Protein AF-A0A914JS07-F1 (afdb_monomer_lite)

Radius of gyration: 37.61 Å; chains: 1; bounding box: 92×52×108 Å

Sequence (631 aa):
MFKTKCFLVFGFLVMATESVLMPPNFMQLQPLDIPYNYKTRLSNCSVFEQKEIHKCAEPLYEIGISENTFSEFTWDMLFSRTKEYFNQICDKFLMFDLCIEPFKPTCFNEEPARGRYETAVGILEFVCRGGYQEMSKSFDCFSKTLTRAEMMQCQAEMLSDTNKISNRIPVSGKAQNEAVCGAMKNYVECIKYPVRYECGYRAWQDGIMSHRKFSAPRHGHMGFAPRKRSRRHLGKVKSFPKDDPSKPIHLTAFVGFKAGMTHIVRDVDKPGSKVNKKEVVEAVTILETPPLVVMGVTGYIETPRGLPVTILETPPLVVMGVTGYIETPRGLRSFKTVWAEHIAEDAKRRFYKNWYASKKKAFTKASKKWQDEDGKKDIEADLAKLKKYCTVIRVIAHTQMKLMRHKDKKAHIIEVQINGGTVPEKVDWAREHFEKQIPVDQVFQQDEFVDTIGVTKGRGFKGVTSRWHTKKLPRKTHKGLRKVACIGAWHPARVQFTVARAGQKGYHHRTEVNKKIFRIGKSCLSAEGKNNASTEYDITEKNINPMGGFVRYGLVNQDYVMIRGCCIGPKKRPITIRKSLVEHKKRFAFEKINLKWIDTSSKMGHGRFQTHTEKKAFMGKLKKDFLAESA

pLDDT: mean 78.11, std 19.58, range [21.81, 98.06]

Structure (mmCIF, N/CA/C/O backbone):
data_AF-A0A914JS07-F1
#
_entry.id   AF-A0A914JS07-F1
#
loop_
_atom_site.group_PDB
_atom_site.id
_atom_site.type_symbol
_atom_site.label_atom_id
_atom_site.label_alt_id
_atom_site.label_comp_id
_atom_site.label_asym_id
_atom_site.label_entity_id
_atom_site.label_seq_id
_atom_site.pdbx_PDB_ins_code
_atom_site.Cartn_x
_atom_site.Cartn_y
_atom_site.Cartn_z
_atom_site.occupancy
_atom_site.B_iso_or_equiv
_atom_site.auth_seq_id
_atom_site.auth_comp_id
_atom_site.auth_asym_id
_atom_site.auth_atom_id
_atom_site.pdbx_PDB_model_num
ATOM 1 N N . MET A 1 1 ? 16.358 15.169 -40.327 1.00 25.45 1 MET A N 1
ATOM 2 C CA . MET A 1 1 ? 15.464 14.036 -39.985 1.00 25.45 1 MET A CA 1
ATOM 3 C C . MET A 1 1 ? 15.275 13.083 -41.167 1.00 25.45 1 MET A C 1
ATOM 5 O O . MET A 1 1 ? 15.122 11.900 -40.915 1.00 25.45 1 MET A O 1
ATOM 9 N N . PHE A 1 2 ? 15.383 13.557 -42.418 1.00 21.81 2 PHE A N 1
ATOM 10 C CA . PHE A 1 2 ? 15.449 12.709 -43.620 1.00 21.81 2 PHE A CA 1
ATOM 11 C C . PHE A 1 2 ? 16.672 11.770 -43.668 1.00 21.81 2 PHE A C 1
ATOM 13 O O . PHE A 1 2 ? 16.478 10.575 -43.871 1.00 21.81 2 PHE A O 1
ATOM 20 N N . LYS A 1 3 ? 17.897 12.260 -43.383 1.00 22.28 3 LYS A N 1
ATOM 21 C CA . LYS A 1 3 ? 19.153 11.465 -43.451 1.00 22.28 3 LYS A CA 1
ATOM 22 C C . LYS A 1 3 ? 19.056 10.034 -42.876 1.00 22.28 3 LYS A C 1
ATOM 24 O O . LYS A 1 3 ? 19.521 9.101 -43.512 1.00 22.28 3 LYS A O 1
ATOM 29 N N . THR A 1 4 ? 18.416 9.828 -41.721 1.00 26.09 4 THR A N 1
ATOM 30 C CA . THR A 1 4 ? 18.295 8.499 -41.078 1.00 26.09 4 THR A CA 1
ATOM 31 C C . THR A 1 4 ? 17.191 7.585 -41.622 1.00 26.09 4 THR A C 1
ATOM 33 O O . THR A 1 4 ? 17.097 6.447 -41.174 1.00 26.09 4 THR A O 1
ATOM 36 N N . LYS A 1 5 ? 16.361 8.046 -42.567 1.00 26.31 5 LYS A N 1
ATOM 37 C CA . LYS A 1 5 ? 15.559 7.158 -43.428 1.00 26.31 5 LYS A CA 1
ATOM 38 C C . LYS A 1 5 ? 16.313 6.810 -44.710 1.00 26.31 5 LYS A C 1
ATOM 40 O O . LYS A 1 5 ? 16.321 5.642 -45.069 1.00 26.31 5 LYS A O 1
ATOM 45 N N . CYS A 1 6 ? 16.999 7.781 -45.322 1.00 28.06 6 CYS A N 1
ATOM 46 C CA . CYS A 1 6 ? 17.883 7.528 -46.464 1.00 28.06 6 CYS A CA 1
ATOM 47 C C . CYS A 1 6 ? 18.908 6.428 -46.156 1.00 28.06 6 CYS A C 1
ATOM 49 O O . CYS A 1 6 ? 18.962 5.451 -46.884 1.00 28.06 6 CYS A O 1
ATOM 51 N N . PHE A 1 7 ?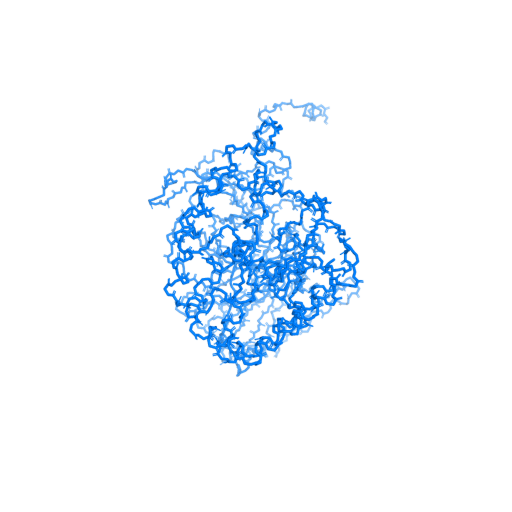 19.610 6.490 -45.019 1.00 27.97 7 PHE A N 1
ATOM 52 C CA . PHE A 1 7 ? 20.594 5.470 -44.607 1.00 27.97 7 PHE A CA 1
ATOM 53 C C . PHE A 1 7 ? 20.055 4.034 -44.401 1.00 27.97 7 PHE A C 1
ATOM 55 O O . PHE A 1 7 ? 20.849 3.127 -44.183 1.00 27.97 7 PHE A O 1
ATOM 62 N N . LEU A 1 8 ? 18.736 3.808 -44.440 1.00 30.86 8 LEU A N 1
ATOM 63 C CA . LEU A 1 8 ? 18.122 2.469 -44.406 1.00 30.86 8 LEU A CA 1
ATOM 64 C C . LEU A 1 8 ? 17.597 2.002 -45.778 1.00 30.86 8 LEU A C 1
ATOM 66 O O . LEU A 1 8 ? 17.073 0.899 -45.866 1.00 30.86 8 LEU A O 1
ATOM 70 N N . VAL A 1 9 ? 17.733 2.835 -46.814 1.00 31.73 9 VAL A N 1
ATOM 71 C CA . VAL A 1 9 ? 17.410 2.531 -48.222 1.00 31.73 9 VAL A CA 1
ATOM 72 C C . VAL A 1 9 ? 18.678 2.588 -49.087 1.00 31.73 9 VAL A C 1
ATOM 74 O O . VAL A 1 9 ? 18.858 1.746 -49.954 1.00 31.73 9 VAL A O 1
ATOM 77 N N . PHE A 1 10 ? 19.610 3.501 -48.784 1.00 30.08 10 PHE A N 1
ATOM 78 C CA . PHE A 1 10 ? 20.948 3.587 -49.389 1.00 30.08 10 PHE A CA 1
ATOM 79 C C . PHE A 1 10 ? 21.688 2.241 -49.347 1.00 30.08 10 PHE A C 1
ATOM 81 O O . PHE A 1 10 ? 22.172 1.777 -50.371 1.00 30.08 10 PHE A O 1
ATOM 88 N N . GLY A 1 11 ? 21.697 1.561 -48.195 1.00 34.03 11 GLY A N 1
ATOM 89 C CA . GLY A 1 11 ? 22.324 0.238 -48.057 1.00 34.03 11 GLY A CA 1
ATOM 90 C C . GLY A 1 11 ? 21.645 -0.897 -48.839 1.00 34.03 11 GLY A C 1
ATOM 91 O O . GLY A 1 11 ? 22.055 -2.037 -48.690 1.00 34.03 11 GLY A O 1
ATOM 92 N N . PHE A 1 12 ? 20.597 -0.611 -49.618 1.00 33.59 12 PHE A N 1
ATOM 93 C CA . PHE A 1 12 ? 19.856 -1.587 -50.421 1.00 33.59 12 PHE A CA 1
ATOM 94 C C . PHE A 1 12 ? 20.057 -1.396 -51.936 1.00 33.59 12 PHE A C 1
ATOM 96 O O . PHE A 1 12 ? 19.664 -2.267 -52.703 1.00 33.59 12 PHE A O 1
ATOM 103 N N . LEU A 1 13 ? 20.587 -0.247 -52.386 1.00 36.03 13 LEU A N 1
ATOM 104 C CA . LEU A 1 13 ? 20.485 0.177 -53.797 1.00 36.03 13 LEU A CA 1
ATOM 105 C C . LEU A 1 13 ? 21.587 1.149 -54.276 1.00 36.03 13 LEU A C 1
ATOM 107 O O . LEU A 1 13 ? 21.418 1.804 -55.298 1.00 36.03 13 LEU A O 1
ATOM 111 N N . VAL A 1 14 ? 22.710 1.268 -53.557 1.00 34.72 14 VAL A N 1
ATOM 112 C CA . VAL A 1 14 ? 23.841 2.143 -53.953 1.00 34.72 14 VAL A CA 1
ATOM 113 C C . VAL A 1 14 ? 24.745 1.539 -55.047 1.00 34.72 14 VAL A C 1
ATOM 115 O O . VAL A 1 14 ? 25.494 2.282 -55.667 1.00 34.72 14 VAL A O 1
ATOM 118 N N . MET A 1 15 ? 24.617 0.245 -55.371 1.00 34.81 15 MET A N 1
ATOM 119 C CA . MET A 1 15 ? 25.159 -0.344 -56.609 1.00 34.81 15 MET A CA 1
ATOM 120 C C . MET A 1 15 ? 24.031 -0.920 -57.466 1.00 34.81 15 MET A C 1
ATOM 122 O O . MET A 1 15 ? 23.599 -2.058 -57.297 1.00 34.81 15 MET A O 1
ATOM 126 N N . ALA A 1 16 ? 23.534 -0.082 -58.371 1.00 30.02 16 ALA A N 1
ATOM 127 C CA . ALA A 1 16 ? 22.653 -0.471 -59.471 1.00 30.02 16 ALA A CA 1
ATOM 128 C C . ALA A 1 16 ? 22.827 0.449 -60.699 1.00 30.02 16 ALA A C 1
ATOM 130 O O . ALA A 1 16 ? 21.965 0.465 -61.566 1.00 30.02 16 ALA A O 1
ATOM 131 N N . THR A 1 17 ? 23.899 1.249 -60.757 1.00 29.45 17 THR A N 1
ATOM 132 C CA . THR A 1 17 ? 24.163 2.246 -61.810 1.00 29.45 17 THR A CA 1
ATOM 133 C C . THR A 1 17 ? 25.662 2.335 -62.071 1.00 29.45 17 THR A C 1
ATOM 135 O O . THR A 1 17 ? 26.422 2.607 -61.140 1.00 29.45 17 THR A O 1
ATOM 138 N N . GLU A 1 18 ? 26.077 2.140 -63.318 1.00 28.34 18 GLU A N 1
ATOM 139 C CA . GLU A 1 18 ? 27.477 2.208 -63.747 1.00 28.34 18 GLU A CA 1
ATOM 140 C C . GLU A 1 18 ? 28.037 3.645 -63.721 1.00 28.34 18 GLU A C 1
ATOM 142 O O . GLU A 1 18 ? 27.314 4.630 -63.880 1.00 28.34 18 GLU A O 1
ATOM 147 N N . SER A 1 19 ? 29.367 3.763 -63.642 1.00 31.50 19 SER A N 1
ATOM 148 C CA . SER A 1 19 ? 30.137 4.927 -64.124 1.00 31.50 19 SER A CA 1
ATOM 149 C C . SER A 1 19 ? 29.785 6.331 -63.579 1.00 31.50 19 SER A C 1
ATOM 151 O O . SER A 1 19 ? 29.515 7.258 -64.340 1.00 31.50 19 SER A O 1
ATOM 153 N N . VAL A 1 20 ? 29.920 6.560 -62.265 1.00 26.67 20 VAL A N 1
ATOM 154 C CA . VAL A 1 20 ? 30.110 7.931 -61.732 1.00 26.67 20 VAL A CA 1
ATOM 155 C C . VAL A 1 20 ? 31.315 7.988 -60.793 1.00 26.67 20 VAL A C 1
ATOM 157 O O . VAL A 1 20 ? 31.209 7.736 -59.594 1.00 26.67 20 VAL A O 1
ATOM 160 N N . LEU A 1 21 ? 32.469 8.379 -61.340 1.00 28.70 21 LEU A N 1
ATOM 161 C CA . LEU A 1 21 ? 33.655 8.743 -60.560 1.00 28.70 21 LEU A CA 1
ATOM 162 C C . LEU A 1 21 ? 33.349 9.971 -59.684 1.00 28.70 21 LEU A C 1
ATOM 164 O O . LEU A 1 21 ? 33.166 11.075 -60.198 1.00 28.70 21 LEU A O 1
ATOM 168 N N . MET A 1 22 ? 33.331 9.801 -58.358 1.00 26.33 22 MET A N 1
ATOM 169 C CA . MET A 1 22 ? 33.382 10.927 -57.417 1.00 26.33 22 MET A CA 1
ATOM 170 C C . MET A 1 22 ? 34.820 11.144 -56.917 1.00 26.33 22 MET A C 1
ATOM 172 O O . MET A 1 22 ? 35.469 10.177 -56.525 1.00 26.33 22 MET A O 1
ATOM 176 N N . PRO A 1 23 ? 35.323 12.395 -56.875 1.00 24.34 23 PRO A N 1
ATOM 177 C CA . PRO A 1 23 ? 36.659 12.697 -56.364 1.00 24.34 23 PRO A CA 1
ATOM 178 C C . PRO A 1 23 ? 36.786 12.422 -54.846 1.00 24.34 23 PRO A C 1
ATOM 180 O O . PRO A 1 23 ? 35.793 12.506 -54.114 1.00 24.34 23 PRO A O 1
ATOM 183 N N . PRO A 1 24 ? 38.005 12.146 -54.339 1.00 26.77 24 PRO A N 1
ATOM 184 C CA . PRO A 1 24 ? 38.238 11.368 -53.109 1.00 26.77 24 PRO A CA 1
ATOM 185 C C . PRO A 1 24 ? 38.085 12.149 -51.784 1.00 26.77 24 PRO A C 1
ATOM 187 O O . PRO A 1 24 ? 38.866 11.980 -50.854 1.00 26.77 24 PRO A O 1
ATOM 190 N N . ASN A 1 25 ? 37.088 13.034 -51.661 1.00 30.09 25 ASN A N 1
ATOM 191 C CA . ASN A 1 25 ? 36.992 13.995 -50.549 1.00 30.09 25 ASN A CA 1
ATOM 192 C C . ASN A 1 25 ? 35.616 14.068 -49.850 1.00 30.09 25 ASN A C 1
ATOM 194 O O . ASN A 1 25 ? 35.187 15.145 -49.433 1.00 30.09 25 ASN A O 1
ATOM 198 N N . PHE A 1 26 ? 34.905 12.941 -49.666 1.00 28.45 26 PHE A N 1
ATOM 199 C CA . PHE A 1 26 ? 33.656 12.956 -48.876 1.00 28.45 26 PHE A CA 1
ATOM 200 C C . PHE A 1 26 ? 33.295 11.679 -48.079 1.00 28.45 26 PHE A C 1
ATOM 202 O O . PHE A 1 26 ? 32.183 11.164 -48.194 1.00 28.45 26 PHE A O 1
ATOM 209 N N . MET A 1 27 ? 34.175 11.202 -47.183 1.00 28.97 27 MET A N 1
ATOM 210 C CA . MET A 1 27 ? 33.801 10.166 -46.191 1.00 28.97 27 MET A CA 1
ATOM 211 C C . MET A 1 27 ? 34.210 10.447 -44.730 1.00 28.97 27 MET A C 1
ATOM 213 O O . MET A 1 27 ? 34.443 9.528 -43.950 1.00 28.97 27 MET A O 1
ATOM 217 N N . GLN A 1 28 ? 34.207 11.709 -44.281 1.00 29.08 28 GLN A N 1
ATOM 218 C CA . GLN A 1 28 ? 34.277 11.999 -42.837 1.00 29.08 28 GLN A CA 1
ATOM 219 C C . GLN A 1 28 ? 32.926 11.766 -42.127 1.00 29.08 28 GLN A C 1
ATOM 221 O O . GLN A 1 28 ? 32.241 12.695 -41.693 1.00 29.08 28 GLN A O 1
ATOM 226 N N . LEU A 1 29 ? 32.557 10.494 -41.958 1.00 29.17 29 LEU A N 1
ATOM 227 C CA . LEU A 1 29 ? 31.581 10.049 -40.961 1.00 29.17 29 LEU A CA 1
ATOM 228 C C . LEU A 1 29 ? 32.286 9.170 -39.926 1.00 29.17 29 LEU A C 1
ATOM 230 O O . LEU A 1 29 ? 32.368 7.957 -40.073 1.00 29.17 29 LEU A O 1
ATOM 234 N N . GLN A 1 30 ? 32.783 9.816 -38.867 1.00 25.73 30 GLN A N 1
ATOM 235 C CA . GLN A 1 30 ? 33.484 9.158 -37.760 1.00 25.73 30 GLN A CA 1
ATOM 236 C C . GLN A 1 30 ? 32.694 7.946 -37.219 1.00 25.73 30 GLN A C 1
ATOM 238 O O . GLN A 1 30 ? 31.481 8.079 -36.990 1.00 25.73 30 GLN A O 1
ATOM 243 N N . PRO A 1 31 ? 33.356 6.802 -36.953 1.00 31.47 31 PRO A N 1
ATOM 244 C CA . PRO A 1 31 ? 32.711 5.642 -36.351 1.00 31.47 31 PRO A CA 1
ATOM 245 C C . PRO A 1 31 ? 32.167 5.943 -34.945 1.00 31.47 31 PRO A C 1
ATOM 247 O O . PRO A 1 31 ? 32.489 6.941 -34.298 1.00 31.47 31 PRO A O 1
ATOM 250 N N . LEU A 1 32 ? 31.284 5.068 -34.460 1.00 31.73 32 LEU A N 1
ATOM 251 C CA . LEU A 1 32 ? 30.699 5.181 -33.124 1.00 31.73 32 LEU A CA 1
ATOM 252 C C . LEU A 1 32 ? 31.639 4.588 -32.070 1.00 31.73 32 LEU A C 1
ATOM 254 O O . LEU A 1 32 ? 31.640 3.375 -31.879 1.00 31.73 32 LEU A O 1
ATOM 258 N N . ASP A 1 33 ? 32.352 5.450 -31.340 1.00 28.56 33 ASP A N 1
ATOM 259 C CA . ASP A 1 33 ? 33.236 5.056 -30.234 1.00 28.56 33 ASP A CA 1
ATOM 260 C C . ASP A 1 33 ? 32.556 4.085 -29.246 1.00 28.56 33 ASP A C 1
ATOM 262 O O . ASP A 1 33 ? 31.675 4.461 -28.457 1.00 28.56 33 ASP A O 1
ATOM 266 N N . ILE A 1 34 ? 33.019 2.834 -29.246 1.00 30.47 34 ILE A N 1
ATOM 267 C CA . ILE A 1 34 ? 32.882 1.912 -28.118 1.00 30.47 34 ILE A CA 1
ATOM 268 C C . ILE A 1 34 ? 34.121 2.126 -27.237 1.00 30.47 34 ILE A C 1
ATOM 270 O O . ILE A 1 34 ? 35.235 2.086 -27.754 1.00 30.47 34 ILE A O 1
ATOM 274 N N . PRO A 1 35 ? 33.982 2.355 -25.918 1.00 32.22 35 PRO A N 1
ATOM 275 C CA . PRO A 1 35 ? 35.130 2.626 -25.064 1.00 32.22 35 PRO A CA 1
ATOM 276 C C . PRO A 1 35 ? 35.889 1.334 -24.725 1.00 32.22 35 PRO A C 1
ATOM 278 O O . PRO A 1 35 ? 35.652 0.733 -23.679 1.00 32.22 35 PRO A O 1
ATOM 281 N N . TYR A 1 36 ? 36.832 0.946 -25.584 1.00 31.28 36 TYR A N 1
ATOM 282 C CA . TYR A 1 36 ? 37.977 0.123 -25.191 1.00 31.28 36 TYR A CA 1
ATOM 283 C C . TYR A 1 36 ? 39.231 0.997 -25.163 1.00 31.28 36 TYR A C 1
ATOM 285 O O . TYR A 1 36 ? 39.548 1.690 -26.124 1.00 31.28 36 TYR A O 1
ATOM 293 N N . ASN A 1 37 ? 39.901 1.026 -24.013 1.00 33.28 37 ASN A N 1
ATOM 294 C CA . ASN A 1 37 ? 40.962 1.986 -23.736 1.00 33.28 37 ASN A CA 1
ATOM 295 C C . ASN A 1 37 ? 42.338 1.374 -24.030 1.00 33.28 37 ASN A C 1
ATOM 297 O O . ASN A 1 37 ? 42.951 0.790 -23.136 1.00 33.28 37 ASN A O 1
ATOM 301 N N . TYR A 1 38 ? 42.824 1.510 -25.267 1.00 29.91 38 TYR A N 1
ATOM 302 C CA . TYR A 1 38 ? 44.219 1.212 -25.588 1.00 29.91 38 TYR A CA 1
ATOM 303 C C . TYR A 1 38 ? 44.812 2.207 -26.595 1.00 29.91 38 TYR A C 1
ATOM 305 O O . TYR A 1 38 ? 44.319 2.352 -27.704 1.00 29.91 38 TYR A O 1
ATOM 313 N N . LYS A 1 39 ? 45.875 2.878 -26.137 1.00 31.33 39 LYS A N 1
ATOM 314 C CA . LYS A 1 39 ? 46.950 3.596 -26.848 1.00 31.33 39 LYS A CA 1
ATOM 315 C C . LYS A 1 39 ? 46.717 4.040 -28.304 1.00 31.33 39 LYS A C 1
ATOM 317 O O . LYS A 1 39 ? 46.668 3.232 -29.223 1.00 31.33 39 LYS A O 1
ATOM 322 N N . THR A 1 40 ? 46.813 5.357 -28.485 1.00 40.59 40 THR A N 1
ATOM 323 C CA . THR A 1 40 ? 47.488 6.044 -29.606 1.00 40.59 40 THR A CA 1
ATOM 324 C C . THR A 1 40 ? 48.180 5.150 -30.651 1.00 40.59 40 THR A C 1
ATOM 326 O O . THR A 1 40 ? 49.265 4.620 -30.394 1.00 40.59 40 THR A O 1
ATOM 329 N N . ARG A 1 41 ? 47.637 5.125 -31.871 1.00 35.16 41 ARG A N 1
ATOM 330 C CA . ARG A 1 41 ? 48.402 4.933 -33.110 1.00 35.16 41 ARG A CA 1
ATOM 331 C C . ARG A 1 41 ? 47.879 5.885 -34.182 1.00 35.16 41 ARG A C 1
ATOM 333 O O . ARG A 1 41 ? 46.670 6.010 -34.349 1.00 35.16 41 ARG A O 1
ATOM 340 N N . LEU A 1 42 ? 48.797 6.522 -34.906 1.00 50.34 42 LEU A N 1
ATOM 341 C CA . LEU A 1 42 ? 48.570 6.765 -36.326 1.00 50.34 42 LEU A CA 1
ATOM 342 C C . LEU A 1 42 ? 48.805 5.420 -37.017 1.00 50.34 42 LEU A C 1
ATOM 344 O O . LEU A 1 42 ? 49.813 4.766 -36.748 1.00 50.34 42 LEU A O 1
ATOM 348 N N . SER A 1 43 ? 47.889 5.025 -37.887 1.00 48.19 43 SER A N 1
ATOM 349 C CA . SER A 1 43 ? 48.084 3.922 -38.822 1.00 48.19 43 SER A CA 1
ATOM 350 C C . SER A 1 43 ? 47.074 4.075 -39.949 1.00 48.19 43 SER A C 1
ATOM 352 O O . SER A 1 43 ? 45.916 3.686 -39.791 1.00 48.19 43 SER A O 1
ATOM 354 N N . ASN A 1 44 ? 47.526 4.638 -41.070 1.00 63.03 44 ASN A N 1
ATOM 355 C CA . ASN A 1 44 ? 46.946 4.315 -42.371 1.00 63.03 44 ASN A CA 1
ATOM 356 C C . ASN A 1 44 ? 47.020 2.787 -42.524 1.00 63.03 44 ASN A C 1
ATOM 358 O O . ASN A 1 44 ? 47.944 2.165 -41.983 1.00 63.03 44 ASN A O 1
ATOM 362 N N . CYS A 1 45 ? 46.098 2.181 -43.261 1.00 69.94 45 CYS A N 1
ATOM 363 C CA . CYS A 1 45 ? 46.162 0.756 -43.542 1.00 69.94 45 CYS A CA 1
ATOM 364 C C . CYS A 1 45 ? 47.472 0.412 -44.261 1.00 69.94 45 CYS A C 1
ATOM 366 O O . CYS A 1 45 ? 47.837 1.046 -45.255 1.00 69.94 45 CYS A O 1
ATOM 368 N N . SER A 1 46 ? 48.198 -0.594 -43.776 1.00 75.31 46 SER A N 1
ATOM 369 C CA . SER A 1 46 ? 49.423 -1.017 -44.447 1.00 75.31 46 SER A CA 1
ATOM 370 C C . SER A 1 46 ? 49.120 -1.736 -45.765 1.00 75.31 46 SER A C 1
ATOM 372 O O . SER A 1 46 ? 48.095 -2.400 -45.932 1.00 75.31 46 SER A O 1
ATOM 374 N N . VAL A 1 47 ? 50.074 -1.682 -46.698 1.00 78.56 47 VAL A N 1
ATOM 375 C CA . VAL A 1 47 ? 50.023 -2.447 -47.961 1.00 78.56 47 VAL A CA 1
ATOM 376 C C . VAL A 1 47 ? 49.956 -3.964 -47.704 1.00 78.56 47 VAL A C 1
ATOM 378 O O . VAL A 1 47 ? 49.511 -4.717 -48.566 1.00 78.56 47 VAL A O 1
ATOM 381 N N . PHE A 1 48 ? 50.361 -4.421 -46.513 1.00 80.38 48 PHE A N 1
ATOM 382 C CA . PHE A 1 48 ? 50.173 -5.798 -46.062 1.00 80.38 48 PHE A CA 1
ATOM 383 C C . PHE A 1 48 ? 48.707 -6.078 -45.693 1.00 80.38 48 PHE A C 1
ATOM 385 O O . PHE A 1 48 ? 48.110 -6.995 -46.244 1.00 80.38 48 PHE A O 1
ATOM 392 N N . GLU A 1 49 ? 48.083 -5.256 -44.846 1.00 80.00 49 GLU A N 1
ATOM 393 C CA . GLU A 1 49 ? 46.676 -5.434 -44.447 1.00 80.00 49 GLU A CA 1
ATOM 394 C C . GLU A 1 49 ? 45.703 -5.307 -45.638 1.00 80.00 49 GLU A C 1
ATOM 396 O O . GLU A 1 49 ? 44.766 -6.096 -45.744 1.00 80.00 49 GLU A O 1
ATOM 401 N N . GLN A 1 50 ? 45.963 -4.402 -46.594 1.00 81.00 50 GLN A N 1
ATOM 402 C CA . GLN A 1 50 ? 45.213 -4.342 -47.864 1.00 81.00 50 GLN A CA 1
ATOM 403 C C . GLN A 1 50 ? 45.316 -5.657 -48.670 1.00 81.00 50 GLN A C 1
ATOM 405 O O . GLN A 1 50 ? 44.346 -6.060 -49.315 1.00 81.00 50 GLN A O 1
ATOM 410 N N . LYS A 1 51 ? 46.464 -6.352 -48.621 1.00 83.44 51 LYS A N 1
ATOM 411 C CA . LYS A 1 51 ? 46.659 -7.662 -49.271 1.00 83.44 51 LYS A CA 1
ATOM 412 C C . LYS A 1 51 ? 45.995 -8.808 -48.508 1.00 83.44 51 LYS A C 1
ATOM 414 O O . LYS A 1 51 ? 45.439 -9.691 -49.149 1.00 83.44 51 LYS A O 1
ATOM 419 N N . GLU A 1 52 ? 45.978 -8.792 -47.177 1.00 84.62 52 GLU A N 1
ATOM 420 C CA . GLU A 1 52 ? 45.247 -9.814 -46.409 1.00 84.62 52 GLU A CA 1
ATOM 421 C C . GLU A 1 52 ? 43.723 -9.704 -46.617 1.00 84.62 52 GLU A C 1
ATOM 423 O O . GLU A 1 52 ? 43.057 -10.724 -46.772 1.00 84.62 52 GLU A O 1
ATOM 428 N N . ILE A 1 53 ? 43.167 -8.488 -46.742 1.00 82.88 53 ILE A N 1
ATOM 429 C CA . ILE A 1 53 ? 41.755 -8.293 -47.139 1.00 82.88 53 ILE A CA 1
ATOM 430 C C . ILE A 1 53 ? 41.481 -8.871 -48.537 1.00 82.88 53 ILE A C 1
ATOM 432 O O . ILE A 1 53 ? 40.406 -9.421 -48.772 1.00 82.88 53 ILE A O 1
ATOM 436 N N . HIS A 1 54 ? 42.436 -8.758 -49.465 1.00 84.00 54 HIS A N 1
ATOM 437 C CA . HIS A 1 54 ? 42.318 -9.334 -50.807 1.00 84.00 54 HIS A CA 1
ATOM 438 C C . HIS A 1 54 ? 42.345 -10.867 -50.791 1.00 84.00 54 HIS A C 1
ATOM 440 O O . HIS A 1 54 ? 41.437 -11.471 -51.356 1.00 84.00 54 HIS A O 1
ATOM 446 N N . LYS A 1 55 ? 43.266 -11.487 -50.040 1.00 86.19 55 LYS A N 1
ATOM 447 C CA . LYS A 1 55 ? 43.272 -12.944 -49.811 1.00 86.19 55 LYS A CA 1
ATOM 448 C C . LYS A 1 55 ? 41.967 -13.449 -49.199 1.00 86.19 55 LYS A C 1
ATOM 450 O O . LYS A 1 55 ? 41.430 -14.461 -49.632 1.00 86.19 55 LYS A O 1
ATOM 455 N N . CYS A 1 56 ? 41.406 -12.724 -48.226 1.00 86.88 56 CYS A N 1
ATOM 456 C CA . CYS A 1 56 ? 40.113 -13.080 -47.638 1.00 86.88 56 CYS A CA 1
ATOM 457 C C . CYS A 1 56 ? 38.986 -13.201 -48.690 1.00 86.88 56 CYS A C 1
ATOM 459 O O . CYS A 1 56 ? 38.018 -13.921 -48.445 1.00 86.88 56 CYS A O 1
ATOM 461 N N . ALA A 1 57 ? 39.089 -12.511 -49.836 1.00 84.50 57 ALA A N 1
ATOM 462 C CA . ALA A 1 57 ? 38.113 -12.555 -50.926 1.00 84.50 57 ALA A CA 1
ATOM 463 C C . ALA A 1 57 ? 38.353 -13.688 -51.950 1.00 84.50 57 ALA A C 1
ATOM 465 O O . ALA A 1 57 ? 37.470 -13.937 -52.771 1.00 84.50 57 ALA A O 1
ATOM 466 N N . GLU A 1 58 ? 39.472 -14.425 -51.885 1.00 84.44 58 GLU A N 1
ATOM 467 C CA . GLU A 1 58 ? 39.766 -15.574 -52.766 1.00 84.44 58 GLU A CA 1
ATOM 468 C C . GLU A 1 58 ? 38.606 -16.582 -52.887 1.00 84.44 58 GLU A C 1
ATOM 470 O O . GLU A 1 58 ? 38.242 -16.915 -54.018 1.00 84.44 58 GLU A O 1
ATOM 475 N N . PRO A 1 59 ? 37.907 -16.979 -51.802 1.00 83.56 59 PRO A N 1
ATOM 476 C CA . PRO A 1 59 ? 36.778 -17.905 -51.904 1.00 83.56 59 PRO A CA 1
ATOM 477 C C . PRO A 1 59 ? 35.563 -17.350 -52.675 1.00 83.56 59 PRO A C 1
ATOM 479 O O . PRO A 1 59 ? 34.689 -18.114 -53.081 1.00 83.56 59 PRO A O 1
ATOM 482 N N . LEU A 1 60 ? 35.474 -16.030 -52.870 1.00 79.69 60 LEU A N 1
ATOM 483 C CA . LEU A 1 60 ? 34.440 -15.385 -53.689 1.00 79.69 60 LEU A CA 1
ATOM 484 C C . LEU A 1 60 ? 34.895 -15.225 -55.152 1.00 79.69 60 LEU A C 1
ATOM 486 O O . LEU A 1 60 ? 34.067 -15.368 -56.056 1.00 79.69 60 LEU A O 1
ATOM 490 N N . TYR A 1 61 ? 36.202 -15.042 -55.395 1.00 82.50 61 TYR A N 1
ATOM 491 C CA . TYR A 1 61 ? 36.789 -15.114 -56.740 1.00 82.50 61 TYR A CA 1
ATOM 492 C C . TYR A 1 61 ? 36.595 -16.507 -57.366 1.00 82.50 61 TYR A C 1
ATOM 494 O O . TYR A 1 61 ? 36.190 -16.591 -58.524 1.00 82.50 61 TYR A O 1
ATOM 502 N N . GLU A 1 62 ? 36.769 -17.589 -56.593 1.00 79.19 62 GLU A N 1
ATOM 503 C CA . GLU A 1 62 ? 36.510 -18.983 -57.020 1.00 79.19 62 GLU A CA 1
ATOM 504 C C . GLU A 1 62 ? 35.101 -19.213 -57.599 1.00 79.19 62 GLU A C 1
ATOM 506 O O . GLU A 1 62 ? 34.912 -20.061 -58.467 1.00 79.19 62 GLU A O 1
ATOM 511 N N . ILE A 1 63 ? 34.102 -18.473 -57.108 1.00 75.62 63 ILE A N 1
ATOM 512 C CA . ILE A 1 63 ? 32.685 -18.614 -57.487 1.00 75.62 63 ILE A CA 1
ATOM 513 C C . ILE A 1 63 ? 32.323 -17.701 -58.679 1.00 75.62 63 ILE A C 1
ATOM 515 O O . ILE A 1 63 ? 31.224 -17.778 -59.230 1.00 75.62 63 ILE A O 1
ATOM 519 N N . GLY A 1 64 ? 33.274 -16.885 -59.145 1.00 69.00 64 GLY A N 1
ATOM 520 C CA . GLY A 1 64 ? 33.132 -16.019 -60.315 1.00 69.00 64 GLY A CA 1
ATOM 521 C C . GLY A 1 64 ? 32.772 -14.565 -60.001 1.00 69.00 64 GLY A C 1
ATOM 522 O O . GLY A 1 64 ? 32.471 -13.819 -60.931 1.00 69.00 64 GLY A O 1
ATOM 523 N N . ILE A 1 65 ? 32.819 -14.137 -58.733 1.00 69.50 65 ILE A N 1
ATOM 524 C CA . ILE A 1 65 ? 32.697 -12.717 -58.362 1.00 69.50 65 ILE A CA 1
ATOM 525 C C . ILE A 1 65 ? 34.094 -12.083 -58.433 1.00 69.50 65 ILE A C 1
ATOM 527 O O . ILE A 1 65 ? 34.782 -11.971 -57.427 1.00 69.50 65 ILE A O 1
ATOM 531 N N . SER A 1 66 ? 34.542 -11.734 -59.640 1.00 63.66 66 SER A N 1
ATOM 532 C CA . SER A 1 66 ? 35.837 -11.085 -59.917 1.00 63.66 66 SER A CA 1
ATOM 533 C C . SER A 1 66 ? 35.975 -9.681 -59.301 1.00 63.66 66 SER A C 1
ATOM 535 O O . SER A 1 66 ? 34.981 -9.030 -58.987 1.00 63.66 66 SER A O 1
ATOM 537 N N . GLU A 1 67 ? 37.208 -9.162 -59.210 1.00 59.47 67 GLU A N 1
ATOM 538 C CA . GLU A 1 67 ? 37.500 -7.808 -58.692 1.00 59.47 67 GLU A CA 1
ATOM 539 C C . GLU A 1 67 ? 36.647 -6.695 -59.322 1.00 59.47 67 GLU A C 1
ATOM 541 O O . GLU A 1 67 ? 36.211 -5.793 -58.612 1.00 59.47 67 GLU A O 1
ATOM 546 N N . ASN A 1 68 ? 36.375 -6.773 -60.629 1.00 59.19 68 ASN A N 1
ATOM 547 C CA . ASN A 1 68 ? 35.582 -5.766 -61.341 1.00 59.19 68 ASN A CA 1
ATOM 548 C C . ASN A 1 68 ? 34.081 -5.926 -61.044 1.00 59.19 68 ASN A C 1
ATOM 550 O O . ASN A 1 68 ? 33.397 -4.951 -60.734 1.00 59.19 68 ASN A O 1
ATOM 554 N N . THR A 1 69 ? 33.580 -7.170 -61.039 1.00 57.66 69 THR A N 1
ATOM 555 C CA . THR A 1 69 ? 32.170 -7.446 -60.703 1.00 57.66 69 THR A CA 1
ATOM 556 C C . THR A 1 69 ? 31.833 -7.154 -59.241 1.00 57.66 69 THR A C 1
ATOM 558 O O . THR A 1 69 ? 30.674 -6.899 -58.936 1.00 57.66 69 THR A O 1
ATOM 561 N N . PHE A 1 70 ? 32.816 -7.092 -58.337 1.00 58.69 70 PHE A N 1
ATOM 562 C CA . PHE A 1 70 ? 32.613 -6.609 -56.968 1.00 58.69 70 PHE A CA 1
ATOM 563 C C . PHE A 1 70 ? 32.180 -5.131 -56.902 1.00 58.69 70 PHE A C 1
ATOM 565 O O . PHE A 1 70 ? 31.319 -4.796 -56.088 1.00 58.69 70 PHE A O 1
ATOM 572 N N . SER A 1 71 ? 32.695 -4.270 -57.787 1.00 50.75 71 SER A N 1
ATOM 573 C CA . SER A 1 71 ? 32.259 -2.867 -57.942 1.00 50.75 71 SER A CA 1
ATOM 574 C C . SER A 1 71 ? 30.992 -2.684 -58.796 1.00 50.75 71 SER A C 1
ATOM 576 O O . SER A 1 71 ? 30.470 -1.575 -58.896 1.00 50.75 71 SER A O 1
ATOM 578 N N . GLU A 1 72 ? 30.476 -3.763 -59.389 1.00 52.88 72 GLU A N 1
ATOM 579 C CA . GLU A 1 72 ? 29.332 -3.765 -60.317 1.00 52.88 72 GLU A CA 1
ATOM 580 C C . GLU A 1 72 ? 28.226 -4.748 -59.869 1.00 52.88 72 GLU A C 1
ATOM 582 O O . GLU A 1 72 ? 27.301 -5.057 -60.619 1.00 52.88 72 GLU A O 1
ATOM 587 N N . PHE A 1 73 ? 28.299 -5.250 -58.630 1.00 58.06 73 PHE A N 1
ATOM 588 C CA . PHE A 1 73 ? 27.451 -6.337 -58.134 1.00 58.06 73 PHE A CA 1
ATOM 589 C C . PHE A 1 73 ? 25.985 -5.903 -57.967 1.00 58.06 73 PHE A C 1
ATOM 591 O O . PHE A 1 73 ? 25.625 -5.239 -56.991 1.00 58.06 73 PHE A O 1
ATOM 598 N N . THR A 1 74 ? 25.122 -6.299 -58.907 1.00 59.81 74 THR A N 1
ATOM 599 C CA . THR A 1 74 ? 23.692 -5.954 -58.903 1.00 59.81 74 THR A CA 1
ATOM 600 C C . THR A 1 74 ? 22.801 -7.062 -58.334 1.00 59.81 74 THR A C 1
ATOM 602 O O . THR A 1 74 ? 23.155 -8.240 -58.284 1.00 59.81 74 THR A O 1
ATOM 605 N N . TRP A 1 75 ? 21.573 -6.685 -57.963 1.00 59.00 75 TRP A N 1
ATOM 606 C CA . TRP A 1 75 ? 20.513 -7.625 -57.581 1.00 59.00 75 TRP A CA 1
ATOM 607 C C . TRP A 1 75 ? 20.173 -8.652 -58.672 1.00 59.00 75 TRP A C 1
ATOM 609 O O . TRP A 1 75 ? 19.757 -9.760 -58.341 1.00 59.00 75 TRP A O 1
ATOM 619 N N . ASP A 1 76 ? 20.361 -8.312 -59.948 1.00 58.47 76 ASP A N 1
ATOM 620 C CA . ASP A 1 76 ? 20.088 -9.223 -61.060 1.00 58.47 76 ASP A CA 1
ATOM 621 C C . ASP A 1 76 ? 21.121 -10.361 -61.117 1.00 58.47 76 ASP A C 1
ATOM 623 O O . ASP A 1 76 ? 20.749 -11.533 -61.159 1.00 58.47 76 ASP A O 1
ATOM 627 N N . MET A 1 77 ? 22.418 -10.065 -60.953 1.00 62.03 77 MET A N 1
ATOM 628 C CA . MET A 1 77 ? 23.469 -11.097 -60.867 1.00 62.03 77 MET A CA 1
ATOM 629 C C . MET A 1 77 ? 23.262 -12.090 -59.705 1.00 62.03 77 MET A C 1
ATOM 631 O O . MET A 1 77 ? 23.713 -13.234 -59.777 1.00 62.03 77 MET A O 1
ATOM 635 N N . LEU A 1 78 ? 22.564 -11.668 -58.644 1.00 64.56 78 LEU A N 1
ATOM 636 C CA . LEU A 1 78 ? 22.241 -12.489 -57.473 1.00 64.56 78 LEU A CA 1
ATOM 637 C C . LEU A 1 78 ? 21.008 -13.395 -57.678 1.00 64.56 78 LEU A C 1
ATOM 639 O O . LEU A 1 78 ? 20.949 -14.475 -57.091 1.00 64.56 78 LEU A O 1
ATOM 643 N N . PHE A 1 79 ? 20.024 -12.967 -58.480 1.00 65.25 79 PHE A N 1
ATOM 644 C CA . PHE A 1 79 ? 18.720 -13.641 -58.636 1.00 65.25 79 PHE A CA 1
ATOM 645 C C . PHE A 1 79 ? 18.476 -14.289 -60.013 1.00 65.25 79 PHE A C 1
ATOM 647 O O . PHE A 1 79 ? 17.532 -15.068 -60.154 1.00 65.25 79 PHE A O 1
ATOM 654 N N . SER A 1 80 ? 19.317 -14.012 -61.012 1.00 61.22 80 SER A N 1
ATOM 655 C CA . SER A 1 80 ? 19.296 -14.642 -62.347 1.00 61.22 80 SER A CA 1
ATOM 656 C C . SER A 1 80 ? 19.887 -16.062 -62.380 1.00 61.22 80 SER A C 1
ATOM 658 O O . SER A 1 80 ? 19.758 -16.766 -63.380 1.00 61.22 80 SER A O 1
ATOM 660 N N . ARG A 1 81 ? 20.538 -16.499 -61.293 1.00 72.31 81 ARG A N 1
ATOM 661 C CA . ARG A 1 81 ? 21.192 -17.814 -61.144 1.00 72.31 81 ARG A CA 1
ATOM 662 C C . ARG A 1 81 ? 20.436 -18.726 -60.168 1.00 72.31 81 ARG A C 1
ATOM 664 O O . ARG A 1 81 ? 19.433 -18.325 -59.584 1.00 72.31 81 ARG A O 1
ATOM 671 N N . THR A 1 82 ? 20.890 -19.972 -60.002 1.00 80.00 82 THR A N 1
ATOM 672 C CA . THR A 1 82 ? 20.190 -20.954 -59.155 1.00 80.00 82 THR A CA 1
ATOM 673 C C . THR A 1 82 ? 20.262 -20.617 -57.665 1.00 80.00 82 THR A C 1
ATOM 675 O O . THR A 1 82 ? 21.179 -19.957 -57.170 1.00 80.00 82 THR A O 1
ATOM 678 N N . LYS A 1 83 ? 19.297 -21.157 -56.921 1.00 80.75 83 LYS A N 1
ATOM 679 C CA . LYS A 1 83 ? 19.240 -21.100 -55.459 1.00 80.75 83 LYS A CA 1
ATOM 680 C C . LYS A 1 83 ? 20.452 -21.750 -54.779 1.00 80.75 83 LYS A C 1
ATOM 682 O O . LYS A 1 83 ? 20.830 -21.321 -53.690 1.00 80.75 83 LYS A O 1
ATOM 687 N N . GLU A 1 84 ? 21.081 -22.756 -55.395 1.00 80.19 84 GLU A N 1
ATOM 688 C CA . GLU A 1 84 ? 22.321 -23.335 -54.861 1.00 80.19 84 GLU A CA 1
ATOM 689 C C . GLU A 1 84 ? 23.490 -22.357 -54.978 1.00 80.19 84 GLU A C 1
ATOM 691 O O . GLU A 1 84 ? 24.195 -22.148 -53.993 1.00 80.19 84 GLU A O 1
ATOM 696 N N . TYR A 1 85 ? 23.644 -21.698 -56.131 1.00 81.81 85 TYR A N 1
ATOM 697 C CA . TYR A 1 85 ? 24.651 -20.653 -56.336 1.00 81.81 85 TYR A CA 1
ATOM 698 C C . TYR A 1 85 ? 24.462 -19.485 -55.350 1.00 81.81 85 TYR A C 1
ATOM 700 O O . TYR A 1 85 ? 25.424 -19.006 -54.750 1.00 81.81 85 TYR A O 1
ATOM 708 N N . PHE A 1 86 ? 23.211 -19.086 -55.094 1.00 80.50 86 PHE A N 1
ATOM 709 C CA . PHE A 1 86 ? 22.873 -18.106 -54.058 1.00 80.50 86 PHE A CA 1
ATOM 710 C C . PHE A 1 86 ? 23.327 -18.532 -52.648 1.00 80.50 86 PHE A C 1
ATOM 712 O O . PHE A 1 86 ? 23.943 -17.740 -51.931 1.00 80.50 86 PHE A O 1
ATOM 719 N N . ASN A 1 87 ? 23.052 -19.778 -52.243 1.00 81.94 87 ASN A N 1
ATOM 720 C CA . ASN A 1 87 ? 23.481 -20.282 -50.936 1.00 81.94 87 ASN A CA 1
ATOM 721 C C . ASN A 1 87 ? 25.022 -20.336 -50.843 1.00 81.94 87 ASN A C 1
ATOM 723 O O . ASN A 1 87 ? 25.581 -19.866 -49.857 1.00 81.94 87 ASN A O 1
ATOM 727 N N . GLN A 1 88 ? 25.707 -20.806 -51.895 1.00 83.69 88 GLN A N 1
ATOM 728 C CA . GLN A 1 88 ? 27.176 -20.861 -51.970 1.00 83.69 88 GLN A CA 1
ATOM 729 C C . GLN A 1 88 ? 27.826 -19.475 -51.837 1.00 83.69 88 GLN A C 1
ATOM 731 O O . GLN A 1 88 ? 28.787 -19.326 -51.079 1.00 83.69 88 GLN A O 1
ATOM 736 N N . ILE A 1 89 ? 27.277 -18.451 -52.509 1.00 84.44 89 ILE A N 1
ATOM 737 C CA . ILE A 1 89 ? 27.686 -17.051 -52.315 1.00 84.44 89 ILE A CA 1
ATOM 738 C C . ILE A 1 89 ? 27.560 -16.662 -50.844 1.00 84.44 89 ILE A C 1
ATOM 740 O O . ILE A 1 89 ? 28.490 -16.080 -50.291 1.00 84.44 89 ILE A O 1
ATOM 744 N N . CYS A 1 90 ? 26.439 -16.980 -50.195 1.00 84.12 90 CYS A N 1
ATOM 745 C CA . CYS A 1 90 ? 26.223 -16.583 -48.808 1.00 84.12 90 CYS A CA 1
ATOM 746 C C . CYS A 1 90 ? 27.134 -17.300 -47.808 1.00 84.12 90 CYS A C 1
ATOM 748 O O . CYS A 1 90 ? 27.652 -16.645 -46.903 1.00 84.12 90 CYS A O 1
ATOM 750 N N . ASP A 1 91 ? 27.390 -18.595 -47.983 1.00 85.44 91 ASP A N 1
ATOM 751 C CA . ASP A 1 91 ? 28.310 -19.344 -47.122 1.00 85.44 91 ASP A CA 1
ATOM 752 C C . ASP A 1 91 ? 29.746 -18.808 -47.247 1.00 85.44 91 ASP A C 1
ATOM 754 O O . ASP A 1 91 ? 30.418 -18.549 -46.244 1.00 85.44 91 ASP A O 1
ATOM 758 N N . LYS A 1 92 ? 30.209 -18.550 -48.476 1.00 86.25 92 LYS A N 1
ATOM 759 C CA . LYS A 1 92 ? 31.556 -18.016 -48.735 1.00 86.25 92 LYS A CA 1
ATOM 760 C C . LYS A 1 92 ? 31.680 -16.532 -48.368 1.00 86.25 92 LYS A C 1
ATOM 762 O O . LYS A 1 92 ? 32.726 -16.116 -47.874 1.00 86.25 92 LYS A O 1
ATOM 767 N N . PHE A 1 93 ? 30.603 -15.753 -48.481 1.00 85.56 93 PHE A N 1
ATOM 768 C CA . PHE A 1 93 ? 30.538 -14.389 -47.952 1.00 85.56 93 PHE A CA 1
ATOM 769 C C . PHE A 1 93 ? 30.629 -14.363 -46.422 1.00 85.56 93 PHE A C 1
ATOM 771 O O . PHE A 1 93 ? 31.305 -13.500 -45.871 1.00 85.56 93 PHE A O 1
ATOM 778 N N . LEU A 1 94 ? 30.000 -15.307 -45.715 1.00 85.56 94 LEU A N 1
ATOM 779 C CA . LEU A 1 94 ? 30.127 -15.395 -44.258 1.00 85.56 94 LEU A CA 1
ATOM 780 C C . LEU A 1 94 ? 31.567 -15.724 -43.829 1.00 85.56 94 LEU A C 1
ATOM 782 O O . LEU A 1 94 ? 32.031 -15.166 -42.835 1.00 85.56 94 LEU A O 1
ATOM 786 N N . MET A 1 95 ? 32.293 -16.544 -44.599 1.00 85.94 95 MET A N 1
ATOM 787 C CA . MET A 1 95 ? 33.730 -16.777 -44.390 1.00 85.94 95 MET A CA 1
ATOM 788 C C . MET A 1 95 ? 34.564 -15.511 -44.646 1.00 85.94 95 MET A C 1
ATOM 790 O O . MET A 1 95 ? 35.391 -15.151 -43.808 1.00 85.94 95 MET A O 1
ATOM 794 N N . PHE A 1 96 ? 34.306 -14.790 -45.745 1.00 86.69 96 PHE A N 1
ATOM 795 C CA . PHE A 1 96 ? 34.943 -13.497 -46.036 1.00 86.69 96 PHE A CA 1
ATOM 796 C C . PHE A 1 96 ? 34.703 -12.479 -44.912 1.00 86.69 96 PHE A C 1
ATOM 798 O O . PHE A 1 96 ? 35.653 -11.898 -44.393 1.00 86.69 96 PHE A O 1
ATOM 805 N N . ASP A 1 97 ? 33.449 -12.305 -44.484 1.00 83.69 97 ASP A N 1
ATOM 806 C CA . ASP A 1 97 ? 33.040 -11.297 -43.501 1.00 83.69 97 ASP A CA 1
ATOM 807 C C . ASP A 1 97 ? 33.654 -11.525 -42.105 1.00 83.69 97 ASP A C 1
ATOM 809 O O . ASP A 1 97 ? 33.911 -10.552 -41.386 1.00 83.69 97 ASP A O 1
ATOM 813 N N . LEU A 1 98 ? 33.922 -12.791 -41.753 1.00 85.00 98 LEU A N 1
ATOM 814 C CA . LEU A 1 98 ? 34.705 -13.201 -40.581 1.00 85.00 98 LEU A CA 1
ATOM 815 C C . LEU A 1 98 ? 36.206 -12.934 -40.778 1.00 85.00 98 LEU A C 1
ATOM 817 O O . LEU A 1 98 ? 36.839 -12.350 -39.902 1.00 85.00 98 LEU A O 1
ATOM 821 N N . CYS A 1 99 ? 36.768 -13.305 -41.933 1.00 86.44 99 CYS A N 1
ATOM 822 C CA . CYS A 1 99 ? 38.184 -13.104 -42.262 1.00 86.44 99 CYS A CA 1
ATOM 823 C C . CYS A 1 99 ? 38.590 -11.617 -42.208 1.00 86.44 99 CYS A C 1
ATOM 825 O O . CYS A 1 99 ? 39.645 -11.279 -41.671 1.00 86.44 99 CYS A O 1
ATOM 827 N N . ILE A 1 100 ? 37.718 -10.709 -42.669 1.00 84.25 100 ILE A N 1
ATOM 828 C CA . ILE A 1 100 ? 37.971 -9.258 -42.625 1.00 84.25 100 ILE A CA 1
ATOM 829 C C . ILE A 1 100 ? 37.584 -8.576 -41.300 1.00 84.25 100 ILE A C 1
ATOM 831 O O . ILE A 1 100 ? 37.841 -7.379 -41.155 1.00 84.25 100 ILE A O 1
ATOM 835 N N . GLU A 1 101 ? 36.981 -9.272 -40.324 1.00 81.81 101 GLU A N 1
ATOM 836 C CA . GLU A 1 101 ? 36.569 -8.668 -39.043 1.00 81.81 101 GLU A CA 1
ATOM 837 C C . GLU A 1 101 ? 37.678 -7.864 -38.325 1.00 81.81 101 GLU A C 1
ATOM 839 O O . GLU A 1 101 ? 37.396 -6.720 -37.949 1.00 81.81 101 GLU A O 1
ATOM 844 N N . PRO A 1 102 ? 38.932 -8.351 -38.180 1.00 81.62 102 PRO A N 1
ATOM 845 C CA . PRO A 1 102 ? 40.001 -7.565 -37.554 1.00 81.62 102 PRO A CA 1
ATOM 846 C C . PRO A 1 102 ? 40.397 -6.300 -38.337 1.00 81.62 102 PRO A C 1
ATOM 848 O O . PRO A 1 102 ? 40.861 -5.340 -37.723 1.00 81.62 102 PRO A O 1
ATOM 851 N N . PHE A 1 103 ? 40.194 -6.264 -39.660 1.00 81.12 103 PHE A N 1
ATOM 852 C CA . PHE A 1 103 ? 40.626 -5.159 -40.531 1.00 81.12 103 PHE A CA 1
ATOM 853 C C . PHE A 1 103 ? 39.511 -4.142 -40.847 1.00 81.12 103 PHE A C 1
ATOM 855 O O . PHE A 1 103 ? 39.794 -3.004 -41.229 1.00 81.12 103 PHE A O 1
ATOM 862 N N . LYS A 1 104 ? 38.237 -4.507 -40.642 1.00 74.62 104 LYS A N 1
ATOM 863 C CA . LYS A 1 104 ? 37.062 -3.629 -40.821 1.00 74.62 104 LYS A CA 1
ATOM 864 C C . LYS A 1 104 ? 37.174 -2.223 -40.202 1.00 74.62 104 LYS A C 1
ATOM 866 O O . LYS A 1 104 ? 36.806 -1.270 -40.890 1.00 74.62 104 LYS A O 1
ATOM 871 N N . PRO A 1 105 ? 37.616 -2.035 -38.939 1.00 67.69 105 PRO A N 1
ATOM 872 C CA . PRO A 1 105 ? 37.587 -0.714 -38.307 1.00 67.69 105 PRO A CA 1
ATOM 873 C C . PRO A 1 105 ? 38.704 0.231 -38.777 1.00 67.69 105 PRO A C 1
ATOM 875 O O . PRO A 1 105 ? 38.584 1.434 -38.555 1.00 67.69 105 PRO A O 1
ATOM 878 N N . THR A 1 106 ? 39.768 -0.290 -39.394 1.00 69.19 106 THR A N 1
ATOM 879 C CA . THR A 1 106 ? 40.953 0.471 -39.827 1.00 69.19 106 THR A CA 1
ATOM 880 C C . THR A 1 106 ? 41.014 0.615 -41.345 1.00 69.19 106 THR A C 1
ATOM 882 O O . THR A 1 106 ? 41.006 1.726 -41.858 1.00 69.19 106 THR A O 1
ATOM 885 N N . CYS A 1 107 ? 41.021 -0.503 -42.068 1.00 73.81 107 CYS A N 1
ATOM 886 C CA . CYS A 1 107 ? 41.388 -0.558 -43.482 1.00 73.81 107 CYS A CA 1
ATOM 887 C C . CYS A 1 107 ? 40.221 -0.420 -44.462 1.00 73.81 107 CYS A C 1
ATOM 889 O O . CYS A 1 107 ? 40.397 0.053 -45.581 1.00 73.81 107 CYS A O 1
ATOM 891 N N . PHE A 1 108 ? 39.016 -0.831 -44.065 1.00 72.88 108 PHE A N 1
ATOM 892 C CA . PHE A 1 108 ? 37.891 -0.993 -44.996 1.00 72.88 108 PHE A CA 1
ATOM 893 C C . PHE A 1 108 ? 37.260 0.336 -45.466 1.00 72.88 108 PHE A C 1
ATOM 895 O O . PHE A 1 108 ? 36.407 0.342 -46.348 1.00 72.88 108 PHE A O 1
ATOM 902 N N . ASN A 1 109 ? 37.693 1.468 -44.897 1.00 65.81 109 ASN A N 1
ATOM 903 C CA . ASN A 1 109 ? 37.306 2.815 -45.334 1.00 65.81 109 ASN A CA 1
ATOM 904 C C . ASN A 1 109 ? 38.371 3.485 -46.232 1.00 65.81 109 ASN A C 1
ATOM 906 O O . ASN A 1 109 ? 38.166 4.615 -46.675 1.00 65.81 109 ASN A O 1
ATOM 910 N N . GLU A 1 110 ? 39.493 2.811 -46.501 1.00 74.19 110 GLU A N 1
ATOM 911 C CA . GLU A 1 110 ? 40.593 3.306 -47.334 1.00 74.19 110 GLU A CA 1
ATOM 912 C C . GLU A 1 110 ? 40.641 2.574 -48.687 1.00 74.19 110 GLU A C 1
ATOM 914 O O . GLU A 1 110 ? 40.206 1.426 -48.828 1.00 74.19 110 GLU A O 1
ATOM 919 N N . GLU A 1 111 ? 41.161 3.248 -49.710 1.00 71.94 111 GLU A N 1
ATOM 920 C CA . GLU A 1 111 ? 41.391 2.654 -51.030 1.00 71.94 111 GLU A CA 1
ATOM 921 C C . GLU A 1 111 ? 42.639 1.742 -51.003 1.00 71.94 111 GLU A C 1
ATOM 923 O O . GLU A 1 111 ? 43.597 2.049 -50.292 1.00 71.94 111 GLU A O 1
ATOM 928 N N . PRO A 1 112 ? 42.669 0.627 -51.762 1.00 74.69 112 PRO A N 1
ATOM 929 C CA . PRO A 1 112 ? 41.656 0.179 -52.722 1.00 74.69 112 PRO A CA 1
ATOM 930 C C . PRO A 1 112 ? 40.508 -0.659 -52.128 1.00 74.69 112 PRO A C 1
ATOM 932 O O . PRO A 1 112 ? 39.475 -0.776 -52.790 1.00 74.69 112 PRO A O 1
ATOM 935 N N . ALA A 1 113 ? 40.638 -1.236 -50.923 1.00 73.88 113 ALA A N 1
ATOM 936 C CA . ALA A 1 113 ? 39.627 -2.149 -50.363 1.00 73.88 113 ALA A CA 1
ATOM 937 C C . ALA A 1 113 ? 38.215 -1.548 -50.327 1.00 73.88 113 ALA A C 1
ATOM 939 O O . ALA A 1 113 ? 37.251 -2.236 -50.661 1.00 73.88 113 ALA A O 1
ATOM 940 N N . ARG A 1 114 ? 38.086 -0.261 -49.986 1.00 69.56 114 ARG A N 1
ATOM 941 C CA . ARG A 1 114 ? 36.794 0.428 -49.970 1.00 69.56 114 ARG A CA 1
ATOM 942 C C . ARG A 1 114 ? 36.113 0.426 -51.344 1.00 69.56 114 ARG A C 1
ATOM 944 O O . ARG A 1 114 ? 34.985 -0.041 -51.459 1.00 69.56 114 ARG A O 1
ATOM 951 N N . GLY A 1 115 ? 36.802 0.906 -52.382 1.00 66.75 115 GLY A N 1
ATOM 952 C CA . GLY A 1 115 ? 36.249 0.997 -53.741 1.00 66.75 115 GLY A CA 1
ATOM 953 C C . GLY A 1 115 ? 35.901 -0.363 -54.355 1.00 66.75 115 GLY A C 1
ATOM 954 O O . GLY A 1 115 ? 34.983 -0.447 -55.163 1.00 66.75 115 GLY A O 1
ATOM 955 N N . ARG A 1 116 ? 36.597 -1.425 -53.930 1.00 72.44 116 ARG A N 1
ATOM 956 C CA . ARG A 1 116 ? 36.338 -2.807 -54.354 1.00 72.44 116 ARG A CA 1
ATOM 957 C C . ARG A 1 116 ? 35.154 -3.431 -53.615 1.00 72.44 116 ARG A C 1
ATOM 959 O O . ARG A 1 116 ? 34.251 -3.955 -54.251 1.00 72.44 116 ARG A O 1
ATOM 966 N N . TYR A 1 117 ? 35.139 -3.386 -52.282 1.00 74.31 117 TYR A N 1
ATOM 967 C CA . TYR A 1 117 ? 34.262 -4.255 -51.487 1.00 74.31 117 TYR A CA 1
ATOM 968 C C . TYR A 1 117 ? 33.112 -3.542 -50.748 1.00 74.31 117 TYR A C 1
ATOM 970 O O . TYR A 1 117 ? 32.193 -4.239 -50.314 1.00 74.31 117 TYR A O 1
ATOM 978 N N . GLU A 1 118 ? 33.117 -2.204 -50.582 1.00 69.06 118 GLU A N 1
ATOM 979 C CA . GLU A 1 118 ? 32.182 -1.483 -49.681 1.00 69.06 118 GLU A CA 1
ATOM 980 C C . GLU A 1 118 ? 30.714 -1.877 -49.917 1.00 69.06 118 GLU A C 1
ATOM 982 O O . GLU A 1 118 ? 30.010 -2.287 -48.988 1.00 69.06 118 GLU A O 1
ATOM 987 N N . THR A 1 119 ? 30.246 -1.793 -51.163 1.00 64.31 119 THR A N 1
ATOM 988 C CA . THR A 1 119 ? 28.818 -1.958 -51.462 1.00 64.31 119 THR A CA 1
ATOM 989 C C . THR A 1 119 ? 28.408 -3.414 -51.676 1.00 64.31 119 THR A C 1
ATOM 991 O O . THR A 1 119 ? 27.293 -3.775 -51.304 1.00 64.31 119 THR A O 1
ATOM 994 N N . ALA A 1 120 ? 29.288 -4.276 -52.198 1.00 67.06 120 ALA A N 1
ATOM 995 C CA . ALA A 1 120 ? 29.015 -5.712 -52.288 1.00 67.06 120 ALA A CA 1
ATOM 996 C C . ALA A 1 120 ? 28.869 -6.340 -50.893 1.00 67.06 120 ALA A C 1
ATOM 998 O O . ALA A 1 120 ? 27.921 -7.086 -50.654 1.00 67.06 120 ALA A O 1
ATOM 999 N N . VAL A 1 121 ? 29.723 -5.954 -49.933 1.00 71.12 121 VAL A N 1
ATOM 1000 C CA . VAL A 1 121 ? 29.539 -6.309 -48.514 1.00 71.12 121 VAL A CA 1
ATOM 1001 C C . VAL A 1 121 ? 28.239 -5.716 -47.965 1.00 71.12 121 VAL A C 1
ATOM 1003 O O . VAL A 1 121 ? 27.526 -6.399 -47.237 1.00 71.12 121 VAL A O 1
ATOM 1006 N N . GLY A 1 122 ? 27.869 -4.490 -48.350 1.00 65.19 122 GLY A N 1
ATOM 1007 C CA . GLY A 1 122 ? 26.584 -3.885 -47.976 1.00 65.19 122 GLY A CA 1
ATOM 1008 C C . GLY A 1 122 ? 25.353 -4.685 -48.435 1.00 65.19 122 GLY A C 1
ATOM 1009 O O . GLY A 1 122 ? 24.428 -4.892 -47.646 1.00 65.19 122 GLY A O 1
ATOM 1010 N N . ILE A 1 123 ? 25.357 -5.170 -49.681 1.00 66.00 123 ILE A N 1
ATOM 1011 C CA . ILE A 1 123 ? 24.295 -6.018 -50.249 1.00 66.00 123 ILE A CA 1
ATOM 1012 C C . ILE A 1 123 ? 24.291 -7.386 -49.553 1.00 66.00 123 ILE A C 1
ATOM 1014 O O . ILE A 1 123 ? 23.270 -7.800 -48.994 1.00 66.00 123 ILE A O 1
ATOM 1018 N N . LEU A 1 124 ? 25.439 -8.067 -49.532 1.00 72.56 124 LEU A N 1
ATOM 1019 C CA . LEU A 1 124 ? 25.565 -9.425 -49.005 1.00 72.56 124 LEU A CA 1
ATOM 1020 C C . LEU A 1 124 ? 25.367 -9.495 -47.480 1.00 72.56 124 LEU A C 1
ATOM 1022 O O . LEU A 1 124 ? 24.801 -10.476 -47.002 1.00 72.56 124 LEU A O 1
ATOM 1026 N N . GLU A 1 125 ? 25.692 -8.457 -46.698 1.00 70.31 125 GLU A N 1
ATOM 1027 C CA . GLU A 1 125 ? 25.379 -8.443 -45.260 1.00 70.31 125 GLU A CA 1
ATOM 1028 C C . GLU A 1 125 ? 23.862 -8.456 -45.013 1.00 70.31 125 GLU A C 1
ATOM 1030 O O . GLU A 1 125 ? 23.376 -9.218 -44.169 1.00 70.31 125 GLU A O 1
ATOM 1035 N N . PHE A 1 126 ? 23.087 -7.646 -45.745 1.00 64.12 126 PHE A N 1
ATOM 1036 C CA . PHE A 1 126 ? 21.630 -7.693 -45.620 1.00 64.12 126 PHE A CA 1
ATOM 1037 C C . PHE A 1 126 ? 21.096 -9.063 -46.050 1.00 64.12 126 PHE A C 1
ATOM 1039 O O . PHE A 1 126 ? 20.345 -9.704 -45.308 1.00 64.12 126 PHE A O 1
ATOM 1046 N N . VAL A 1 127 ? 21.515 -9.506 -47.234 1.00 68.38 127 VAL A N 1
ATOM 1047 C CA . VAL A 1 127 ? 21.043 -10.714 -47.911 1.00 68.38 127 VAL A CA 1
ATOM 1048 C C . VAL A 1 127 ? 21.359 -11.982 -47.118 1.00 68.38 127 VAL A C 1
ATOM 1050 O O . VAL A 1 127 ? 20.445 -12.728 -46.775 1.00 68.38 127 VAL A O 1
ATOM 1053 N N . CYS A 1 128 ? 22.626 -12.205 -46.774 1.00 76.88 128 CYS A N 1
ATOM 1054 C CA . CYS A 1 128 ? 23.129 -13.462 -46.218 1.00 76.88 128 CYS A CA 1
ATOM 1055 C C . CYS A 1 128 ? 23.019 -13.553 -44.688 1.00 76.88 128 CYS A C 1
ATOM 1057 O O . CYS A 1 128 ? 23.261 -14.613 -44.116 1.00 76.88 128 CYS A O 1
ATOM 1059 N N . ARG A 1 129 ? 22.612 -12.470 -44.005 1.00 71.25 129 ARG A N 1
ATOM 1060 C CA . ARG A 1 129 ? 22.272 -12.497 -42.568 1.00 71.25 129 ARG A CA 1
ATOM 1061 C C . ARG A 1 129 ? 20.804 -12.202 -42.301 1.00 71.25 129 ARG A C 1
ATOM 1063 O O . ARG A 1 129 ? 20.095 -13.032 -41.739 1.00 71.25 129 ARG A O 1
ATOM 1070 N N . GLY A 1 130 ? 20.364 -10.989 -42.634 1.00 57.88 130 GLY A N 1
ATOM 1071 C CA . GLY A 1 130 ? 19.065 -10.459 -42.213 1.00 57.88 130 GLY A CA 1
ATOM 1072 C C . GLY A 1 130 ? 17.888 -11.031 -42.998 1.00 57.88 130 GLY A C 1
ATOM 1073 O O . GLY A 1 130 ? 16.871 -11.374 -42.397 1.00 57.88 130 GLY A O 1
ATOM 1074 N N . GLY A 1 131 ? 18.038 -11.133 -44.321 1.00 63.06 131 GLY A N 1
ATOM 1075 C CA . GLY A 1 131 ? 17.023 -11.655 -45.234 1.00 63.06 131 GLY A CA 1
ATOM 1076 C C . GLY A 1 131 ? 17.085 -13.170 -45.454 1.00 63.06 131 GLY A C 1
ATOM 1077 O O . GLY A 1 131 ? 16.055 -13.766 -45.762 1.00 63.06 131 GLY A O 1
ATOM 1078 N N . TYR A 1 132 ? 18.255 -13.798 -45.267 1.00 72.50 132 TYR A N 1
ATOM 1079 C CA . TYR A 1 132 ? 18.593 -15.141 -45.771 1.00 72.50 132 TYR A CA 1
ATOM 1080 C C . TYR A 1 132 ? 17.498 -16.197 -45.586 1.00 72.50 132 TYR A C 1
ATOM 1082 O O . TYR A 1 132 ? 17.127 -16.875 -46.543 1.00 72.50 132 TYR A O 1
ATOM 1090 N N . GLN A 1 133 ? 16.916 -16.306 -44.386 1.00 68.62 133 GLN A N 1
ATOM 1091 C CA . GLN A 1 133 ? 15.886 -17.313 -44.116 1.00 68.62 133 GLN A CA 1
ATOM 1092 C C . GLN A 1 133 ? 14.610 -17.130 -44.945 1.00 68.62 133 GLN A C 1
ATOM 1094 O O . GLN A 1 133 ? 14.032 -18.128 -45.360 1.00 68.62 133 GLN A O 1
ATOM 1099 N N . GLU A 1 134 ? 14.146 -15.903 -45.185 1.00 69.31 134 GLU A N 1
ATOM 1100 C CA . GLU A 1 134 ? 12.946 -15.667 -46.002 1.00 69.31 134 GLU A CA 1
ATOM 1101 C C . GLU A 1 134 ? 13.299 -15.541 -47.490 1.00 69.31 134 GLU A C 1
ATOM 1103 O O . GLU A 1 134 ? 12.503 -15.938 -48.341 1.00 69.31 134 GLU A O 1
ATOM 1108 N N . MET A 1 135 ? 14.504 -15.060 -47.814 1.00 68.69 135 MET A N 1
ATOM 1109 C CA . MET A 1 135 ? 14.967 -14.896 -49.191 1.00 68.69 135 MET A CA 1
ATOM 1110 C C . MET A 1 135 ? 15.333 -16.236 -49.844 1.00 68.69 135 MET A C 1
ATOM 1112 O O . MET A 1 135 ? 14.909 -16.469 -50.966 1.00 68.69 135 MET A O 1
ATOM 1116 N N . SER A 1 136 ? 15.986 -17.164 -49.130 1.00 74.00 136 SER A N 1
ATOM 1117 C CA . SER A 1 136 ? 16.237 -18.533 -49.619 1.00 74.00 136 SER A CA 1
ATOM 1118 C C . SER A 1 136 ? 14.937 -19.354 -49.715 1.00 74.00 136 SER A C 1
ATOM 1120 O O . SER A 1 136 ? 14.733 -20.095 -50.677 1.00 74.00 136 SER A O 1
ATOM 1122 N N . LYS A 1 137 ? 13.976 -19.171 -48.791 1.00 78.94 137 LYS A N 1
ATOM 1123 C CA . LYS A 1 137 ? 12.627 -19.776 -48.907 1.00 78.94 137 LYS A CA 1
ATOM 1124 C C . LYS A 1 137 ? 11.861 -19.278 -50.132 1.00 78.94 137 LYS A C 1
ATOM 1126 O O . LYS A 1 137 ? 11.210 -20.077 -50.791 1.00 78.94 137 LYS A O 1
ATOM 1131 N N . SER A 1 138 ? 11.938 -17.978 -50.414 1.00 75.69 138 SER A N 1
ATOM 1132 C CA . SER A 1 138 ? 11.149 -17.313 -51.462 1.00 75.69 138 SER A CA 1
ATOM 1133 C C . SER A 1 138 ? 11.928 -17.104 -52.767 1.00 75.69 138 SER A C 1
ATOM 1135 O O . SER A 1 138 ? 11.435 -16.409 -53.652 1.00 75.69 138 SER A O 1
ATOM 1137 N N . PHE A 1 139 ? 13.138 -17.662 -52.887 1.00 78.19 139 PHE A N 1
ATOM 1138 C CA . PHE A 1 139 ? 14.100 -17.358 -53.954 1.00 78.19 139 PHE A CA 1
ATOM 1139 C C . PHE A 1 139 ? 13.498 -17.543 -55.349 1.00 78.19 139 PHE A C 1
ATOM 1141 O O . PHE A 1 139 ? 13.536 -16.639 -56.181 1.00 78.19 139 PHE A O 1
ATOM 1148 N N . ASP A 1 140 ? 12.839 -18.681 -55.556 1.00 77.81 140 ASP A N 1
ATOM 1149 C CA . ASP A 1 140 ? 12.238 -19.072 -56.832 1.00 77.81 140 ASP A CA 1
ATOM 1150 C C . ASP A 1 140 ? 11.061 -18.154 -57.218 1.00 77.81 140 ASP A C 1
ATOM 1152 O O . ASP A 1 140 ? 10.752 -17.988 -58.397 1.00 77.81 140 ASP A O 1
ATOM 1156 N N . CYS A 1 141 ? 10.423 -17.512 -56.231 1.00 78.69 141 CYS A N 1
ATOM 1157 C CA . CYS A 1 141 ? 9.423 -16.470 -56.451 1.00 78.69 141 CYS A CA 1
ATOM 1158 C C . CYS A 1 141 ? 10.068 -15.109 -56.745 1.00 78.69 141 CYS A C 1
ATOM 1160 O O . CYS A 1 141 ? 9.617 -14.411 -57.651 1.00 78.69 141 CYS A O 1
ATOM 1162 N N . PHE A 1 142 ? 11.135 -14.733 -56.032 1.00 72.62 142 PHE A N 1
ATOM 1163 C CA . PHE A 1 142 ? 11.867 -13.492 -56.301 1.00 72.62 142 PHE A CA 1
ATOM 1164 C C . PHE A 1 142 ? 12.449 -13.480 -57.719 1.00 72.62 142 PHE A C 1
ATOM 1166 O O . PHE A 1 142 ? 12.190 -12.531 -58.453 1.00 72.62 142 PHE A O 1
ATOM 1173 N N . SER A 1 143 ? 13.129 -14.553 -58.136 1.00 74.25 143 SER A N 1
ATOM 1174 C CA . SER A 1 143 ? 13.688 -14.706 -59.488 1.00 74.25 143 SER A CA 1
ATOM 1175 C C . SER A 1 143 ? 12.607 -14.594 -60.583 1.00 74.25 143 SER A C 1
ATOM 1177 O O . SER A 1 143 ? 12.721 -13.777 -61.500 1.00 74.25 143 SER A O 1
ATOM 1179 N N . LYS A 1 144 ? 11.476 -15.304 -60.427 1.00 77.12 144 LYS A N 1
ATOM 1180 C CA . LYS A 1 144 ? 10.310 -15.208 -61.334 1.00 77.12 144 LYS A CA 1
ATOM 1181 C C . LYS A 1 144 ? 9.594 -13.856 -61.304 1.00 77.12 144 LYS A C 1
ATOM 1183 O O . LYS A 1 144 ? 8.945 -13.492 -62.277 1.00 77.12 144 LYS A O 1
ATOM 1188 N N . THR A 1 145 ? 9.660 -13.123 -60.193 1.00 76.25 145 THR A N 1
ATOM 1189 C CA . THR A 1 145 ? 9.031 -11.800 -60.083 1.00 76.25 145 THR A CA 1
ATOM 1190 C C . THR A 1 145 ? 9.907 -10.743 -60.745 1.00 76.25 145 THR A C 1
ATOM 1192 O O . THR A 1 145 ? 9.405 -9.978 -61.559 1.00 76.25 145 THR A O 1
ATOM 1195 N N . LEU A 1 146 ? 11.212 -10.723 -60.450 1.00 69.50 146 LEU A N 1
ATOM 1196 C CA . LEU A 1 146 ? 12.176 -9.750 -60.984 1.00 69.50 146 LEU A CA 1
ATOM 1197 C C . LEU A 1 146 ? 12.259 -9.770 -62.518 1.00 69.50 146 LEU A C 1
ATOM 1199 O O . LEU A 1 146 ? 12.365 -8.715 -63.132 1.00 69.50 146 LEU A O 1
ATOM 1203 N N . THR A 1 147 ? 12.112 -10.946 -63.128 1.00 71.88 147 THR A N 1
ATOM 1204 C CA . THR A 1 147 ? 12.103 -11.142 -64.589 1.00 71.88 147 THR A CA 1
ATOM 1205 C C . THR A 1 147 ? 10.800 -10.711 -65.290 1.00 71.88 147 THR A C 1
ATOM 1207 O O . THR A 1 147 ? 10.713 -10.785 -66.515 1.00 71.88 147 THR A O 1
ATOM 1210 N N . ARG A 1 148 ? 9.774 -10.224 -64.569 1.00 76.44 148 ARG A N 1
ATOM 1211 C CA . ARG A 1 148 ? 8.540 -9.688 -65.185 1.00 76.44 148 ARG A CA 1
ATOM 1212 C C . ARG A 1 148 ? 8.762 -8.307 -65.794 1.00 76.44 148 ARG A C 1
ATOM 1214 O O . ARG A 1 148 ? 9.424 -7.455 -65.205 1.00 76.44 148 ARG A O 1
ATOM 1221 N N . ALA A 1 149 ? 8.074 -8.040 -66.905 1.00 78.19 149 ALA A N 1
ATOM 1222 C CA . ALA A 1 149 ? 8.074 -6.738 -67.577 1.00 78.19 149 ALA A CA 1
ATOM 1223 C C . ALA A 1 149 ? 7.737 -5.563 -66.635 1.00 78.19 149 ALA A C 1
ATOM 1225 O O . ALA A 1 149 ? 8.401 -4.536 -66.694 1.00 78.19 149 ALA A O 1
ATOM 1226 N N . GLU A 1 150 ? 6.782 -5.731 -65.710 1.00 79.00 150 GLU A N 1
ATOM 1227 C CA . GLU A 1 150 ? 6.447 -4.729 -64.679 1.00 79.00 150 GLU A CA 1
ATOM 1228 C C . GLU A 1 150 ? 7.654 -4.352 -63.801 1.00 79.00 150 GLU A C 1
ATOM 1230 O O . GLU A 1 150 ? 7.870 -3.183 -63.493 1.00 79.00 150 GLU A O 1
ATOM 1235 N N . MET A 1 151 ? 8.454 -5.342 -63.398 1.00 76.19 151 MET A N 1
ATOM 1236 C CA . MET A 1 151 ? 9.605 -5.151 -62.512 1.00 76.19 151 MET A CA 1
ATOM 1237 C C . MET A 1 151 ? 10.801 -4.579 -63.277 1.00 76.19 151 MET A C 1
ATOM 1239 O O . MET A 1 151 ? 11.446 -3.652 -62.786 1.00 76.19 151 MET A O 1
ATOM 1243 N N . MET A 1 152 ? 11.030 -5.046 -64.509 1.00 74.06 152 MET A N 1
ATOM 1244 C CA . MET A 1 152 ? 12.002 -4.441 -65.425 1.00 74.06 152 MET A CA 1
ATOM 1245 C C . MET A 1 152 ? 11.638 -2.987 -65.765 1.00 74.06 152 MET A C 1
ATOM 1247 O O . MET A 1 152 ? 12.529 -2.144 -65.824 1.00 74.06 152 MET A O 1
ATOM 1251 N N . GLN A 1 153 ? 10.348 -2.650 -65.894 1.00 82.00 153 GLN A N 1
ATOM 1252 C CA . GLN A 1 153 ? 9.897 -1.264 -66.039 1.00 82.00 153 GLN A CA 1
ATOM 1253 C C . GLN A 1 153 ? 10.187 -0.443 -64.774 1.00 82.00 153 GLN A C 1
ATOM 1255 O O . GLN A 1 153 ? 10.806 0.613 -64.888 1.00 82.00 153 GLN A O 1
ATOM 1260 N N . CYS A 1 154 ? 9.837 -0.932 -63.573 1.00 77.62 154 CYS A N 1
ATOM 1261 C CA . CYS A 1 154 ? 10.204 -0.259 -62.317 1.00 77.62 154 CYS A CA 1
ATOM 1262 C C . CYS A 1 154 ? 11.722 0.029 -62.260 1.00 77.62 154 CYS A C 1
ATOM 1264 O O . CYS A 1 154 ? 12.141 1.109 -61.840 1.00 77.62 154 CYS A O 1
ATOM 1266 N N . GLN A 1 155 ? 12.554 -0.931 -62.682 1.00 74.25 155 GLN A N 1
ATOM 1267 C CA . GLN A 1 155 ? 14.013 -0.807 -62.706 1.00 74.25 155 GLN A CA 1
ATOM 1268 C C . GLN A 1 155 ? 14.492 0.204 -63.760 1.00 74.25 155 GLN A C 1
ATOM 1270 O O . GLN A 1 155 ? 15.308 1.065 -63.439 1.00 74.25 155 GLN A O 1
ATOM 1275 N N . ALA A 1 156 ? 13.952 0.170 -64.980 1.00 79.19 156 ALA A N 1
ATOM 1276 C CA . ALA A 1 156 ? 14.269 1.128 -66.039 1.00 79.19 156 ALA A CA 1
ATOM 1277 C C . ALA A 1 156 ? 13.863 2.568 -65.672 1.00 79.19 156 ALA A C 1
ATOM 1279 O O . ALA A 1 156 ? 14.619 3.505 -65.927 1.00 79.19 156 ALA A O 1
ATOM 1280 N N . GLU A 1 157 ? 12.715 2.760 -65.015 1.00 79.56 157 GLU A N 1
ATOM 1281 C CA . GLU A 1 157 ? 12.291 4.058 -64.476 1.00 79.56 157 GLU A CA 1
ATOM 1282 C C . GLU A 1 157 ? 13.256 4.562 -63.391 1.00 79.56 157 GLU A C 1
ATOM 1284 O O . GLU A 1 157 ? 13.665 5.725 -63.424 1.00 79.56 157 GLU A O 1
ATOM 1289 N N . MET A 1 158 ? 13.688 3.680 -62.481 1.00 77.25 158 MET A N 1
ATOM 1290 C CA . MET A 1 158 ? 14.674 3.989 -61.437 1.00 77.25 158 MET A CA 1
ATOM 1291 C C . MET A 1 158 ? 16.013 4.436 -62.043 1.00 77.25 158 MET A C 1
ATOM 1293 O O . MET A 1 158 ? 16.487 5.519 -61.704 1.00 77.25 158 MET A O 1
ATOM 1297 N N . LEU A 1 159 ? 16.555 3.664 -62.996 1.00 72.62 159 LEU A N 1
ATOM 1298 C CA . LEU A 1 159 ? 17.778 3.981 -63.750 1.00 72.62 159 LEU A CA 1
ATOM 1299 C C . LEU A 1 159 ? 17.661 5.314 -64.506 1.00 72.62 159 LEU A C 1
ATOM 1301 O O . LEU A 1 159 ? 18.565 6.151 -64.482 1.00 72.62 159 LEU A O 1
ATOM 1305 N N . SER A 1 160 ? 16.520 5.532 -65.163 1.00 77.19 160 SER A N 1
ATOM 1306 C CA . SER A 1 160 ? 16.226 6.763 -65.894 1.00 77.19 160 SER A CA 1
ATOM 1307 C C . SER A 1 160 ? 16.249 7.977 -64.959 1.00 77.19 160 SER A C 1
ATOM 1309 O O . SER A 1 160 ? 16.851 9.002 -65.284 1.00 77.19 160 SER A O 1
ATOM 1311 N N . ASP A 1 161 ? 15.644 7.873 -63.774 1.00 74.12 161 ASP A N 1
ATOM 1312 C CA . ASP A 1 161 ? 15.627 8.951 -62.784 1.00 74.12 161 ASP A CA 1
ATOM 1313 C C . ASP A 1 161 ? 16.987 9.169 -62.108 1.00 74.12 161 ASP A C 1
ATOM 1315 O O . ASP A 1 161 ? 17.392 10.323 -61.950 1.00 74.12 161 ASP A O 1
ATOM 1319 N N . THR A 1 162 ? 17.751 8.122 -61.775 1.00 69.62 162 THR A N 1
ATOM 1320 C CA . THR A 1 162 ? 19.119 8.296 -61.252 1.00 69.62 162 THR A CA 1
ATOM 1321 C C . THR A 1 162 ? 20.036 8.968 -62.269 1.00 69.62 162 THR A C 1
ATOM 1323 O O . THR A 1 162 ? 20.781 9.876 -61.897 1.00 69.62 162 THR A O 1
ATOM 1326 N N . ASN A 1 163 ? 19.921 8.630 -63.556 1.00 73.88 163 ASN A N 1
ATOM 1327 C CA . ASN A 1 163 ? 20.732 9.239 -64.612 1.00 73.88 163 ASN A CA 1
ATOM 1328 C C . ASN A 1 163 ? 20.333 10.710 -64.853 1.00 73.88 163 ASN A C 1
ATOM 1330 O O . ASN A 1 163 ? 21.203 11.576 -64.960 1.00 73.88 163 ASN A O 1
ATOM 1334 N N . LYS A 1 164 ? 19.030 11.041 -64.810 1.00 75.19 164 LYS A N 1
ATOM 1335 C CA . LYS A 1 164 ? 18.543 12.441 -64.799 1.00 75.19 164 LYS A CA 1
ATOM 1336 C C . LYS A 1 164 ? 19.062 13.232 -63.595 1.00 75.19 164 LYS A C 1
ATOM 1338 O O . LYS A 1 164 ? 19.310 14.427 -63.730 1.00 75.19 164 LYS A O 1
ATOM 1343 N N . ILE A 1 165 ? 19.192 12.602 -62.424 1.00 70.19 165 ILE A N 1
ATOM 1344 C CA . ILE A 1 165 ? 19.704 13.242 -61.201 1.00 70.19 165 ILE A CA 1
ATOM 1345 C C . ILE A 1 165 ? 21.220 13.461 -61.292 1.00 70.19 165 ILE A C 1
ATOM 1347 O O . ILE A 1 165 ? 21.684 14.545 -60.939 1.00 70.19 165 ILE A O 1
ATOM 1351 N N . SER A 1 166 ? 21.973 12.478 -61.796 1.00 64.00 166 SER A N 1
ATOM 1352 C CA . SER A 1 166 ? 23.422 12.581 -62.013 1.00 64.00 166 SER A CA 1
ATOM 1353 C C . SER A 1 166 ? 23.742 13.732 -62.972 1.00 64.00 166 SER A C 1
ATOM 1355 O O . SER A 1 166 ? 24.450 14.672 -62.616 1.00 64.00 166 SER A O 1
ATOM 1357 N N . ASN A 1 167 ? 23.083 13.753 -64.135 1.00 67.12 167 ASN A N 1
ATOM 1358 C CA . ASN A 1 167 ? 23.381 14.701 -65.211 1.00 67.12 167 ASN A CA 1
ATOM 1359 C C . ASN A 1 167 ? 22.852 16.131 -64.960 1.00 67.12 167 ASN A C 1
ATOM 1361 O O . ASN A 1 167 ? 23.071 17.014 -65.787 1.00 67.12 167 ASN A O 1
ATOM 1365 N N . ARG A 1 168 ? 22.129 16.381 -63.854 1.00 62.62 168 ARG A N 1
ATOM 1366 C CA . ARG A 1 168 ? 21.535 17.697 -63.527 1.00 62.62 168 ARG A CA 1
ATOM 1367 C C . ARG A 1 168 ? 22.004 18.311 -62.209 1.00 62.62 168 ARG A C 1
ATOM 1369 O O . ARG A 1 168 ? 21.658 19.462 -61.948 1.00 62.62 168 ARG A O 1
ATOM 1376 N N . ILE A 1 169 ? 22.729 17.584 -61.355 1.00 59.00 169 ILE A N 1
ATOM 1377 C CA . ILE A 1 169 ? 23.120 18.078 -60.024 1.00 59.00 169 ILE A CA 1
ATOM 1378 C C . ILE A 1 169 ? 24.627 17.866 -59.809 1.00 59.00 169 ILE A C 1
ATOM 1380 O O . ILE A 1 169 ? 25.046 16.719 -59.649 1.00 59.00 169 ILE A O 1
ATOM 1384 N N . PRO A 1 170 ? 25.447 18.937 -59.750 1.00 50.91 170 PRO A N 1
ATOM 1385 C CA . PRO A 1 170 ? 26.882 18.803 -59.522 1.00 50.91 170 PRO A CA 1
ATOM 1386 C C . PRO A 1 170 ? 27.211 18.205 -58.142 1.00 50.91 170 PRO A C 1
ATOM 1388 O O . PRO A 1 170 ? 26.417 18.236 -57.197 1.00 50.91 170 PRO A O 1
ATOM 1391 N N . VAL A 1 171 ? 28.410 17.629 -58.070 1.00 53.84 171 VAL A N 1
ATOM 1392 C CA . VAL A 1 171 ? 28.842 16.615 -57.094 1.00 53.84 171 VAL A CA 1
ATOM 1393 C C . VAL A 1 171 ? 28.643 17.002 -55.616 1.00 53.84 171 VAL A C 1
ATOM 1395 O O . VAL A 1 171 ? 28.956 18.109 -55.182 1.00 53.84 171 VAL A O 1
ATOM 1398 N N . SER A 1 172 ? 28.229 16.017 -54.805 1.00 54.19 172 SER A N 1
ATOM 1399 C CA . SER A 1 172 ? 28.198 16.015 -53.322 1.00 54.19 172 SER A CA 1
ATOM 1400 C C . SER A 1 172 ? 27.102 16.851 -52.627 1.00 54.19 172 SER A C 1
ATOM 1402 O O . SER A 1 172 ? 27.176 17.161 -51.435 1.00 54.19 172 SER A O 1
ATOM 1404 N N . GLY A 1 173 ? 25.996 17.147 -53.316 1.00 53.12 173 GLY A N 1
ATOM 1405 C CA . GLY A 1 173 ? 24.864 17.867 -52.721 1.00 53.12 173 GLY A CA 1
ATOM 1406 C C . GLY A 1 173 ? 24.021 17.058 -51.713 1.00 53.12 173 GLY A C 1
ATOM 1407 O O . GLY A 1 173 ? 23.595 15.930 -51.974 1.00 53.12 173 GLY A O 1
ATOM 1408 N N . LYS A 1 174 ? 23.604 17.685 -50.596 1.00 52.72 174 LYS A N 1
ATOM 1409 C CA . LYS A 1 174 ? 22.485 17.174 -49.762 1.00 52.72 174 LYS A CA 1
ATOM 1410 C C . LYS A 1 174 ? 21.203 16.987 -50.596 1.00 52.72 174 LYS A C 1
ATOM 1412 O O . LYS A 1 174 ? 20.443 16.062 -50.325 1.00 52.72 174 LYS A O 1
ATOM 1417 N N . ALA A 1 175 ? 20.986 17.854 -51.587 1.00 55.34 175 ALA A N 1
ATOM 1418 C CA . ALA A 1 175 ? 19.861 17.781 -52.516 1.00 55.34 175 ALA A CA 1
ATOM 1419 C C . ALA A 1 175 ? 19.923 16.531 -53.411 1.00 55.34 175 ALA A C 1
ATOM 1421 O O . ALA A 1 175 ? 18.925 15.831 -53.512 1.00 55.34 175 ALA A O 1
ATOM 1422 N N . GLN A 1 176 ? 21.098 16.195 -53.961 1.00 64.25 176 GLN A N 1
ATOM 1423 C CA . GLN A 1 176 ? 21.319 14.976 -54.753 1.00 64.25 176 GLN A CA 1
ATOM 1424 C C . GLN A 1 176 ? 20.920 13.726 -53.950 1.00 64.25 176 GLN A C 1
ATOM 1426 O O . GLN A 1 176 ? 20.117 12.918 -54.401 1.00 64.25 176 GLN A O 1
ATOM 1431 N N . ASN A 1 177 ? 21.375 13.637 -52.696 1.00 56.22 177 ASN A N 1
ATOM 1432 C CA . ASN A 1 177 ? 21.025 12.549 -51.778 1.00 56.22 177 ASN A CA 1
ATOM 1433 C C . ASN A 1 177 ? 19.514 12.473 -51.461 1.00 56.22 177 ASN A C 1
ATOM 1435 O O . ASN A 1 177 ? 18.969 11.383 -51.295 1.00 56.22 177 ASN A O 1
ATOM 1439 N N . GLU A 1 178 ? 18.823 13.612 -51.351 1.00 61.69 178 GLU A N 1
ATOM 1440 C CA . GLU A 1 178 ? 17.373 13.645 -51.109 1.00 61.69 178 GLU A CA 1
ATOM 1441 C C . GLU A 1 178 ? 16.559 13.350 -52.389 1.00 61.69 178 GLU A C 1
ATOM 1443 O O . GLU A 1 178 ? 15.494 12.745 -52.279 1.00 61.69 178 GLU A O 1
ATOM 1448 N N . ALA A 1 179 ? 17.087 13.660 -53.581 1.00 65.88 179 ALA A N 1
ATOM 1449 C CA . ALA A 1 179 ? 16.512 13.300 -54.881 1.00 65.88 179 ALA A CA 1
ATOM 1450 C C . ALA A 1 179 ? 16.673 11.803 -55.206 1.00 65.88 179 ALA A C 1
ATOM 1452 O O . ALA A 1 179 ? 15.691 11.151 -55.557 1.00 65.88 179 ALA A O 1
ATOM 1453 N N . VAL A 1 180 ? 17.864 11.226 -54.996 1.00 65.56 180 VAL A N 1
ATOM 1454 C CA . VAL A 1 180 ? 18.112 9.776 -55.142 1.00 65.56 180 VAL A CA 1
ATOM 1455 C C . VAL A 1 180 ? 17.225 8.975 -54.180 1.00 65.56 180 VAL A C 1
ATOM 1457 O O . VAL A 1 180 ? 16.594 8.001 -54.583 1.00 65.56 180 VAL A O 1
ATOM 1460 N N . CYS A 1 181 ? 17.050 9.438 -52.934 1.00 58.00 181 CYS A N 1
ATOM 1461 C CA . CYS A 1 181 ? 16.057 8.868 -52.011 1.00 58.00 181 CYS A CA 1
ATOM 1462 C C . CYS A 1 181 ? 14.599 8.983 -52.496 1.00 58.00 181 CYS A C 1
ATOM 1464 O O . CYS A 1 181 ? 13.747 8.242 -52.003 1.00 58.00 181 CYS A O 1
ATOM 1466 N N . GLY A 1 182 ? 14.293 9.907 -53.411 1.00 67.62 182 GLY A N 1
ATOM 1467 C CA . GLY A 1 182 ? 13.008 9.998 -54.102 1.00 67.62 182 GLY A CA 1
ATOM 1468 C C . GLY A 1 182 ? 12.846 8.871 -55.120 1.00 67.62 182 GLY A C 1
ATOM 1469 O O . GLY A 1 182 ? 11.937 8.058 -54.970 1.00 67.62 182 GLY A O 1
ATOM 1470 N N . ALA A 1 183 ? 13.774 8.765 -56.077 1.00 70.38 183 ALA A N 1
ATOM 1471 C CA . ALA A 1 183 ? 13.786 7.708 -57.095 1.00 70.38 183 ALA A CA 1
ATOM 1472 C C . ALA A 1 183 ? 13.766 6.299 -56.467 1.00 70.38 183 ALA A C 1
ATOM 1474 O O . ALA A 1 183 ? 12.892 5.489 -56.772 1.00 70.38 183 ALA A O 1
ATOM 1475 N N . MET A 1 184 ? 14.634 6.040 -55.479 1.00 63.75 184 MET A N 1
ATOM 1476 C CA . MET A 1 184 ? 14.654 4.771 -54.737 1.00 63.75 184 MET A CA 1
ATOM 1477 C C . MET A 1 184 ? 13.340 4.493 -53.990 1.00 63.75 184 MET A C 1
ATOM 1479 O O . MET A 1 184 ? 12.916 3.343 -53.900 1.00 63.75 184 MET A O 1
ATOM 1483 N N . LYS A 1 185 ? 12.663 5.518 -53.447 1.00 64.50 185 LYS A N 1
ATOM 1484 C CA . LYS A 1 185 ? 11.350 5.335 -52.806 1.00 64.50 185 LYS A CA 1
ATOM 1485 C C . LYS A 1 185 ? 10.276 4.985 -53.839 1.00 64.50 185 LYS A C 1
ATOM 1487 O O . LYS A 1 185 ? 9.433 4.145 -53.537 1.00 64.50 185 LYS A O 1
ATOM 1492 N N . ASN A 1 186 ? 10.296 5.619 -55.011 1.00 74.19 186 ASN A N 1
ATOM 1493 C CA . ASN A 1 186 ? 9.352 5.334 -56.090 1.00 74.19 186 ASN A CA 1
ATOM 1494 C C . ASN A 1 186 ? 9.530 3.889 -56.578 1.00 74.19 186 ASN A C 1
ATOM 1496 O O . ASN A 1 186 ? 8.556 3.142 -56.589 1.00 74.19 186 ASN A O 1
ATOM 1500 N N . TYR A 1 187 ? 10.773 3.453 -56.818 1.00 74.19 187 TYR A N 1
ATOM 1501 C CA . TYR A 1 187 ? 11.103 2.055 -57.119 1.00 74.19 187 TYR A CA 1
ATOM 1502 C C . TYR A 1 187 ? 10.562 1.090 -56.054 1.00 74.19 187 TYR A C 1
ATOM 1504 O O . TYR A 1 187 ? 9.802 0.179 -56.371 1.00 74.19 187 TYR A O 1
ATOM 1512 N N . VAL A 1 188 ? 10.860 1.344 -54.772 1.00 64.19 188 VAL A N 1
ATOM 1513 C CA . VAL A 1 188 ? 10.376 0.535 -53.636 1.00 64.19 188 VAL A CA 1
ATOM 1514 C C . VAL A 1 188 ? 8.845 0.532 -53.514 1.00 64.19 188 VAL A C 1
ATOM 1516 O O . VAL A 1 188 ? 8.286 -0.422 -52.984 1.00 64.19 188 VAL A O 1
ATOM 1519 N N . GLU A 1 189 ? 8.131 1.555 -53.987 1.00 71.06 189 GLU A N 1
ATOM 1520 C CA . GLU A 1 189 ? 6.661 1.563 -54.016 1.00 71.06 189 GLU A CA 1
ATOM 1521 C C . GLU A 1 189 ? 6.069 0.918 -55.283 1.00 71.06 189 GLU A C 1
ATOM 1523 O O . GLU A 1 189 ? 4.959 0.391 -55.194 1.00 71.06 189 GLU A O 1
ATOM 1528 N N . CYS A 1 190 ? 6.825 0.871 -56.385 1.00 78.94 190 CYS A N 1
ATOM 1529 C CA . CYS A 1 190 ? 6.520 0.155 -57.628 1.00 78.94 190 CYS A CA 1
ATOM 1530 C C . CYS A 1 190 ? 6.601 -1.370 -57.411 1.00 78.94 190 CYS A C 1
ATOM 1532 O O . CYS A 1 190 ? 5.580 -2.060 -57.441 1.00 78.94 190 CYS A O 1
ATOM 1534 N N . ILE A 1 191 ? 7.773 -1.888 -57.012 1.00 75.25 191 ILE A N 1
ATOM 1535 C CA . ILE A 1 191 ? 8.007 -3.335 -56.799 1.00 75.25 191 ILE A CA 1
ATOM 1536 C C . ILE A 1 191 ? 7.161 -3.951 -55.668 1.00 75.25 191 ILE A C 1
ATOM 1538 O O . ILE A 1 191 ? 6.999 -5.169 -55.567 1.00 75.25 191 ILE A O 1
ATOM 1542 N N . LYS A 1 192 ? 6.609 -3.108 -54.791 1.00 74.00 192 LYS A N 1
ATOM 1543 C CA . LYS A 1 192 ? 5.851 -3.505 -53.600 1.00 74.00 192 LYS A CA 1
ATOM 1544 C C . LYS A 1 192 ? 4.571 -4.265 -53.905 1.00 74.00 192 LYS A C 1
ATOM 1546 O O . LYS A 1 192 ? 4.180 -5.085 -53.077 1.00 74.00 192 LYS A O 1
ATOM 1551 N N . TYR A 1 193 ? 3.876 -3.962 -55.000 1.00 75.75 193 TYR A N 1
ATOM 1552 C CA . TYR A 1 193 ? 2.642 -4.679 -55.329 1.00 75.75 193 TYR A CA 1
ATOM 1553 C C . TYR A 1 193 ? 2.927 -6.063 -55.932 1.00 75.75 193 TYR A C 1
ATOM 1555 O O . TYR A 1 193 ? 2.446 -7.022 -55.323 1.00 75.75 193 TYR A O 1
ATOM 1563 N N . PRO A 1 194 ? 3.769 -6.209 -56.979 1.00 77.44 194 PRO A N 1
ATOM 1564 C CA . PRO A 1 194 ? 4.171 -7.518 -57.501 1.00 77.44 194 PRO A CA 1
ATOM 1565 C C . PRO A 1 194 ? 4.734 -8.444 -56.414 1.00 77.44 194 PRO A C 1
ATOM 1567 O O . PRO A 1 194 ? 4.151 -9.488 -56.129 1.00 77.44 194 PRO A O 1
ATOM 1570 N N . VAL A 1 195 ? 5.785 -8.027 -55.694 1.00 70.88 195 VAL A N 1
ATOM 1571 C CA . VAL A 1 195 ? 6.444 -8.881 -54.684 1.00 70.88 195 VAL A CA 1
ATOM 1572 C C . VAL A 1 195 ? 5.502 -9.269 -53.537 1.00 70.88 195 VAL A C 1
ATOM 1574 O O . VAL A 1 195 ? 5.570 -10.388 -53.032 1.00 70.88 195 VAL A O 1
ATOM 1577 N N . ARG A 1 196 ? 4.607 -8.371 -53.103 1.00 74.12 196 ARG A N 1
ATOM 1578 C CA . ARG A 1 196 ? 3.661 -8.668 -52.012 1.00 74.12 196 ARG A CA 1
ATOM 1579 C C . ARG A 1 196 ? 2.515 -9.579 -52.449 1.00 74.12 196 ARG A C 1
ATOM 1581 O O . ARG A 1 196 ? 1.956 -10.255 -51.584 1.00 74.12 196 ARG A O 1
ATOM 1588 N N . TYR A 1 197 ? 2.127 -9.538 -53.722 1.00 77.69 197 TYR A N 1
ATOM 1589 C CA . TYR A 1 197 ? 1.061 -10.371 -54.268 1.00 77.69 197 TYR A CA 1
ATOM 1590 C C . TYR A 1 197 ? 1.581 -11.782 -54.561 1.00 77.69 197 TYR A C 1
ATOM 1592 O O . TYR A 1 197 ? 1.061 -12.736 -53.990 1.00 77.69 197 TYR A O 1
ATOM 1600 N N . GLU A 1 198 ? 2.669 -11.891 -55.328 1.00 76.31 198 GLU A N 1
ATOM 1601 C CA . GLU A 1 198 ? 3.253 -13.170 -55.754 1.00 76.31 198 GLU A CA 1
ATOM 1602 C C . GLU A 1 198 ? 3.995 -13.882 -54.608 1.00 76.31 198 GLU A C 1
ATOM 1604 O O . GLU A 1 198 ? 3.691 -15.023 -54.267 1.00 76.31 198 GLU A O 1
ATOM 1609 N N . CYS A 1 199 ? 4.937 -13.197 -53.945 1.00 72.00 199 CYS A N 1
ATOM 1610 C CA . CYS A 1 199 ? 5.774 -13.791 -52.888 1.00 72.00 199 CYS A CA 1
ATOM 1611 C C . CYS A 1 199 ? 5.214 -13.564 -51.471 1.00 72.00 199 CYS A C 1
ATOM 1613 O O . CYS A 1 199 ? 5.786 -13.997 -50.468 1.00 72.00 199 CYS A O 1
ATOM 1615 N N . GLY A 1 200 ? 4.062 -12.899 -51.369 1.00 74.38 200 GLY A N 1
ATOM 1616 C CA . GLY A 1 200 ? 3.330 -12.723 -50.124 1.00 74.38 200 GLY A CA 1
ATOM 1617 C C . GLY A 1 200 ? 3.895 -11.660 -49.173 1.00 74.38 200 GLY A C 1
ATOM 1618 O O . GLY A 1 200 ? 4.950 -11.047 -49.348 1.00 74.38 200 GLY A O 1
ATOM 1619 N N . TYR A 1 201 ? 3.148 -11.419 -48.093 1.00 65.75 201 TYR A N 1
ATOM 1620 C CA . TYR A 1 201 ? 3.419 -10.291 -47.197 1.00 65.75 201 TYR A CA 1
ATOM 1621 C C . TYR A 1 201 ? 4.703 -10.426 -46.362 1.00 65.75 201 TYR A C 1
ATOM 1623 O O . TYR A 1 201 ? 5.268 -9.397 -46.002 1.00 65.75 201 TYR A O 1
ATOM 1631 N N . ARG A 1 202 ? 5.184 -11.646 -46.071 1.00 58.91 202 ARG A N 1
ATOM 1632 C CA . ARG A 1 202 ? 6.444 -11.857 -45.325 1.00 58.91 202 ARG A CA 1
ATOM 1633 C C . ARG A 1 202 ? 7.684 -11.644 -46.187 1.00 58.91 202 ARG A C 1
ATOM 1635 O O . ARG A 1 202 ? 8.577 -10.929 -45.746 1.00 58.91 202 ARG A O 1
ATOM 1642 N N . ALA A 1 203 ? 7.702 -12.137 -47.428 1.00 63.69 203 ALA A N 1
ATOM 1643 C CA . ALA A 1 203 ? 8.784 -11.839 -48.370 1.00 63.69 203 ALA A CA 1
ATOM 1644 C C . ALA A 1 203 ? 8.970 -10.318 -48.527 1.00 63.69 203 ALA A C 1
ATOM 1646 O O . ALA A 1 203 ? 10.085 -9.812 -48.430 1.00 63.69 203 ALA A O 1
ATOM 1647 N N . TRP A 1 204 ? 7.867 -9.565 -48.620 1.00 62.69 204 TRP A N 1
ATOM 1648 C CA . TRP A 1 204 ? 7.917 -8.102 -48.574 1.00 62.69 204 TRP A CA 1
ATOM 1649 C C . TRP A 1 204 ? 8.371 -7.531 -47.213 1.00 62.69 204 TRP A C 1
ATOM 1651 O O . TRP A 1 204 ? 9.237 -6.656 -47.152 1.00 62.69 204 TRP A O 1
ATOM 1661 N N . GLN A 1 205 ? 7.752 -7.957 -46.105 1.00 56.38 205 GLN A N 1
ATOM 1662 C CA . GLN A 1 205 ? 7.895 -7.282 -44.808 1.00 56.38 205 GLN A CA 1
ATOM 1663 C C . GLN A 1 205 ? 9.165 -7.648 -44.026 1.00 56.38 205 GLN A C 1
ATOM 1665 O O . GLN A 1 205 ? 9.608 -6.825 -43.228 1.00 56.38 205 GLN A O 1
ATOM 1670 N N . ASP A 1 206 ? 9.734 -8.830 -44.253 1.00 53.62 206 ASP A N 1
ATOM 1671 C CA . ASP A 1 206 ? 10.938 -9.318 -43.575 1.00 53.62 206 ASP A CA 1
ATOM 1672 C C . ASP A 1 206 ? 12.117 -9.509 -44.553 1.00 53.62 206 ASP A C 1
ATOM 1674 O O . ASP A 1 206 ? 13.267 -9.358 -44.143 1.00 53.62 206 ASP A O 1
ATOM 1678 N N . GLY A 1 207 ? 11.846 -9.764 -45.844 1.00 50.06 207 GLY A N 1
ATOM 1679 C CA . GLY A 1 207 ? 12.861 -9.880 -46.903 1.00 50.06 207 GLY A CA 1
ATOM 1680 C C . GLY A 1 207 ? 13.256 -8.563 -47.590 1.00 50.06 207 GLY A C 1
ATOM 1681 O O . GLY A 1 207 ? 14.362 -8.475 -48.108 1.00 50.06 207 GLY A O 1
ATOM 1682 N N . ILE A 1 208 ? 12.405 -7.524 -47.574 1.00 49.16 208 ILE A N 1
ATOM 1683 C CA . ILE A 1 208 ? 12.725 -6.193 -48.146 1.00 49.16 208 ILE A CA 1
ATOM 1684 C C . ILE A 1 208 ? 12.610 -5.071 -47.102 1.00 49.16 208 ILE A C 1
ATOM 1686 O O . ILE A 1 208 ? 13.457 -4.180 -47.037 1.00 49.16 208 ILE A O 1
ATOM 1690 N N . MET A 1 209 ? 11.588 -5.081 -46.240 1.00 46.41 209 MET A N 1
ATOM 1691 C CA . MET A 1 209 ? 11.481 -4.078 -45.174 1.00 46.41 209 MET A CA 1
ATOM 1692 C C . MET A 1 209 ? 12.302 -4.454 -43.927 1.00 46.41 209 MET A C 1
ATOM 1694 O O . MET A 1 209 ? 12.189 -5.540 -43.374 1.00 46.41 209 MET A O 1
ATOM 1698 N N . SER A 1 210 ? 13.086 -3.509 -43.397 1.00 56.34 210 SER A N 1
ATOM 1699 C CA . SER A 1 210 ? 13.848 -3.744 -42.161 1.00 56.34 210 SER A CA 1
ATOM 1700 C C . SER A 1 210 ? 12.934 -3.860 -40.934 1.00 56.34 210 SER A C 1
ATOM 1702 O O . SER A 1 210 ? 12.334 -2.877 -40.481 1.00 56.34 210 SER A O 1
ATOM 1704 N N . HIS A 1 211 ? 12.947 -5.031 -40.297 1.00 63.53 211 HIS A N 1
ATOM 1705 C CA . HIS A 1 211 ? 12.432 -5.226 -38.944 1.00 63.53 211 HIS A CA 1
ATOM 1706 C C . HIS A 1 211 ? 13.325 -4.525 -37.888 1.00 63.53 211 HIS A C 1
ATOM 1708 O O . HIS A 1 211 ? 14.299 -3.822 -38.187 1.00 63.53 211 HIS A O 1
ATOM 1714 N N . ARG A 1 212 ? 12.988 -4.670 -36.599 1.00 66.56 212 ARG A N 1
ATOM 1715 C CA . ARG A 1 212 ? 13.744 -4.050 -35.496 1.00 66.56 212 ARG A CA 1
ATOM 1716 C C . ARG A 1 212 ? 15.079 -4.784 -35.252 1.00 66.56 212 ARG A C 1
ATOM 1718 O O . ARG A 1 212 ? 15.096 -5.681 -34.415 1.00 66.56 212 ARG A O 1
ATOM 1725 N N . LYS A 1 213 ? 16.173 -4.308 -35.874 1.00 71.00 213 LYS A N 1
ATOM 1726 C CA . LYS A 1 213 ? 17.560 -4.857 -35.832 1.00 71.00 213 LYS A CA 1
ATOM 1727 C C . LYS A 1 213 ? 17.999 -5.577 -34.541 1.00 71.00 213 LYS A C 1
ATOM 1729 O O . LYS A 1 213 ? 18.670 -6.591 -34.617 1.00 71.00 213 LYS A O 1
ATOM 1734 N N . PHE A 1 214 ? 17.638 -5.066 -33.359 1.00 82.19 214 PHE A N 1
ATOM 1735 C CA . PHE A 1 214 ? 17.894 -5.746 -32.082 1.00 82.19 214 PHE A CA 1
ATOM 1736 C C . PHE A 1 214 ? 16.619 -5.881 -31.253 1.00 82.19 214 PHE A C 1
ATOM 1738 O O . PHE A 1 214 ? 15.982 -4.872 -30.904 1.00 82.19 214 PHE A O 1
ATOM 1745 N N . SER A 1 215 ? 16.288 -7.113 -30.863 1.00 86.12 215 SER A N 1
ATOM 1746 C CA . SER A 1 215 ? 15.224 -7.406 -29.903 1.00 86.12 215 SER A CA 1
ATOM 1747 C C . SER A 1 215 ? 15.543 -6.793 -28.525 1.00 86.12 215 SER A C 1
ATOM 1749 O O . SER A 1 215 ? 16.695 -6.573 -28.162 1.00 86.12 215 SER A O 1
ATOM 1751 N N . ALA A 1 216 ? 14.516 -6.413 -27.758 1.00 86.88 216 ALA A N 1
ATOM 1752 C CA . ALA A 1 216 ? 14.651 -6.144 -26.318 1.00 86.88 216 ALA A CA 1
ATOM 1753 C C . ALA A 1 216 ? 13.267 -6.083 -25.654 1.00 86.88 216 ALA A C 1
ATOM 1755 O O . ALA A 1 216 ? 12.318 -5.637 -26.320 1.00 86.88 216 ALA A O 1
ATOM 1756 N N . PRO A 1 217 ? 13.158 -6.413 -24.351 1.00 95.12 217 PRO A N 1
ATOM 1757 C CA . PRO A 1 217 ? 11.906 -6.390 -23.603 1.00 95.12 217 PRO A CA 1
ATOM 1758 C C . PRO A 1 217 ? 11.153 -5.056 -23.635 1.00 95.12 217 PRO A C 1
ATOM 1760 O O . PRO A 1 217 ? 11.713 -3.963 -23.747 1.00 95.12 217 PRO A O 1
ATOM 1763 N N . ARG A 1 218 ? 9.834 -5.149 -23.462 1.00 93.69 218 ARG A N 1
ATOM 1764 C CA . ARG A 1 218 ? 8.929 -4.001 -23.435 1.00 93.69 218 ARG A CA 1
ATOM 1765 C C . ARG A 1 218 ? 9.158 -3.125 -22.196 1.00 93.69 218 ARG A C 1
ATOM 1767 O O . ARG A 1 218 ? 8.993 -3.581 -21.066 1.00 93.69 218 ARG A O 1
ATOM 1774 N N . HIS A 1 219 ? 9.403 -1.827 -22.396 1.00 95.12 219 HIS A N 1
ATOM 1775 C CA . HIS A 1 219 ? 9.483 -0.845 -21.306 1.00 95.12 219 HIS A CA 1
ATOM 1776 C C . HIS A 1 219 ? 8.135 -0.656 -20.580 1.00 95.12 219 HIS A C 1
ATOM 1778 O O . HIS A 1 219 ? 7.350 0.238 -20.893 1.00 95.12 219 HIS A O 1
ATOM 1784 N N . GLY A 1 220 ? 7.900 -1.471 -19.550 1.00 93.06 220 GLY A N 1
ATOM 1785 C CA . GLY A 1 220 ? 6.857 -1.286 -18.543 1.00 93.06 220 GLY A CA 1
ATOM 1786 C C . GLY A 1 220 ? 5.535 -2.021 -18.806 1.00 93.06 220 GLY A C 1
ATOM 1787 O O . GLY A 1 220 ? 4.954 -1.975 -19.888 1.00 93.06 220 GLY A O 1
ATOM 1788 N N . HIS A 1 221 ? 5.011 -2.630 -17.738 1.00 95.12 221 HIS A N 1
ATOM 1789 C CA . HIS A 1 221 ? 3.791 -3.440 -17.751 1.00 95.12 221 HIS A CA 1
ATOM 1790 C C . HIS A 1 221 ? 2.515 -2.647 -18.106 1.00 95.12 221 HIS A C 1
ATOM 1792 O O . HIS A 1 221 ? 2.325 -1.515 -17.630 1.00 95.12 221 HIS A O 1
ATOM 1798 N N . MET A 1 222 ? 1.635 -3.265 -18.909 1.00 94.25 222 MET A N 1
ATOM 1799 C CA . MET A 1 222 ? 0.415 -2.651 -19.461 1.00 94.25 222 MET A CA 1
ATOM 1800 C C . MET A 1 222 ? -0.869 -2.955 -18.686 1.00 94.25 222 MET A C 1
ATOM 1802 O O . MET A 1 222 ? -1.714 -2.067 -18.619 1.00 94.25 222 MET A O 1
ATOM 1806 N N . GLY A 1 223 ? -0.976 -4.083 -17.967 1.00 94.00 223 GLY A N 1
ATOM 1807 C CA . GLY A 1 223 ? -2.089 -4.344 -17.026 1.00 94.00 223 GLY A CA 1
ATOM 1808 C C . GLY A 1 223 ? -2.172 -3.353 -15.846 1.00 94.00 223 GLY A C 1
ATOM 1809 O O . GLY A 1 223 ? -3.044 -3.435 -14.989 1.00 94.00 223 GLY A O 1
ATOM 1810 N N . PHE A 1 224 ? -1.250 -2.389 -15.801 1.00 94.56 224 PHE A N 1
ATOM 1811 C CA . PHE A 1 224 ? -1.204 -1.270 -14.865 1.00 94.56 224 PHE A CA 1
ATOM 1812 C C . PHE A 1 224 ? -1.559 0.093 -15.492 1.00 94.56 224 PHE A C 1
ATOM 1814 O O . PHE A 1 224 ? -1.401 1.131 -14.833 1.00 94.56 224 PHE A O 1
ATOM 1821 N N . ALA A 1 225 ? -2.027 0.105 -16.743 1.00 91.38 225 ALA A N 1
ATOM 1822 C CA . ALA A 1 225 ? -2.737 1.225 -17.349 1.00 91.38 225 ALA A CA 1
ATOM 1823 C C . ALA A 1 225 ? -4.213 1.262 -16.875 1.00 91.38 225 ALA A C 1
ATOM 1825 O O . ALA A 1 225 ? -4.750 0.228 -16.489 1.00 91.38 225 ALA A O 1
ATOM 1826 N N . PRO A 1 226 ? -4.883 2.431 -16.883 1.00 94.50 226 PRO A N 1
ATOM 1827 C CA . PRO A 1 226 ? -4.328 3.766 -17.100 1.00 94.50 226 PRO A CA 1
ATOM 1828 C C . PRO A 1 226 ? -3.504 4.247 -15.891 1.00 94.50 226 PRO A C 1
ATOM 1830 O O . PRO A 1 226 ? -3.956 4.216 -14.745 1.00 94.50 226 PRO A O 1
ATOM 1833 N N . ARG A 1 227 ? -2.295 4.772 -16.138 1.00 94.31 227 ARG A N 1
ATOM 1834 C CA . ARG A 1 227 ? -1.372 5.275 -15.097 1.00 94.31 227 ARG A CA 1
ATOM 1835 C C . ARG A 1 227 ? -1.773 6.678 -14.592 1.00 94.31 227 ARG A C 1
ATOM 1837 O O . ARG A 1 227 ? -1.013 7.637 -14.747 1.00 94.31 227 ARG A O 1
ATOM 1844 N N . LYS A 1 228 ? -2.977 6.788 -14.013 1.00 95.19 228 LYS A N 1
ATOM 1845 C CA . LYS A 1 228 ? -3.605 8.013 -13.463 1.00 95.19 228 LYS A CA 1
ATOM 1846 C C . LYS A 1 228 ? -3.589 8.059 -11.924 1.00 95.19 228 LYS A C 1
ATOM 1848 O O . LYS A 1 228 ? -3.241 7.067 -11.282 1.00 95.19 228 LYS A O 1
ATOM 1853 N N . ARG A 1 229 ? -3.931 9.207 -11.321 1.00 97.12 229 ARG A N 1
ATOM 1854 C CA . ARG A 1 229 ? -4.124 9.328 -9.858 1.00 97.12 229 ARG A CA 1
ATOM 1855 C C . ARG A 1 229 ? -5.313 8.461 -9.413 1.00 97.12 229 ARG A C 1
ATOM 1857 O O . ARG A 1 229 ? -6.329 8.406 -10.104 1.00 97.12 229 ARG A O 1
ATOM 1864 N N . SER A 1 230 ? -5.194 7.804 -8.262 1.00 94.56 230 SER A N 1
ATOM 1865 C CA . SER A 1 230 ? -6.309 7.135 -7.587 1.00 94.56 230 SER A CA 1
ATOM 1866 C C . SER A 1 230 ? -7.369 8.158 -7.171 1.00 94.56 230 SER A C 1
ATOM 1868 O O . SER A 1 230 ? -7.018 9.225 -6.669 1.00 94.56 230 SER A O 1
ATOM 1870 N N . ARG A 1 231 ? -8.657 7.826 -7.348 1.00 93.94 231 ARG A N 1
ATOM 1871 C CA . ARG A 1 231 ? -9.784 8.633 -6.836 1.00 93.94 231 ARG A CA 1
ATOM 1872 C C . ARG A 1 231 ? -9.995 8.443 -5.327 1.00 93.94 231 ARG A C 1
ATOM 1874 O O . ARG A 1 231 ? -10.363 9.389 -4.644 1.00 93.94 231 ARG A O 1
ATOM 1881 N N . ARG A 1 232 ? -9.746 7.238 -4.794 1.00 90.50 232 ARG A N 1
ATOM 1882 C CA . ARG A 1 232 ? -9.769 6.961 -3.344 1.00 90.50 232 ARG A CA 1
ATOM 1883 C C . ARG A 1 232 ? -8.359 7.129 -2.767 1.00 90.50 232 ARG A C 1
ATOM 1885 O O . ARG A 1 232 ? -7.395 6.664 -3.374 1.00 90.50 232 ARG A O 1
ATOM 1892 N N . HIS A 1 233 ? -8.243 7.777 -1.605 1.00 89.75 233 HIS A N 1
ATOM 1893 C CA . HIS A 1 233 ? -6.985 7.870 -0.844 1.00 89.75 233 HIS A CA 1
ATOM 1894 C C . HIS A 1 233 ? -6.593 6.502 -0.257 1.00 89.75 233 HIS A C 1
ATOM 1896 O O . HIS A 1 233 ? -5.415 6.146 -0.251 1.00 89.75 233 HIS A O 1
ATOM 1902 N N . LEU A 1 234 ? -7.609 5.767 0.203 1.00 89.06 234 LEU A N 1
ATOM 1903 C CA . LEU A 1 234 ? -7.556 4.419 0.757 1.00 89.06 234 LEU A CA 1
ATOM 1904 C C . LEU A 1 234 ? -7.534 3.355 -0.351 1.00 89.06 234 LEU A C 1
ATOM 1906 O O . LEU A 1 234 ? -8.085 3.572 -1.437 1.00 89.06 234 LEU A O 1
ATOM 1910 N N . GLY A 1 235 ? -6.955 2.190 -0.071 1.00 88.75 235 GLY A N 1
ATOM 1911 C CA . GLY A 1 235 ? -7.036 1.037 -0.961 1.00 88.75 235 GLY A CA 1
ATOM 1912 C C . GLY A 1 235 ? -8.425 0.389 -0.945 1.00 88.75 235 GLY A C 1
ATOM 1913 O O . GLY A 1 235 ? -8.769 -0.279 0.014 1.00 88.75 235 GLY A O 1
ATOM 1914 N N . LYS A 1 236 ? -9.233 0.520 -2.010 1.00 88.94 236 LYS A N 1
ATOM 1915 C CA . LYS A 1 236 ? -10.470 -0.287 -2.119 1.00 88.94 236 LYS A CA 1
ATOM 1916 C C . LYS A 1 236 ? -10.114 -1.759 -2.367 1.00 88.94 236 LYS A C 1
ATOM 1918 O O . LYS A 1 236 ? -9.571 -2.050 -3.439 1.00 88.94 236 LYS A O 1
ATOM 1923 N N . VAL A 1 237 ? -10.513 -2.651 -1.456 1.00 90.31 237 VAL A N 1
ATOM 1924 C CA . VAL A 1 237 ? -10.615 -4.096 -1.714 1.00 90.31 237 VAL A CA 1
ATOM 1925 C C . VAL A 1 237 ? -11.493 -4.324 -2.947 1.00 90.31 237 VAL A C 1
ATOM 1927 O O . VAL A 1 237 ? -12.628 -3.849 -3.010 1.00 90.31 237 VAL A O 1
ATOM 1930 N N . LYS A 1 238 ? -10.941 -4.979 -3.972 1.00 89.25 238 LYS A N 1
ATOM 1931 C CA . LYS A 1 238 ? -11.674 -5.304 -5.211 1.00 89.25 238 LYS A CA 1
ATOM 1932 C C . LYS A 1 238 ? -12.329 -6.683 -5.163 1.00 89.25 238 LYS A C 1
ATOM 1934 O O . LYS A 1 238 ? -13.404 -6.847 -5.721 1.00 89.25 238 LYS A O 1
ATOM 1939 N N . SER A 1 239 ? -11.662 -7.614 -4.492 1.00 89.44 239 SER A N 1
ATOM 1940 C CA . SER A 1 239 ? -12.017 -9.023 -4.341 1.00 89.44 239 SER A CA 1
ATOM 1941 C C . SER A 1 239 ? -11.591 -9.437 -2.936 1.00 89.44 239 SER A C 1
ATOM 1943 O O . SER A 1 239 ? -10.513 -9.023 -2.488 1.00 89.44 239 SER A O 1
ATOM 1945 N N . PHE A 1 240 ? -12.421 -10.214 -2.257 1.00 89.88 240 PHE A N 1
ATOM 1946 C CA . PHE A 1 240 ? -12.112 -10.849 -0.975 1.00 89.88 240 PHE A CA 1
ATOM 1947 C C . PHE A 1 240 ? -11.665 -12.301 -1.217 1.00 89.88 240 PHE A C 1
ATOM 1949 O O . PHE A 1 240 ? -11.782 -12.757 -2.358 1.00 89.88 240 PHE A O 1
ATOM 1956 N N . PRO A 1 241 ? -11.110 -13.010 -0.216 1.00 91.00 241 PRO A N 1
ATOM 1957 C CA . PRO A 1 241 ? -10.915 -14.454 -0.321 1.00 91.00 241 PRO A CA 1
ATOM 1958 C C . PRO A 1 241 ? -12.258 -15.132 -0.616 1.00 91.00 241 PRO A C 1
ATOM 1960 O O . PRO A 1 241 ? -13.306 -14.609 -0.214 1.00 91.00 241 PRO A O 1
ATOM 1963 N N . LYS A 1 242 ? -12.238 -16.278 -1.304 1.00 89.31 242 LYS A N 1
ATOM 1964 C CA . LYS A 1 242 ? -13.462 -17.060 -1.504 1.00 89.31 242 LYS A CA 1
ATOM 1965 C C . LYS A 1 242 ? -14.032 -17.494 -0.154 1.00 89.31 242 LYS A C 1
ATOM 1967 O O . LYS A 1 242 ? -13.279 -17.753 0.785 1.00 89.31 242 LYS A O 1
ATOM 1972 N N . ASP A 1 243 ? -15.355 -17.480 -0.065 1.00 89.56 243 ASP A N 1
ATOM 1973 C CA . ASP A 1 243 ? -16.078 -17.934 1.118 1.00 89.56 243 ASP A CA 1
ATOM 1974 C C . ASP A 1 243 ? -16.123 -19.468 1.141 1.00 89.56 243 ASP A C 1
ATOM 1976 O O . ASP A 1 243 ? -16.099 -20.110 0.091 1.00 89.56 243 ASP A O 1
ATOM 1980 N N . ASP A 1 244 ? -16.140 -20.033 2.340 1.00 91.06 244 ASP A N 1
ATOM 1981 C CA . ASP A 1 244 ? -16.121 -21.469 2.606 1.00 91.06 244 ASP A CA 1
ATOM 1982 C C . ASP A 1 244 ? -16.933 -21.717 3.883 1.00 91.06 244 ASP A C 1
ATOM 1984 O O . ASP A 1 244 ? -16.412 -21.483 4.977 1.00 91.06 244 ASP A O 1
ATOM 1988 N N . PRO A 1 245 ? -18.203 -22.146 3.770 1.00 91.31 245 PRO A N 1
ATOM 1989 C CA . PRO A 1 245 ? -19.091 -22.318 4.917 1.00 91.31 245 PRO A CA 1
ATOM 1990 C C . PRO A 1 245 ? -18.594 -23.309 5.976 1.00 91.31 245 PRO A C 1
ATOM 1992 O O . PRO A 1 245 ? -19.040 -23.218 7.113 1.00 91.31 245 PRO A O 1
ATOM 1995 N N . SER A 1 246 ? -17.672 -24.221 5.638 1.00 94.25 246 SER A N 1
ATOM 1996 C CA . SER A 1 246 ? -17.143 -25.216 6.587 1.00 94.25 246 SER A CA 1
ATOM 1997 C C . SER A 1 246 ? -16.161 -24.632 7.611 1.00 94.25 246 SER A C 1
ATOM 1999 O O . SER A 1 246 ? -15.916 -25.231 8.657 1.00 94.25 246 SER A O 1
ATOM 2001 N N . LYS A 1 247 ? -15.589 -23.456 7.326 1.00 93.06 247 LYS A N 1
ATOM 2002 C CA . LYS A 1 247 ? -14.663 -22.758 8.226 1.00 93.06 247 LYS A CA 1
ATOM 2003 C C . LYS A 1 247 ? -15.433 -21.936 9.275 1.00 93.06 247 LYS A C 1
ATOM 2005 O O . LYS A 1 247 ? -16.521 -21.450 8.972 1.00 93.06 247 LYS A O 1
ATOM 2010 N N . PRO A 1 248 ? -14.869 -21.704 10.477 1.00 94.19 248 PRO A N 1
ATOM 2011 C CA . PRO A 1 248 ? -15.474 -20.813 11.466 1.00 94.19 248 PRO A CA 1
ATOM 2012 C C . PRO A 1 248 ? -15.578 -19.372 10.946 1.00 94.19 248 PRO A C 1
ATOM 2014 O O . PRO A 1 248 ? -14.778 -18.929 10.113 1.00 94.19 248 PRO A O 1
ATOM 2017 N N . ILE A 1 249 ? -16.565 -18.641 11.464 1.00 93.94 249 ILE A N 1
ATOM 2018 C CA . ILE A 1 249 ? -16.897 -17.268 11.069 1.00 93.94 249 ILE A CA 1
ATOM 2019 C C . ILE A 1 249 ? -15.725 -16.332 11.393 1.00 93.94 249 ILE A C 1
ATOM 2021 O O . ILE A 1 249 ? -15.316 -16.220 12.547 1.00 93.94 249 ILE A O 1
ATOM 2025 N N . HIS A 1 250 ? -15.177 -15.649 10.386 1.00 92.25 250 HIS A N 1
ATOM 2026 C CA . HIS A 1 250 ? -14.014 -14.775 10.565 1.00 92.25 250 HIS A CA 1
ATOM 2027 C C . HIS A 1 250 ? -13.992 -13.578 9.606 1.00 92.25 250 HIS A C 1
ATOM 2029 O O . HIS A 1 250 ? -14.506 -13.617 8.484 1.00 92.25 250 HIS A O 1
ATOM 2035 N N . LEU A 1 251 ? -13.321 -12.504 10.031 1.00 91.44 251 LEU A N 1
ATOM 2036 C CA . LEU A 1 251 ? -13.052 -11.337 9.192 1.00 91.44 251 LEU A CA 1
ATOM 2037 C C . LEU A 1 251 ? -11.894 -11.595 8.217 1.00 91.44 251 LEU A C 1
ATOM 2039 O O . LEU A 1 251 ? -10.880 -12.209 8.540 1.00 91.44 251 LEU A O 1
ATOM 2043 N N . THR A 1 252 ? -12.019 -11.056 7.006 1.00 92.31 252 THR A N 1
ATOM 2044 C CA . THR A 1 252 ? -11.038 -11.260 5.925 1.00 92.31 252 THR A CA 1
ATOM 2045 C C . THR A 1 252 ? -10.112 -10.069 5.662 1.00 92.31 252 THR A C 1
ATOM 2047 O O . THR A 1 252 ? -9.231 -10.190 4.808 1.00 92.31 252 THR A O 1
ATOM 2050 N N . ALA A 1 253 ? -10.316 -8.909 6.306 1.00 91.25 253 ALA A N 1
ATOM 2051 C CA . ALA A 1 253 ? -9.646 -7.638 5.988 1.00 91.25 253 ALA A CA 1
ATOM 2052 C C . ALA A 1 253 ? -9.689 -6.591 7.130 1.00 91.25 253 ALA A C 1
ATOM 2054 O O . ALA A 1 253 ? -10.519 -6.677 8.023 1.00 91.25 253 ALA A O 1
ATOM 2055 N N . PHE A 1 254 ? -8.800 -5.585 7.091 1.00 89.94 254 PHE A N 1
ATOM 2056 C CA . PHE A 1 254 ? -8.576 -4.589 8.168 1.00 89.94 254 PHE A CA 1
ATOM 2057 C C . PHE A 1 254 ? -7.825 -3.358 7.588 1.00 89.94 254 PHE A C 1
ATOM 2059 O O . PHE A 1 254 ? -7.021 -3.525 6.676 1.00 89.94 254 PHE A O 1
ATOM 2066 N N . VAL A 1 255 ? -8.050 -2.101 8.011 1.00 88.12 255 VAL A N 1
ATOM 2067 C CA . VAL A 1 255 ? -7.425 -0.896 7.381 1.00 88.12 255 VAL A CA 1
ATOM 2068 C C . VAL A 1 255 ? -6.171 -0.387 8.054 1.00 88.12 255 VAL A C 1
ATOM 2070 O O . VAL A 1 255 ? -6.189 -0.154 9.245 1.00 88.12 255 VAL A O 1
ATOM 2073 N N . GLY A 1 256 ? -5.139 -0.110 7.246 1.00 87.62 256 GLY A N 1
ATOM 2074 C CA . GLY A 1 256 ? -3.775 0.251 7.637 1.00 87.62 256 GLY A CA 1
ATOM 2075 C C . GLY A 1 256 ? -3.476 1.717 8.036 1.00 87.62 256 GLY A C 1
ATOM 2076 O O . GLY A 1 256 ? -4.174 2.586 7.527 1.00 87.62 256 GLY A O 1
ATOM 2077 N N . PHE A 1 257 ? -2.431 1.999 8.840 1.00 89.00 257 PHE A N 1
ATOM 2078 C CA . PHE A 1 257 ? -1.571 3.202 8.841 1.00 89.00 257 PHE A CA 1
ATOM 2079 C C . PHE A 1 257 ? -0.071 2.866 8.870 1.00 89.00 257 PHE A C 1
ATOM 2081 O O . PHE A 1 257 ? 0.453 2.344 9.843 1.00 89.00 257 PHE A O 1
ATOM 2088 N N . LYS A 1 258 ? 0.683 3.295 7.847 1.00 90.06 258 LYS A N 1
ATOM 2089 C CA . LYS A 1 258 ? 2.144 3.079 7.797 1.00 90.06 258 LYS A CA 1
ATOM 2090 C C . LYS A 1 258 ? 2.950 3.921 8.796 1.00 90.06 258 LYS A C 1
ATOM 2092 O O . LYS A 1 258 ? 3.240 5.083 8.503 1.00 90.06 258 LYS A O 1
ATOM 2097 N N . ALA A 1 259 ? 3.414 3.304 9.880 1.00 87.81 259 ALA A N 1
ATOM 2098 C CA . ALA A 1 259 ? 4.371 3.875 10.829 1.00 87.81 259 ALA A CA 1
ATOM 2099 C C . ALA A 1 259 ? 5.784 4.079 10.258 1.00 87.81 259 ALA A C 1
ATOM 2101 O O . ALA A 1 259 ? 6.276 5.204 10.107 1.00 87.81 259 ALA A O 1
ATOM 2102 N N . GLY A 1 260 ? 6.456 2.986 9.910 1.00 88.69 260 GLY A N 1
ATOM 2103 C CA . GLY A 1 260 ? 7.907 2.941 9.819 1.00 88.69 260 GLY A CA 1
ATOM 2104 C C . GLY A 1 260 ? 8.446 1.998 8.754 1.00 88.69 260 GLY A C 1
ATOM 2105 O O . GLY A 1 260 ? 7.809 1.763 7.730 1.00 88.69 260 GLY A O 1
ATOM 2106 N N . MET A 1 261 ? 9.683 1.571 8.999 1.00 90.19 261 MET A N 1
ATOM 2107 C CA . MET A 1 261 ? 10.400 0.383 8.520 1.00 90.19 261 MET A CA 1
ATOM 2108 C C . MET A 1 261 ? 11.548 0.170 9.518 1.00 90.19 261 MET A C 1
ATOM 2110 O O . MET A 1 261 ? 12.064 1.160 10.045 1.00 90.19 261 MET A O 1
ATOM 2114 N N . THR A 1 262 ? 11.943 -1.076 9.758 1.00 89.12 262 THR A N 1
ATOM 2115 C CA . THR A 1 262 ? 13.187 -1.418 10.465 1.00 89.12 262 THR A CA 1
ATOM 2116 C C . THR A 1 262 ? 13.785 -2.695 9.864 1.00 89.12 262 THR A C 1
ATOM 2118 O O . THR A 1 262 ? 13.362 -3.103 8.779 1.00 89.12 262 THR A O 1
ATOM 2121 N N . HIS A 1 263 ? 14.766 -3.315 10.510 1.00 89.50 263 HIS A N 1
ATOM 2122 C CA . HIS A 1 263 ? 15.206 -4.668 10.180 1.00 89.50 263 HIS A CA 1
ATOM 2123 C C . HIS A 1 263 ? 15.163 -5.593 11.401 1.00 89.50 263 HIS A C 1
ATOM 2125 O O . HIS A 1 263 ? 15.154 -5.137 12.544 1.00 89.50 263 HIS A O 1
ATOM 2131 N N . ILE A 1 264 ? 15.087 -6.890 11.132 1.00 91.19 264 ILE A N 1
ATOM 2132 C CA . ILE A 1 264 ? 15.169 -7.959 12.130 1.00 91.19 264 ILE A CA 1
ATOM 2133 C C . ILE A 1 264 ? 16.380 -8.841 11.856 1.00 91.19 264 ILE A C 1
ATOM 2135 O O . ILE A 1 264 ? 16.840 -8.902 10.714 1.00 91.19 264 ILE A O 1
ATOM 2139 N N . VAL A 1 265 ? 16.808 -9.591 12.869 1.00 92.50 265 VAL A N 1
ATOM 2140 C CA . VAL A 1 265 ? 17.531 -10.853 12.673 1.00 92.50 265 VAL A CA 1
ATOM 2141 C C . VAL A 1 265 ? 16.592 -12.006 13.002 1.00 92.50 265 VAL A C 1
ATOM 2143 O O . VAL A 1 265 ? 15.808 -11.948 13.952 1.00 92.50 265 VAL A O 1
ATOM 2146 N N . ARG A 1 266 ? 16.669 -13.062 12.197 1.00 90.75 266 ARG A N 1
ATOM 2147 C CA . ARG A 1 266 ? 16.011 -14.346 12.433 1.00 90.75 266 ARG A CA 1
ATOM 2148 C C . ARG A 1 266 ? 16.863 -15.473 11.877 1.00 90.75 266 ARG A C 1
ATOM 2150 O O . ARG A 1 266 ? 17.586 -15.254 10.903 1.00 90.75 266 ARG A O 1
ATOM 2157 N N . ASP A 1 267 ? 16.688 -16.672 12.410 1.00 89.00 267 ASP A N 1
ATOM 2158 C CA . ASP A 1 267 ? 17.137 -17.875 11.716 1.00 89.00 267 ASP A CA 1
ATOM 2159 C C . ASP A 1 267 ? 16.209 -18.202 10.539 1.00 89.00 267 ASP A C 1
ATOM 2161 O O . ASP A 1 267 ? 15.033 -17.813 10.491 1.00 89.00 267 ASP A O 1
ATOM 2165 N N . VAL A 1 268 ? 16.760 -18.909 9.554 1.00 89.25 268 VAL A N 1
ATOM 2166 C CA . VAL A 1 268 ? 16.049 -19.327 8.345 1.00 89.25 268 VAL A CA 1
ATOM 2167 C C . VAL A 1 268 ? 16.043 -20.849 8.238 1.00 89.25 268 VAL A C 1
ATOM 2169 O O . VAL A 1 268 ? 17.042 -21.451 7.848 1.00 89.25 268 VAL A O 1
ATOM 2172 N N . ASP A 1 269 ? 14.897 -21.469 8.521 1.00 89.12 269 ASP A N 1
ATOM 2173 C CA . ASP A 1 269 ? 14.668 -22.889 8.240 1.00 89.12 269 ASP A CA 1
ATOM 2174 C C . ASP A 1 269 ? 14.180 -23.080 6.794 1.00 89.12 269 ASP A C 1
ATOM 2176 O O . ASP A 1 269 ? 13.014 -22.864 6.455 1.00 89.12 269 ASP A O 1
ATOM 2180 N N . LYS A 1 270 ? 15.123 -23.406 5.904 1.00 90.00 270 LYS A N 1
ATOM 2181 C CA . LYS A 1 270 ? 14.909 -23.674 4.472 1.00 90.00 270 LYS A CA 1
ATOM 2182 C C . LYS A 1 270 ? 15.836 -24.801 4.009 1.00 90.00 270 LYS A C 1
ATOM 2184 O O . LYS A 1 270 ? 16.863 -24.512 3.382 1.00 90.00 270 LYS A O 1
ATOM 2189 N N . PRO A 1 271 ? 15.488 -26.076 4.261 1.00 91.06 271 PRO A N 1
ATOM 2190 C CA . PRO A 1 271 ? 16.263 -27.223 3.795 1.00 91.06 271 PRO A CA 1
ATOM 2191 C C . PRO A 1 271 ? 16.567 -27.140 2.291 1.00 91.06 271 PRO A C 1
ATOM 2193 O O . PRO A 1 271 ? 15.674 -26.871 1.483 1.00 91.06 271 PRO A O 1
ATOM 2196 N N . GLY A 1 272 ? 17.842 -27.330 1.932 1.00 92.19 272 GLY A N 1
ATOM 2197 C CA . GLY A 1 272 ? 18.375 -27.143 0.573 1.00 92.19 272 GLY A CA 1
ATOM 2198 C C . GLY A 1 272 ? 18.885 -25.728 0.244 1.00 92.19 272 GLY A C 1
ATOM 2199 O O . GLY A 1 272 ? 19.394 -25.507 -0.850 1.00 92.19 272 GLY A O 1
ATOM 2200 N N . SER A 1 273 ? 18.782 -24.756 1.159 1.00 93.19 273 SER A N 1
ATOM 2201 C CA . SER A 1 273 ? 19.280 -23.385 0.952 1.00 93.19 273 SER A CA 1
ATOM 2202 C C . SER A 1 273 ? 20.662 -23.145 1.575 1.00 93.19 273 SER A C 1
ATOM 2204 O O . SER A 1 273 ? 20.926 -23.580 2.693 1.00 93.19 273 SER A O 1
ATOM 2206 N N . LYS A 1 274 ? 21.519 -22.335 0.928 1.00 94.62 274 LYS A N 1
ATOM 2207 C CA . LYS A 1 274 ? 22.830 -21.907 1.479 1.00 94.62 274 LYS 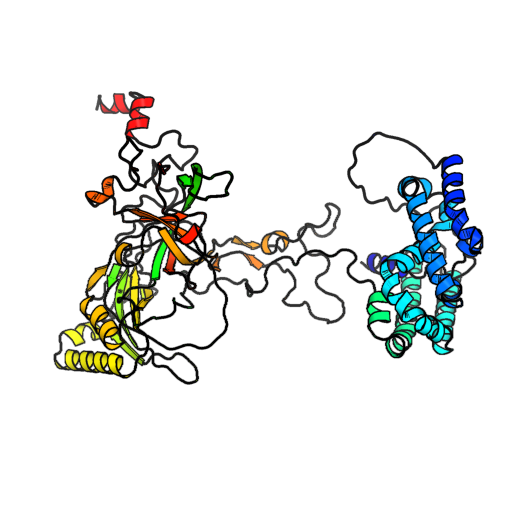A CA 1
ATOM 2208 C C . LYS A 1 274 ? 22.731 -21.080 2.779 1.00 94.62 274 LYS A C 1
ATOM 2210 O O . LYS A 1 274 ? 23.735 -20.926 3.482 1.00 94.62 274 LYS A O 1
ATOM 2215 N N . VAL A 1 275 ? 21.536 -20.559 3.082 1.00 93.12 275 VAL A N 1
ATOM 2216 C CA . VAL A 1 275 ? 21.191 -19.839 4.326 1.00 93.12 275 VAL A CA 1
ATOM 2217 C C . VAL A 1 275 ? 20.374 -20.683 5.316 1.00 93.12 275 VAL A C 1
ATOM 2219 O O . VAL A 1 275 ? 19.832 -20.134 6.266 1.00 93.12 275 VAL A O 1
ATOM 2222 N N . ASN A 1 276 ? 20.250 -21.999 5.106 1.00 93.12 276 ASN A N 1
ATOM 2223 C CA . ASN A 1 276 ? 19.563 -22.869 6.061 1.00 93.12 276 ASN A CA 1
ATOM 2224 C C . ASN A 1 276 ? 20.279 -22.868 7.421 1.00 93.12 276 ASN A C 1
ATOM 2226 O O . ASN A 1 276 ? 21.505 -22.979 7.446 1.00 93.12 276 ASN A O 1
ATOM 2230 N N . LYS A 1 277 ? 19.523 -22.768 8.523 1.00 91.69 277 LYS A N 1
ATOM 2231 C CA . LYS A 1 277 ? 20.046 -22.656 9.900 1.00 91.69 277 LYS A CA 1
ATOM 2232 C C . LYS A 1 277 ? 21.093 -21.538 10.071 1.00 91.69 277 LYS A C 1
ATOM 2234 O O . LYS A 1 277 ? 22.037 -21.677 10.842 1.00 91.69 277 LYS A O 1
ATOM 2239 N N . LYS A 1 278 ? 20.944 -20.437 9.326 1.00 92.75 278 LYS A N 1
ATOM 2240 C CA . LYS A 1 278 ? 21.763 -19.227 9.474 1.00 92.75 278 LYS A CA 1
ATOM 2241 C C . LYS A 1 278 ? 20.890 -18.016 9.744 1.00 92.75 278 LYS A C 1
ATOM 2243 O O . LYS A 1 278 ? 19.761 -17.927 9.254 1.00 92.75 278 LYS A O 1
ATOM 2248 N N . GLU A 1 279 ? 21.476 -17.068 10.456 1.00 93.31 279 GLU A N 1
ATOM 2249 C CA . GLU A 1 279 ? 20.897 -15.756 10.682 1.00 93.31 279 GLU A CA 1
ATOM 2250 C C . GLU A 1 279 ? 20.826 -14.960 9.378 1.00 93.31 279 GLU A C 1
ATOM 2252 O O . GLU A 1 279 ? 21.789 -14.882 8.610 1.00 93.31 279 GLU A O 1
ATOM 2257 N N . VAL A 1 280 ? 19.668 -14.355 9.119 1.00 91.06 280 VAL A N 1
ATOM 2258 C CA . VAL A 1 280 ? 19.456 -13.470 7.974 1.00 91.06 280 VAL A CA 1
ATOM 2259 C C . VAL A 1 280 ? 18.801 -12.180 8.439 1.00 91.06 280 VAL A C 1
ATOM 2261 O O . VAL A 1 280 ? 17.736 -12.183 9.060 1.00 91.06 280 VAL A O 1
ATOM 2264 N N . VAL A 1 281 ? 19.421 -11.063 8.059 1.00 91.00 281 VAL A N 1
ATOM 2265 C CA . VAL A 1 281 ? 18.838 -9.734 8.224 1.00 91.00 281 VAL A CA 1
ATOM 2266 C C . VAL A 1 281 ? 17.710 -9.545 7.210 1.00 91.00 281 VAL A C 1
ATOM 2268 O O . VAL A 1 281 ? 17.953 -9.383 6.012 1.00 91.00 281 VAL A O 1
ATOM 2271 N N . GLU A 1 282 ? 16.462 -9.530 7.678 1.00 87.38 282 GLU A N 1
ATOM 2272 C CA . GLU A 1 282 ? 15.308 -9.194 6.842 1.00 87.38 282 GLU A CA 1
ATOM 2273 C C . GLU A 1 282 ? 14.804 -7.779 7.159 1.00 87.38 282 GLU A C 1
ATOM 2275 O O . GLU A 1 282 ? 14.438 -7.449 8.287 1.00 87.38 282 GLU A O 1
ATOM 2280 N N . ALA A 1 283 ? 14.745 -6.915 6.142 1.00 82.38 283 ALA A N 1
ATOM 2281 C CA . ALA A 1 283 ? 14.080 -5.623 6.269 1.00 82.38 283 ALA A CA 1
ATOM 2282 C C . ALA A 1 283 ? 12.568 -5.835 6.426 1.00 82.38 283 ALA A C 1
ATOM 2284 O O . ALA A 1 283 ? 11.953 -6.530 5.616 1.00 82.38 283 ALA A O 1
ATOM 2285 N N . VAL A 1 284 ? 11.958 -5.183 7.412 1.00 78.44 284 VAL A N 1
ATOM 2286 C CA . VAL A 1 284 ? 10.522 -5.251 7.700 1.00 78.44 284 VAL A CA 1
ATOM 2287 C C . VAL A 1 284 ? 9.886 -3.876 7.574 1.00 78.44 284 VAL A C 1
ATOM 2289 O O . VAL A 1 284 ? 10.499 -2.843 7.866 1.00 78.44 284 VAL A O 1
ATOM 2292 N N . THR A 1 285 ? 8.621 -3.833 7.166 1.00 79.69 285 THR A N 1
ATOM 2293 C CA . THR A 1 285 ? 7.806 -2.661 7.461 1.00 79.69 285 THR A CA 1
ATOM 2294 C C . THR A 1 285 ? 7.022 -2.922 8.736 1.00 79.69 285 THR A C 1
ATOM 2296 O O . THR A 1 285 ? 6.193 -3.820 8.761 1.00 79.69 285 THR A O 1
ATOM 2299 N N . ILE A 1 286 ? 7.277 -2.089 9.744 1.00 67.44 286 ILE A N 1
ATOM 2300 C CA . ILE A 1 286 ? 6.396 -1.880 10.894 1.00 67.44 286 ILE A CA 1
ATOM 2301 C C . ILE A 1 286 ? 5.409 -0.774 10.538 1.00 67.44 286 ILE A C 1
ATOM 2303 O O . ILE A 1 286 ? 5.788 0.267 9.982 1.00 67.44 286 ILE A O 1
ATOM 2307 N N . LEU A 1 287 ? 4.148 -1.006 10.847 1.00 55.09 287 LEU A N 1
ATOM 2308 C CA . LEU A 1 287 ? 3.039 -0.086 10.732 1.00 55.09 287 LEU A CA 1
ATOM 2309 C C . LEU A 1 287 ? 2.409 0.029 12.140 1.00 55.09 287 LEU A C 1
ATOM 2311 O O . LEU A 1 287 ? 3.178 0.179 13.085 1.00 55.09 287 LEU A O 1
ATOM 2315 N N . GLU A 1 288 ? 1.090 0.089 12.310 1.00 65.12 288 GLU A N 1
ATOM 2316 C CA . GLU A 1 288 ? 0.463 0.143 13.647 1.00 65.12 288 GLU A CA 1
ATOM 2317 C C . GLU A 1 288 ? -0.964 -0.411 13.556 1.00 65.12 288 GLU A C 1
ATOM 2319 O O . GLU A 1 288 ? -1.740 0.162 12.794 1.00 65.12 288 GLU A O 1
ATOM 2324 N N . THR A 1 289 ? -1.288 -1.499 14.280 1.00 51.59 289 THR A N 1
ATOM 2325 C CA . THR A 1 289 ? -2.507 -2.347 14.222 1.00 51.59 289 THR A CA 1
ATOM 2326 C C . THR A 1 289 ? -3.581 -2.290 15.349 1.00 51.59 289 THR A C 1
ATOM 2328 O O . THR A 1 289 ? -4.169 -3.336 15.632 1.00 51.59 289 THR A O 1
ATOM 2331 N N . PRO A 1 290 ? -3.875 -1.176 16.041 1.00 54.19 290 PRO A N 1
ATOM 2332 C CA . PRO A 1 290 ? -4.835 -1.173 17.158 1.00 54.19 290 PRO A CA 1
ATOM 2333 C C . PRO A 1 290 ? -6.235 -1.788 16.881 1.00 54.19 290 PRO A C 1
ATOM 2335 O O . PRO A 1 290 ? -6.643 -1.911 15.723 1.00 54.19 290 PRO A O 1
ATOM 2338 N N . PRO A 1 291 ? -7.028 -2.080 17.937 1.00 44.75 291 PRO A N 1
ATOM 2339 C CA . PRO A 1 291 ? -8.242 -2.908 17.866 1.00 44.75 291 PRO A CA 1
ATOM 2340 C C . PRO A 1 291 ? -9.490 -2.290 17.200 1.00 44.75 291 PRO A C 1
ATOM 2342 O O . PRO A 1 291 ? -9.842 -1.131 17.403 1.00 44.75 291 PRO A O 1
ATOM 2345 N N . LEU A 1 292 ? -10.219 -3.096 16.421 1.00 56.06 292 LEU A N 1
ATOM 2346 C CA . LEU A 1 292 ? -11.517 -2.761 15.810 1.00 56.06 292 LEU A CA 1
ATOM 2347 C C . LEU A 1 292 ? -12.616 -2.477 16.854 1.00 56.06 292 LEU A C 1
ATOM 2349 O O . LEU A 1 292 ? -12.418 -2.722 18.031 1.00 56.06 292 LEU A O 1
ATOM 2353 N N . VAL A 1 293 ? -13.805 -2.076 16.388 1.00 38.78 293 VAL A N 1
ATOM 2354 C CA . VAL A 1 293 ? -15.130 -2.454 16.931 1.00 38.78 293 VAL A CA 1
ATOM 2355 C C . VAL A 1 293 ? -15.966 -3.051 15.786 1.00 38.78 293 VAL A C 1
ATOM 2357 O O . VAL A 1 293 ? -15.721 -2.703 14.633 1.00 38.78 293 VAL A O 1
ATOM 2360 N N . VAL A 1 294 ? -16.967 -3.897 16.038 1.00 38.19 294 VAL A N 1
ATOM 2361 C CA . VAL A 1 294 ? -17.937 -4.351 15.013 1.00 38.19 294 VAL A CA 1
ATOM 2362 C C . VAL A 1 294 ? -19.371 -3.836 15.290 1.00 38.19 294 VAL A C 1
ATOM 2364 O O . VAL A 1 294 ? -19.613 -3.249 16.330 1.00 38.19 294 VAL A O 1
ATOM 2367 N N . MET A 1 295 ? -20.265 -3.871 14.284 1.00 36.97 295 MET A N 1
ATOM 2368 C CA . MET A 1 295 ? -21.612 -3.250 14.203 1.00 36.97 295 MET A CA 1
ATOM 2369 C C . MET A 1 295 ? -22.326 -3.639 12.862 1.00 36.97 295 MET A C 1
ATOM 2371 O O . MET A 1 295 ? -23.076 -2.826 12.316 1.00 36.97 295 MET A O 1
ATOM 2375 N N . GLY A 1 296 ? -22.040 -4.779 12.194 1.00 34.25 296 GLY A N 1
ATOM 2376 C CA . GLY A 1 296 ? -22.684 -5.016 10.878 1.00 34.25 296 GLY A CA 1
ATOM 2377 C C . GLY A 1 296 ? -22.262 -6.165 9.944 1.00 34.25 296 GLY A C 1
ATOM 2378 O O . GLY A 1 296 ? -21.172 -6.685 10.063 1.00 34.25 296 GLY A O 1
ATOM 2379 N N . VAL A 1 297 ? -23.129 -6.472 8.962 1.00 35.47 297 VAL A N 1
ATOM 2380 C CA . VAL A 1 297 ? -23.302 -7.657 8.054 1.00 35.47 297 VAL A CA 1
ATOM 2381 C C . VAL A 1 297 ? -23.378 -7.200 6.550 1.00 35.47 297 VAL A C 1
ATOM 2383 O O . VAL A 1 297 ? -23.658 -6.030 6.425 1.00 35.47 297 VAL A O 1
ATOM 2386 N N . THR A 1 298 ? -23.130 -7.955 5.426 1.00 32.12 298 THR A N 1
ATOM 2387 C CA . THR A 1 298 ? -23.335 -7.583 3.944 1.00 32.12 298 THR A CA 1
ATOM 2388 C C . THR A 1 298 ? -22.755 -8.526 2.815 1.00 32.12 298 THR A C 1
ATOM 2390 O O . THR A 1 298 ? -21.542 -8.554 2.632 1.00 32.12 298 THR A O 1
ATOM 2393 N N . GLY A 1 299 ? -23.500 -9.158 1.882 1.00 30.30 299 GLY A N 1
ATOM 2394 C CA . GLY A 1 299 ? -22.829 -9.817 0.707 1.00 30.30 299 GLY A CA 1
ATOM 2395 C C . GLY A 1 299 ? -23.628 -10.550 -0.401 1.00 30.30 299 GLY A C 1
ATOM 2396 O O . GLY A 1 299 ? -24.854 -10.614 -0.328 1.00 30.30 299 GLY A O 1
ATOM 2397 N N . TYR A 1 300 ? -22.836 -11.069 -1.372 1.00 36.28 300 TYR A N 1
ATOM 2398 C CA . TYR A 1 300 ? -22.898 -11.210 -2.860 1.00 36.28 300 TYR A CA 1
ATOM 2399 C C . TYR A 1 300 ? -22.373 -12.582 -3.424 1.00 36.28 300 TYR A C 1
ATOM 2401 O O . TYR A 1 300 ? -21.586 -13.221 -2.735 1.00 36.28 300 TYR A O 1
ATOM 2409 N N . ILE A 1 301 ? -22.616 -12.932 -4.715 1.00 32.62 301 ILE A N 1
ATOM 2410 C CA . ILE A 1 301 ? -22.021 -14.092 -5.484 1.00 32.62 301 ILE A CA 1
ATOM 2411 C C . ILE A 1 301 ? -21.050 -13.639 -6.647 1.00 32.62 301 ILE A C 1
ATOM 2413 O O . ILE A 1 301 ? -20.591 -12.497 -6.616 1.00 32.62 301 ILE A O 1
ATOM 2417 N N . GLU A 1 302 ? -20.567 -14.488 -7.584 1.00 33.28 302 GLU A N 1
ATOM 2418 C CA . GLU A 1 302 ? -19.294 -14.316 -8.350 1.00 33.28 302 GLU A CA 1
ATOM 2419 C C . GLU A 1 302 ? -19.280 -14.761 -9.851 1.00 33.28 302 GLU A C 1
ATOM 2421 O O . GLU A 1 302 ? -19.650 -15.889 -10.149 1.00 33.28 302 GLU A O 1
ATOM 2426 N N . THR A 1 303 ? -18.706 -13.953 -10.782 1.00 34.62 303 THR A N 1
ATOM 2427 C CA . THR A 1 303 ? -18.224 -14.349 -12.154 1.00 34.62 303 THR A CA 1
ATOM 2428 C C . THR A 1 303 ? -16.997 -13.462 -12.629 1.00 34.62 303 THR A C 1
ATOM 2430 O O . THR A 1 303 ? -16.485 -12.707 -11.795 1.00 34.62 303 THR A O 1
ATOM 2433 N N . PRO A 1 304 ? -16.360 -13.534 -13.847 1.00 43.94 304 PRO A N 1
ATOM 2434 C CA . PRO A 1 304 ? -14.916 -13.873 -13.910 1.00 43.94 304 PRO A CA 1
ATOM 2435 C C . PRO A 1 304 ? -13.960 -13.031 -14.830 1.00 43.94 304 PRO A C 1
ATOM 2437 O O . PRO A 1 304 ? -14.069 -13.069 -16.061 1.00 43.94 304 PRO A O 1
ATOM 2440 N N . ARG A 1 305 ? -12.928 -12.369 -14.246 1.00 29.19 305 ARG A N 1
ATOM 2441 C CA . ARG A 1 305 ? -11.535 -12.104 -14.772 1.00 29.19 305 ARG A CA 1
ATOM 2442 C C . ARG A 1 305 ? -10.754 -11.109 -13.863 1.00 29.19 305 ARG A C 1
ATOM 2444 O O . ARG A 1 305 ? -11.364 -10.196 -13.314 1.00 29.19 305 ARG A O 1
ATOM 2451 N N . GLY A 1 306 ? -9.420 -11.239 -13.677 1.00 28.22 306 GLY A N 1
ATOM 2452 C CA . GLY A 1 306 ? -8.698 -10.586 -12.544 1.00 28.22 306 GLY A CA 1
ATOM 2453 C C . GLY A 1 306 ? -7.248 -10.057 -12.729 1.00 28.22 306 GLY A C 1
ATOM 2454 O O . GLY A 1 306 ? -6.640 -10.209 -13.783 1.00 28.22 306 GLY A O 1
ATOM 2455 N N . LEU A 1 307 ? -6.713 -9.399 -11.670 1.00 32.34 307 LEU A N 1
ATOM 2456 C CA . LEU A 1 307 ? -5.357 -8.791 -11.516 1.00 32.34 307 LEU A CA 1
ATOM 2457 C C . LEU A 1 307 ? -4.946 -8.681 -9.991 1.00 32.34 307 LEU A C 1
ATOM 2459 O O . LEU A 1 307 ? -5.612 -7.908 -9.294 1.00 32.34 307 LEU A O 1
ATOM 2463 N N . PRO A 1 308 ? -3.889 -9.355 -9.447 1.00 35.81 308 PRO A N 1
ATOM 2464 C CA . PRO A 1 308 ? -3.648 -9.532 -7.969 1.00 35.81 308 PRO A CA 1
ATOM 2465 C C . PRO A 1 308 ? -2.249 -9.117 -7.398 1.00 35.81 308 PRO A C 1
ATOM 2467 O O . PRO A 1 308 ? -1.312 -9.194 -8.185 1.00 35.81 308 PRO A O 1
ATOM 2470 N N . VAL A 1 309 ? -2.067 -8.692 -6.099 1.00 23.12 309 VAL A N 1
ATOM 2471 C CA . VAL A 1 309 ? -0.760 -8.199 -5.492 1.00 23.12 309 VAL A CA 1
ATOM 2472 C C . VAL A 1 309 ? -0.775 -7.748 -3.877 1.00 23.12 309 VAL A C 1
ATOM 2474 O O . VAL A 1 309 ? -1.878 -7.488 -3.412 1.00 23.12 309 VAL A O 1
ATOM 2477 N N . THR A 1 310 ? 0.346 -7.600 -3.032 1.00 32.41 310 THR A N 1
ATOM 2478 C CA . THR A 1 310 ? 0.698 -7.453 -1.490 1.00 32.41 310 THR A CA 1
ATOM 2479 C C . THR A 1 310 ? 0.381 -6.266 -0.466 1.00 32.41 310 THR A C 1
ATOM 2481 O O . THR A 1 310 ? 0.442 -5.114 -0.887 1.00 32.41 310 THR A O 1
ATOM 2484 N N . ILE A 1 311 ? 0.388 -6.589 0.884 1.00 37.53 311 ILE A N 1
ATOM 2485 C CA . ILE A 1 311 ? 1.055 -6.147 2.217 1.00 37.53 311 ILE A CA 1
ATOM 2486 C C . ILE A 1 311 ? 1.293 -4.688 2.819 1.00 37.53 311 ILE A C 1
ATOM 2488 O O . ILE A 1 311 ? 1.941 -3.926 2.114 1.00 37.53 311 ILE A O 1
ATOM 2492 N N . LEU A 1 312 ? 0.865 -4.317 4.081 1.00 34.84 312 LEU A N 1
ATOM 2493 C CA . LEU A 1 312 ? 0.961 -3.107 5.016 1.00 34.84 312 LEU A CA 1
ATOM 2494 C C . LEU A 1 312 ? 0.105 -3.329 6.376 1.00 34.84 312 LEU A C 1
ATOM 2496 O O . LEU A 1 312 ? -0.603 -4.317 6.366 1.00 34.84 312 LEU A O 1
ATOM 2500 N N . GLU A 1 313 ? 0.049 -2.486 7.470 1.00 33.34 313 GLU A N 1
ATOM 2501 C CA . GLU A 1 313 ? -0.810 -2.631 8.750 1.00 33.34 313 GLU A CA 1
ATOM 2502 C C . GLU A 1 313 ? -1.475 -1.343 9.386 1.00 33.34 313 GLU A C 1
ATOM 2504 O O . GLU A 1 313 ? -1.200 -0.307 8.787 1.00 33.34 313 GLU A O 1
ATOM 2509 N N . THR A 1 314 ? -2.286 -1.379 10.518 1.00 40.44 314 THR A N 1
ATOM 2510 C CA . THR A 1 314 ? -3.737 -0.933 10.799 1.00 40.44 314 THR A CA 1
ATOM 2511 C C . THR A 1 314 ? -4.372 -0.190 12.066 1.00 40.44 314 THR A C 1
ATOM 2513 O O . THR A 1 314 ? -4.713 -0.827 13.052 1.00 40.44 314 THR A O 1
ATOM 2516 N N . PRO A 1 315 ? -4.840 1.090 12.025 1.00 34.62 315 PRO A N 1
ATOM 2517 C CA . PRO A 1 315 ? -5.641 1.758 13.091 1.00 34.62 315 PRO A CA 1
ATOM 2518 C C . PRO A 1 315 ? -6.911 1.029 13.604 1.00 34.62 315 PRO A C 1
ATOM 2520 O O . PRO A 1 315 ? -7.497 0.246 12.859 1.00 34.62 315 PRO A O 1
ATOM 2523 N N . PRO A 1 316 ? -7.472 1.435 14.767 1.00 40.00 316 PRO A N 1
ATOM 2524 C CA . PRO A 1 316 ? -8.540 0.722 15.475 1.00 40.00 316 PRO A CA 1
ATOM 2525 C C . PRO A 1 316 ? -9.904 0.862 14.774 1.00 40.00 316 PRO A C 1
ATOM 2527 O O . PRO A 1 316 ? -10.530 1.903 14.937 1.00 40.00 316 PRO A O 1
ATOM 2530 N N . LEU A 1 317 ? -10.396 -0.075 13.941 1.00 49.44 317 LEU A N 1
ATOM 2531 C CA . LEU A 1 317 ? -11.656 0.160 13.185 1.00 49.44 317 LEU A CA 1
ATOM 2532 C C . LEU A 1 317 ? -12.994 -0.225 13.836 1.00 49.44 317 LEU A C 1
ATOM 2534 O O . LEU A 1 317 ? -13.413 -1.363 13.711 1.00 49.44 317 LEU A O 1
ATOM 2538 N N . VAL A 1 318 ? -13.769 0.754 14.299 1.00 48.31 318 VAL A N 1
ATOM 2539 C CA . VAL A 1 318 ? -15.199 0.649 14.648 1.00 48.31 318 VAL A CA 1
ATOM 2540 C C . VAL A 1 318 ? -16.116 0.501 13.430 1.00 48.31 318 VAL A C 1
ATOM 2542 O O . VAL A 1 318 ? -16.178 1.387 12.592 1.00 48.31 318 VAL A O 1
ATOM 2545 N N . VAL A 1 319 ? -16.879 -0.581 13.292 1.00 43.28 319 VAL A N 1
ATOM 2546 C CA . VAL A 1 319 ? -17.994 -0.666 12.325 1.00 43.28 319 VAL A CA 1
ATOM 2547 C C . VAL A 1 319 ? -19.149 0.231 12.767 1.00 43.28 319 VAL A C 1
ATOM 2549 O O . VAL A 1 319 ? -19.191 0.677 13.903 1.00 43.28 319 VAL A O 1
ATOM 2552 N N . MET A 1 320 ? -20.108 0.511 11.882 1.00 46.38 320 MET A N 1
ATOM 2553 C CA . MET A 1 320 ? -21.359 1.213 12.248 1.00 46.38 320 MET A CA 1
ATOM 2554 C C . MET A 1 320 ? -22.636 0.577 11.715 1.00 46.38 320 MET A C 1
ATOM 2556 O O . MET A 1 320 ? -23.728 0.998 12.093 1.00 46.38 320 MET A O 1
ATOM 2560 N N . GLY A 1 321 ? -22.527 -0.310 10.732 1.00 48.94 321 GLY A N 1
ATOM 2561 C CA . GLY A 1 321 ? -23.705 -0.766 10.028 1.00 48.94 321 GLY A CA 1
ATOM 2562 C C . GLY A 1 321 ? -23.493 -2.003 9.187 1.00 48.94 321 GLY A C 1
ATOM 2563 O O . GLY A 1 321 ? -22.415 -2.294 8.665 1.00 48.94 321 GLY A O 1
ATOM 2564 N N . VAL A 1 322 ? -24.610 -2.691 9.068 1.00 49.09 322 VAL A N 1
ATOM 2565 C CA . VAL A 1 322 ? -24.959 -3.736 8.133 1.00 49.09 322 VAL A CA 1
ATOM 2566 C C . VAL A 1 322 ? -25.325 -3.135 6.778 1.00 49.09 322 VAL A C 1
ATOM 2568 O O . VAL A 1 322 ? -25.950 -2.085 6.699 1.00 49.09 322 VAL A O 1
ATOM 2571 N N . THR A 1 323 ? -25.049 -3.843 5.695 1.00 59.31 323 THR A N 1
ATOM 2572 C CA . THR A 1 323 ? -25.786 -3.815 4.431 1.00 59.31 323 THR A CA 1
ATOM 2573 C C . THR A 1 323 ? -26.211 -5.249 4.051 1.00 59.31 323 THR A C 1
ATOM 2575 O O . THR A 1 323 ? -25.914 -6.212 4.744 1.00 59.31 323 THR A O 1
ATOM 2578 N N . GLY A 1 324 ? -26.928 -5.419 2.949 1.00 46.50 324 GLY A N 1
ATOM 2579 C CA . GLY A 1 324 ? -27.183 -6.676 2.250 1.00 46.50 324 GLY A CA 1
ATOM 2580 C C . GLY A 1 324 ? -26.910 -6.493 0.765 1.00 46.50 324 GLY A C 1
ATOM 2581 O O . GLY A 1 324 ? -27.003 -5.373 0.260 1.00 46.50 324 GLY A O 1
ATOM 2582 N N . TYR A 1 325 ? -26.569 -7.554 0.047 1.00 68.81 325 TYR A N 1
ATOM 2583 C CA . TYR A 1 325 ? -25.942 -7.442 -1.275 1.00 68.81 325 TYR A CA 1
ATOM 2584 C C . TYR A 1 325 ? -26.467 -8.567 -2.204 1.00 68.81 325 TYR A C 1
ATOM 2586 O O . TYR A 1 325 ? -25.729 -9.440 -2.638 1.00 68.81 325 TYR A O 1
ATOM 2594 N N . ILE A 1 326 ? -27.771 -8.557 -2.502 1.00 75.12 326 ILE A N 1
ATOM 2595 C CA . ILE A 1 326 ? -28.421 -9.560 -3.368 1.00 75.12 326 ILE A CA 1
ATOM 2596 C C . ILE A 1 326 ? -27.718 -9.716 -4.735 1.00 75.12 326 ILE A C 1
ATOM 2598 O O . ILE A 1 326 ? -27.254 -8.740 -5.341 1.00 75.12 326 ILE A O 1
ATOM 2602 N N . GLU A 1 327 ? -27.656 -10.949 -5.238 1.00 68.94 327 GLU A N 1
ATOM 2603 C CA . GLU A 1 327 ? -27.212 -11.218 -6.607 1.00 68.94 327 GLU A CA 1
ATOM 2604 C C . GLU A 1 327 ? -28.273 -10.791 -7.636 1.00 68.94 327 GLU A C 1
ATOM 2606 O O . GLU A 1 327 ? -29.476 -10.815 -7.389 1.00 68.94 327 GLU A O 1
ATOM 2611 N N . THR A 1 328 ? -27.815 -10.370 -8.813 1.00 77.31 328 THR A N 1
ATOM 2612 C CA . THR A 1 328 ? -28.643 -10.092 -9.988 1.00 77.31 328 THR A CA 1
ATOM 2613 C C . THR A 1 328 ? -27.895 -10.542 -11.253 1.00 77.31 328 THR A C 1
ATOM 2615 O O . THR A 1 328 ? -26.667 -10.634 -11.221 1.00 77.31 328 THR A O 1
ATOM 2618 N N . PRO A 1 329 ? -28.555 -10.703 -12.416 1.00 78.12 329 PRO A N 1
ATOM 2619 C CA . PRO A 1 329 ? -27.874 -11.031 -13.679 1.00 78.12 329 PRO A CA 1
ATOM 2620 C C . PRO A 1 329 ? -26.821 -10.005 -14.142 1.00 78.12 329 PRO A C 1
ATOM 2622 O O . PRO A 1 329 ? -26.005 -10.291 -15.013 1.00 78.12 329 PRO A O 1
ATOM 2625 N N . ARG A 1 330 ? -26.803 -8.796 -13.558 1.00 79.31 330 ARG A N 1
ATOM 2626 C CA . ARG A 1 330 ? -25.766 -7.766 -13.781 1.00 79.31 330 ARG A CA 1
ATOM 2627 C C . ARG A 1 330 ? -24.652 -7.832 -12.723 1.00 79.31 330 ARG A C 1
ATOM 2629 O O . ARG A 1 330 ? -23.919 -6.864 -12.517 1.00 79.31 330 ARG A O 1
ATOM 2636 N N . GLY A 1 331 ? -24.556 -8.958 -12.020 1.00 72.75 331 GLY A N 1
ATOM 2637 C CA . GLY A 1 331 ? -23.782 -9.117 -10.805 1.00 72.75 331 GLY A CA 1
ATOM 2638 C C . GLY A 1 331 ? -24.435 -8.385 -9.635 1.00 72.75 331 GLY A C 1
ATOM 2639 O O . GLY A 1 331 ? -25.553 -8.670 -9.216 1.00 72.75 331 GLY A O 1
ATOM 2640 N N . LEU A 1 332 ? -23.692 -7.463 -9.042 1.00 78.06 332 LEU A N 1
ATOM 2641 C CA . LEU A 1 332 ? -23.716 -7.287 -7.596 1.00 78.06 332 LEU A CA 1
ATOM 2642 C C . LEU A 1 332 ? -24.417 -5.981 -7.175 1.00 78.06 332 LEU A C 1
ATOM 2644 O O . LEU A 1 332 ? -23.859 -4.894 -7.348 1.00 78.06 332 LEU A O 1
ATOM 2648 N N . ARG A 1 333 ? -25.646 -6.094 -6.627 1.00 78.44 333 ARG A N 1
ATOM 2649 C CA . ARG A 1 333 ? -26.512 -4.975 -6.191 1.00 78.44 333 ARG A CA 1
ATOM 2650 C C . ARG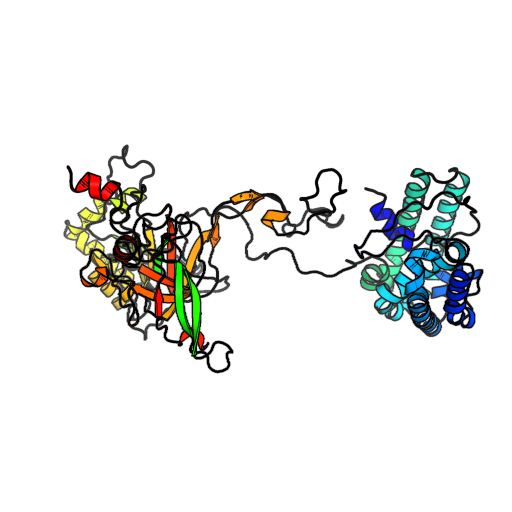 A 1 333 ? -26.729 -4.896 -4.667 1.00 78.44 333 ARG A C 1
ATOM 2652 O O . ARG A 1 333 ? -26.955 -5.894 -3.997 1.00 78.44 333 ARG A O 1
ATOM 2659 N N . SER A 1 334 ? -26.784 -3.680 -4.118 1.00 75.62 334 SER A N 1
ATOM 2660 C CA . SER A 1 334 ? -27.241 -3.423 -2.742 1.00 75.62 334 SER A CA 1
ATOM 2661 C C . SER A 1 334 ? -28.727 -3.668 -2.513 1.00 75.62 334 SER A C 1
ATOM 2663 O O . SER A 1 334 ? -29.567 -3.175 -3.267 1.00 75.62 334 SER A O 1
ATOM 2665 N N . PHE A 1 335 ? -29.018 -4.396 -1.433 1.00 81.44 335 PHE A N 1
ATOM 2666 C CA . PHE A 1 335 ? -30.350 -4.768 -0.974 1.00 81.44 335 PHE A CA 1
ATOM 2667 C C . PHE A 1 335 ? -30.873 -3.797 0.105 1.00 81.44 335 PHE A C 1
ATOM 2669 O O . PHE A 1 335 ? -31.672 -2.927 -0.226 1.00 81.44 335 PHE A O 1
ATOM 2676 N N . LYS A 1 336 ? -30.396 -3.885 1.358 1.00 82.56 336 LYS A N 1
ATOM 2677 C CA . LYS A 1 336 ? -30.798 -3.029 2.505 1.00 82.56 336 LYS A CA 1
ATOM 2678 C C . LYS A 1 336 ? -29.610 -2.690 3.408 1.00 82.56 336 LYS A C 1
ATOM 2680 O O . LYS A 1 336 ? -28.571 -3.311 3.252 1.00 82.56 336 LYS A O 1
ATOM 2685 N N . THR A 1 337 ? -29.743 -1.732 4.330 1.00 83.25 337 THR A N 1
ATOM 2686 C CA . THR A 1 337 ? -28.661 -1.268 5.225 1.00 83.25 337 THR A CA 1
ATOM 2687 C C . THR A 1 337 ? -29.191 -0.989 6.632 1.00 83.25 337 THR A C 1
ATOM 2689 O O . THR A 1 337 ? -29.861 0.020 6.837 1.00 83.25 337 THR A O 1
ATOM 2692 N N . VAL A 1 338 ? -28.871 -1.864 7.594 1.00 85.50 338 VAL A N 1
ATOM 2693 C CA . VAL A 1 338 ? -29.205 -1.700 9.022 1.00 85.50 338 VAL A CA 1
ATOM 2694 C C . VAL A 1 338 ? -28.033 -1.022 9.733 1.00 85.50 338 VAL A C 1
ATOM 2696 O O . VAL A 1 338 ? -26.984 -1.620 9.951 1.00 85.50 338 VAL A O 1
ATOM 2699 N N . TRP A 1 339 ? -28.180 0.247 10.093 1.00 86.31 339 TRP A N 1
ATOM 2700 C CA . TRP A 1 339 ? -27.192 0.929 10.932 1.00 86.31 339 TRP A CA 1
ATOM 2701 C C . TRP A 1 339 ? -27.458 0.624 12.401 1.00 86.31 339 TRP A C 1
ATOM 2703 O O . TRP A 1 339 ? -28.612 0.592 12.816 1.00 86.31 339 TRP A O 1
ATOM 2713 N N . ALA A 1 340 ? -26.395 0.436 13.171 1.00 85.69 340 ALA A N 1
ATOM 2714 C CA . ALA A 1 340 ? -26.455 0.246 14.611 1.00 85.69 340 ALA A CA 1
ATOM 2715 C C . ALA A 1 340 ? -26.593 1.585 15.364 1.00 85.69 340 ALA A C 1
ATOM 2717 O O . ALA A 1 340 ? -26.521 2.659 14.754 1.00 85.69 340 ALA A O 1
ATOM 2718 N N . GLU A 1 341 ? -26.813 1.535 16.679 1.00 87.88 341 GLU A N 1
ATOM 2719 C CA . GLU A 1 341 ? -27.289 2.691 17.441 1.00 87.88 341 GLU A CA 1
ATOM 2720 C C . GLU A 1 341 ? -26.226 3.789 17.630 1.00 87.88 341 GLU A C 1
ATOM 2722 O O . GLU A 1 341 ? -26.406 4.921 17.150 1.00 87.88 341 GLU A O 1
ATOM 2727 N N . HIS A 1 342 ? -25.103 3.495 18.297 1.00 87.31 342 HIS A N 1
ATOM 2728 C CA . HIS A 1 342 ? -24.152 4.517 18.743 1.00 87.31 342 HIS A CA 1
ATOM 2729 C C . HIS A 1 342 ? -23.011 4.773 17.743 1.00 87.31 342 HIS A C 1
ATOM 2731 O O . HIS A 1 342 ? -21.833 4.495 17.961 1.00 87.31 342 HIS A O 1
ATOM 2737 N N . ILE A 1 343 ? -23.345 5.408 16.615 1.00 86.44 343 ILE A N 1
ATOM 2738 C CA . ILE A 1 343 ? -22.350 5.774 15.591 1.00 86.44 343 ILE A CA 1
ATOM 2739 C C . ILE A 1 343 ? -21.394 6.878 16.081 1.00 86.44 343 ILE A C 1
ATOM 2741 O O . ILE A 1 343 ? -21.808 8.015 16.342 1.00 86.44 343 ILE A O 1
ATOM 2745 N N . ALA A 1 344 ? -20.092 6.580 16.105 1.00 86.38 344 ALA A N 1
ATOM 2746 C CA . ALA A 1 344 ? -19.051 7.474 16.609 1.00 86.38 344 ALA A CA 1
ATOM 2747 C C . ALA A 1 344 ? -18.838 8.759 15.775 1.00 86.38 344 ALA A C 1
ATOM 2749 O O . ALA A 1 344 ? -18.983 8.808 14.546 1.00 86.38 344 ALA A O 1
ATOM 2750 N N . GLU A 1 345 ? -18.414 9.828 16.459 1.00 88.44 345 GLU A N 1
ATOM 2751 C CA . GLU A 1 345 ? -18.186 11.158 15.871 1.00 88.44 345 GLU A CA 1
ATOM 2752 C C . GLU A 1 345 ? -17.147 11.141 14.729 1.00 88.44 345 GLU A C 1
ATOM 2754 O O . GLU A 1 345 ? -17.344 11.778 13.692 1.00 88.44 345 GLU A O 1
ATOM 2759 N N . ASP A 1 346 ? -16.064 10.371 14.884 1.00 87.81 346 ASP A N 1
ATOM 2760 C CA . ASP A 1 346 ? -14.964 10.248 13.913 1.00 87.81 346 ASP A CA 1
ATOM 2761 C C . ASP A 1 346 ? -15.445 9.760 12.539 1.00 87.81 346 ASP A C 1
ATOM 2763 O O . ASP A 1 346 ? -14.870 10.133 11.508 1.00 87.81 346 ASP A O 1
ATOM 2767 N N . ALA A 1 347 ? -16.516 8.962 12.508 1.00 87.44 347 ALA A N 1
ATOM 2768 C CA . ALA A 1 347 ? -17.142 8.508 11.277 1.00 87.44 347 ALA A CA 1
ATOM 2769 C C . ALA A 1 347 ? -18.316 9.365 10.827 1.00 87.44 347 ALA A C 1
ATOM 2771 O O . ALA A 1 347 ? -18.414 9.601 9.625 1.00 87.44 347 ALA A O 1
ATOM 2772 N N . LYS A 1 348 ? -19.113 9.958 11.728 1.00 90.50 348 LYS A N 1
ATOM 2773 C CA . LYS A 1 348 ? -20.035 11.053 11.353 1.00 90.50 348 LYS A CA 1
ATOM 2774 C C . LYS A 1 348 ? -19.277 12.152 10.583 1.00 90.50 348 LYS A C 1
ATOM 2776 O O . LYS A 1 348 ? -19.719 12.580 9.516 1.00 90.50 348 LYS A O 1
ATOM 2781 N N . ARG A 1 349 ? -18.046 12.487 11.000 1.00 91.94 349 ARG A N 1
ATOM 2782 C CA . ARG A 1 349 ? -17.096 13.378 10.291 1.00 91.94 349 ARG A CA 1
ATOM 2783 C C . ARG A 1 349 ? -16.718 12.949 8.864 1.00 91.94 349 ARG A C 1
ATOM 2785 O O . ARG A 1 349 ? -16.201 13.781 8.112 1.00 91.94 349 ARG A O 1
ATOM 2792 N N . ARG A 1 350 ? -16.948 11.693 8.462 1.00 90.12 350 ARG A N 1
ATOM 2793 C CA . ARG A 1 350 ? -16.681 11.190 7.102 1.00 90.12 350 ARG A CA 1
ATOM 2794 C C . ARG A 1 350 ? -17.753 11.597 6.091 1.00 90.12 350 ARG A C 1
ATOM 2796 O O . ARG A 1 350 ? -17.418 11.775 4.921 1.00 90.12 350 ARG A O 1
ATOM 2803 N N . PHE A 1 351 ? -18.993 11.780 6.541 1.00 91.94 351 PHE A N 1
ATOM 2804 C CA . PHE A 1 351 ? -20.137 12.153 5.700 1.00 91.94 351 PHE A CA 1
ATOM 2805 C C . PHE A 1 351 ? -20.173 13.659 5.390 1.00 91.94 351 PHE A C 1
ATOM 2807 O O . PHE A 1 351 ? -20.805 14.080 4.425 1.00 91.94 351 PHE A O 1
ATOM 2814 N N . TYR A 1 352 ? -19.413 14.469 6.134 1.00 93.94 352 TYR A N 1
ATOM 2815 C CA . TYR A 1 352 ? -19.256 15.902 5.886 1.00 93.94 352 TYR A CA 1
ATOM 2816 C C . TYR A 1 352 ? -17.922 16.230 5.211 1.00 93.94 352 TYR A C 1
ATOM 2818 O O . TYR A 1 352 ? -16.856 15.786 5.648 1.00 93.94 352 TYR A O 1
ATOM 2826 N N . LYS A 1 353 ? -17.951 17.107 4.198 1.00 92.62 353 LYS A N 1
ATOM 2827 C CA . LYS A 1 353 ? -16.746 17.809 3.720 1.00 92.62 353 LYS A CA 1
ATOM 2828 C C . LYS A 1 353 ? -16.270 18.781 4.807 1.00 92.62 353 LYS A C 1
ATOM 2830 O O . LYS A 1 353 ? -15.221 18.547 5.414 1.00 92.62 353 LYS A O 1
ATOM 2835 N N . ASN A 1 354 ? -17.111 19.756 5.146 1.00 94.25 354 ASN A N 1
ATOM 2836 C CA . ASN A 1 354 ? -16.849 20.781 6.155 1.00 94.25 354 ASN A CA 1
ATOM 2837 C C . ASN A 1 354 ? -17.612 20.416 7.439 1.00 94.25 354 ASN A C 1
ATOM 2839 O O . ASN A 1 354 ? -18.825 20.571 7.497 1.00 94.25 354 ASN A O 1
ATOM 2843 N N . TRP A 1 355 ? -16.920 19.879 8.450 1.00 93.06 355 TRP A N 1
ATOM 2844 C CA . TRP A 1 355 ? -17.559 19.438 9.704 1.00 93.06 355 TRP A CA 1
ATOM 2845 C C . TRP A 1 355 ? -18.010 20.611 10.581 1.00 93.06 355 TRP A C 1
ATOM 2847 O O . TRP A 1 355 ? -19.134 20.614 11.078 1.00 93.06 355 TRP A O 1
ATOM 2857 N N . TYR A 1 356 ? -17.138 21.608 10.749 1.00 92.06 356 TYR A N 1
ATOM 2858 C CA . TYR A 1 356 ? -17.328 22.716 11.688 1.00 92.06 356 TYR A CA 1
ATOM 2859 C C . TYR A 1 356 ? -18.545 23.585 11.345 1.00 92.06 356 TYR A C 1
ATOM 2861 O O . TYR A 1 356 ? -19.361 23.839 12.220 1.00 92.06 356 TYR A O 1
ATOM 2869 N N . ALA A 1 357 ? -18.728 23.921 10.065 1.00 94.81 357 ALA A N 1
ATOM 2870 C CA . ALA A 1 357 ? -19.878 24.678 9.559 1.00 94.81 357 ALA A CA 1
ATOM 2871 C C . ALA A 1 357 ? -21.163 23.837 9.367 1.00 94.81 357 ALA A C 1
ATOM 2873 O O . ALA A 1 357 ? -22.124 24.307 8.765 1.00 94.81 357 ALA A O 1
ATOM 2874 N N . SER A 1 358 ? -21.193 22.572 9.808 1.00 94.31 358 SER A N 1
ATOM 2875 C CA . SER A 1 358 ? -22.357 21.696 9.626 1.00 94.31 358 SER A CA 1
ATOM 2876 C C . SER A 1 358 ? -23.211 21.598 10.890 1.00 94.31 358 SER A C 1
ATOM 2878 O O . SER A 1 358 ? -22.692 21.560 12.004 1.00 94.31 358 SER A O 1
ATOM 2880 N N . LYS A 1 359 ? -24.528 21.419 10.716 1.00 94.31 359 LYS A N 1
ATOM 2881 C CA . LYS A 1 359 ? -25.468 21.100 11.810 1.00 94.31 359 LYS A CA 1
ATOM 2882 C C . LYS A 1 359 ? -25.333 19.650 12.336 1.00 94.31 359 LYS A C 1
ATOM 2884 O O . LYS A 1 359 ? -26.179 19.213 13.104 1.00 94.31 359 LYS A O 1
ATOM 2889 N N . LYS A 1 360 ? -24.316 18.884 11.898 1.00 94.12 360 LYS A N 1
ATOM 2890 C CA . LYS A 1 360 ? -23.900 17.538 12.377 1.00 94.12 360 LYS A CA 1
ATOM 2891 C C . LYS A 1 360 ? -24.977 16.427 12.437 1.00 94.12 360 LYS A C 1
ATOM 2893 O O . LYS A 1 360 ? -24.676 15.346 12.932 1.00 94.12 360 LYS A O 1
ATOM 2898 N N . LYS A 1 361 ? -26.183 16.637 11.883 1.00 94.00 361 LYS A N 1
ATOM 2899 C CA . LYS A 1 361 ? -27.354 15.722 11.890 1.00 94.00 361 LYS A CA 1
ATOM 2900 C C . LYS A 1 361 ? -27.188 14.377 11.130 1.00 94.00 361 LYS A C 1
ATOM 2902 O O . LYS A 1 361 ? -28.167 13.825 10.637 1.00 94.00 361 LYS A O 1
ATOM 2907 N N . ALA A 1 362 ? -25.979 13.832 10.993 1.00 90.44 362 ALA A N 1
ATOM 2908 C CA . ALA A 1 362 ? -25.762 12.522 10.381 1.00 90.44 362 ALA A CA 1
ATOM 2909 C C . ALA A 1 362 ? -26.196 11.402 11.341 1.00 90.44 362 ALA A C 1
ATOM 2911 O O . ALA A 1 362 ? -25.820 11.405 12.512 1.00 90.44 362 ALA A O 1
ATOM 2912 N N . PHE A 1 363 ? -26.968 10.443 10.823 1.00 90.38 363 PHE A N 1
ATOM 2913 C CA . PHE A 1 363 ? -27.532 9.293 11.546 1.00 90.38 363 PHE A CA 1
ATOM 2914 C C . PHE A 1 363 ? -28.501 9.597 12.697 1.00 90.38 363 PHE A C 1
ATOM 2916 O O . PHE A 1 363 ? -28.995 8.659 13.303 1.00 90.38 363 PHE A O 1
ATOM 2923 N N . THR A 1 364 ? -28.883 10.851 12.965 1.00 90.56 364 THR A N 1
ATOM 2924 C CA . THR A 1 364 ? -29.802 11.158 14.083 1.00 90.56 364 THR A CA 1
ATOM 2925 C C . THR A 1 364 ? -31.174 10.490 13.941 1.00 90.56 364 THR A C 1
ATOM 2927 O O . THR A 1 364 ? -31.723 10.024 14.931 1.00 90.56 364 THR A O 1
ATOM 2930 N N . LYS A 1 365 ? -31.707 10.373 12.713 1.00 89.31 365 LYS A N 1
ATOM 2931 C CA . LYS A 1 365 ? -32.922 9.583 12.428 1.00 89.31 365 LYS A CA 1
ATOM 2932 C C . LYS A 1 365 ? -32.701 8.062 12.478 1.00 89.31 365 LYS A C 1
ATOM 2934 O O . LYS A 1 365 ? -33.668 7.334 12.631 1.00 89.31 365 LYS A O 1
ATOM 2939 N N . ALA A 1 366 ? -31.466 7.585 12.311 1.00 86.25 366 ALA A N 1
ATOM 2940 C CA . ALA A 1 366 ? -31.146 6.156 12.323 1.00 86.25 366 ALA A CA 1
ATOM 2941 C C . ALA A 1 366 ? -30.951 5.639 13.755 1.00 86.25 366 ALA A C 1
ATOM 2943 O O . ALA A 1 366 ? -31.521 4.614 14.096 1.00 86.25 366 ALA A O 1
ATOM 2944 N N . SER A 1 367 ? -30.239 6.386 14.609 1.00 88.06 367 SER A N 1
ATOM 2945 C CA . SER A 1 367 ? -30.133 6.066 16.040 1.00 88.06 367 SER A CA 1
ATOM 2946 C C . SER A 1 367 ? -31.503 6.111 16.730 1.00 88.06 367 SER A C 1
ATOM 2948 O O . SER A 1 367 ? -31.799 5.225 17.515 1.00 88.06 367 SER A O 1
ATOM 2950 N N . LYS A 1 368 ? -32.385 7.064 16.379 1.00 90.50 368 LYS A N 1
ATOM 2951 C CA . LYS A 1 368 ? -33.756 7.121 16.930 1.00 90.50 368 LYS A CA 1
ATOM 2952 C C . LYS A 1 368 ? -34.575 5.842 16.703 1.00 90.50 368 LYS A C 1
ATOM 2954 O O . LYS A 1 368 ? -35.264 5.425 17.622 1.00 90.50 368 LYS A O 1
ATOM 2959 N N . LYS A 1 369 ? -34.415 5.152 15.564 1.00 89.62 369 LYS A N 1
ATOM 2960 C CA . LYS A 1 369 ? -35.111 3.875 15.306 1.00 89.62 369 LYS A CA 1
ATOM 2961 C C . LYS A 1 369 ? -34.761 2.743 16.279 1.00 89.62 369 LYS A C 1
ATOM 2963 O O . LYS A 1 369 ? -35.495 1.770 16.319 1.00 89.62 369 LYS A O 1
ATOM 2968 N N . TRP A 1 370 ? -33.672 2.843 17.037 1.00 88.81 370 TRP A N 1
ATOM 2969 C CA . TRP A 1 370 ? -33.370 1.886 18.106 1.00 88.81 370 TRP A CA 1
ATOM 2970 C C . TRP A 1 370 ? -34.099 2.209 19.419 1.00 88.81 370 TRP A C 1
ATOM 2972 O O . TRP A 1 370 ? -34.235 1.340 20.274 1.00 88.81 370 TRP A O 1
ATOM 2982 N N . GLN A 1 371 ? -34.597 3.439 19.558 1.00 91.06 371 GLN A N 1
ATOM 2983 C CA . GLN A 1 371 ? -35.352 3.927 20.713 1.00 91.06 371 GLN A CA 1
ATOM 2984 C C . GLN A 1 371 ? -36.862 3.702 20.520 1.00 91.06 371 GLN A C 1
ATOM 2986 O O . GLN A 1 371 ? -37.554 3.346 21.467 1.00 91.06 371 GLN A O 1
ATOM 2991 N N . ASP A 1 372 ? -37.355 3.869 19.289 1.00 92.69 372 ASP A N 1
ATOM 2992 C CA . ASP A 1 372 ? -38.757 3.654 18.915 1.00 92.69 372 ASP A CA 1
ATOM 2993 C C . ASP A 1 372 ? -39.055 2.140 18.740 1.00 92.69 372 ASP A C 1
ATOM 2995 O O . ASP A 1 372 ? -38.398 1.482 17.932 1.00 92.69 372 ASP A O 1
ATOM 2999 N N . GLU A 1 373 ? -40.064 1.571 19.418 1.00 93.12 373 GLU A N 1
ATOM 3000 C CA . GLU A 1 373 ? -40.381 0.122 19.337 1.00 93.12 373 GLU A CA 1
ATOM 3001 C C . GLU A 1 373 ? -40.698 -0.361 17.913 1.00 93.12 373 GLU A C 1
ATOM 3003 O O . GLU A 1 373 ? -40.189 -1.389 17.463 1.00 93.12 373 GLU A O 1
ATOM 3008 N N . ASP A 1 374 ? -41.482 0.400 17.148 1.00 92.81 374 ASP A N 1
ATOM 3009 C CA . ASP A 1 374 ? -41.737 0.070 15.740 1.00 92.81 374 ASP A CA 1
ATOM 3010 C C . ASP A 1 374 ? -40.480 0.228 14.874 1.00 92.81 374 ASP A C 1
ATOM 3012 O O . ASP A 1 374 ? -40.323 -0.467 13.871 1.00 92.81 374 ASP A O 1
ATOM 3016 N N . GLY A 1 375 ? -39.535 1.077 15.290 1.00 91.75 375 GLY A N 1
ATOM 3017 C CA . GLY A 1 375 ? -38.212 1.180 14.681 1.00 91.75 375 GLY A CA 1
ATOM 3018 C C . GLY A 1 375 ? -37.368 -0.081 14.887 1.00 91.75 375 GLY A C 1
ATOM 3019 O O . GLY A 1 375 ? -36.714 -0.521 13.937 1.00 91.75 375 GLY A O 1
ATOM 3020 N N . LYS A 1 376 ? -37.441 -0.710 16.071 1.00 92.19 376 LYS A N 1
ATOM 3021 C CA . LYS A 1 376 ? -36.799 -2.005 16.361 1.00 92.19 376 LYS A CA 1
ATOM 3022 C C . LYS A 1 376 ? -37.387 -3.118 15.493 1.00 92.19 376 LYS A C 1
ATOM 3024 O O . LYS A 1 376 ? -36.630 -3.801 14.806 1.00 92.19 376 LYS A O 1
ATOM 3029 N N . LYS A 1 377 ? -38.721 -3.228 15.418 1.00 94.12 377 LYS A N 1
ATOM 3030 C CA . LYS A 1 377 ? -39.419 -4.193 14.537 1.00 94.12 377 LYS A CA 1
ATOM 3031 C C . LYS A 1 377 ? -38.998 -4.032 13.072 1.00 94.12 377 LYS A C 1
ATOM 3033 O O . LYS A 1 377 ? -38.741 -5.014 12.379 1.00 94.12 377 LYS A O 1
ATOM 3038 N N . ASP A 1 378 ? -38.879 -2.792 12.600 1.00 92.12 378 ASP A N 1
ATOM 3039 C CA . ASP A 1 378 ? -38.456 -2.462 11.234 1.00 92.12 378 ASP A CA 1
ATOM 3040 C C . ASP A 1 378 ? -36.994 -2.886 10.960 1.00 92.12 378 ASP A C 1
ATOM 3042 O O . ASP A 1 378 ? -36.666 -3.391 9.881 1.00 92.12 378 ASP A O 1
ATOM 3046 N N . ILE A 1 379 ? -36.122 -2.755 11.967 1.00 90.12 379 ILE A N 1
ATOM 3047 C CA . ILE A 1 379 ? -34.726 -3.214 11.949 1.00 90.12 379 ILE A CA 1
ATOM 3048 C C . ILE A 1 379 ? -34.629 -4.747 11.963 1.00 90.12 379 ILE A C 1
ATOM 3050 O O . ILE A 1 379 ? -33.875 -5.314 11.170 1.00 90.12 379 ILE A O 1
ATOM 3054 N N . GLU A 1 380 ? -35.390 -5.430 12.813 1.00 92.44 380 GLU A N 1
ATOM 3055 C CA . GLU A 1 380 ? -35.411 -6.895 12.910 1.00 92.44 380 GLU A CA 1
ATOM 3056 C C . GLU A 1 380 ? -35.994 -7.536 11.652 1.00 92.44 380 GLU A C 1
ATOM 3058 O O . GLU A 1 380 ? -35.404 -8.463 11.093 1.00 92.44 380 GLU A O 1
ATOM 3063 N N . ALA A 1 381 ? -37.080 -6.973 11.118 1.00 93.38 381 ALA A N 1
ATOM 3064 C CA . ALA A 1 381 ? -37.615 -7.360 9.822 1.00 93.38 381 ALA A CA 1
ATOM 3065 C C . ALA A 1 381 ? -36.579 -7.149 8.706 1.00 93.38 381 ALA A C 1
ATOM 3067 O O . ALA A 1 381 ? -36.539 -7.921 7.750 1.00 93.38 381 ALA A O 1
ATOM 3068 N N . ASP A 1 382 ? -35.736 -6.116 8.786 1.00 89.94 382 ASP A N 1
ATOM 3069 C CA . ASP A 1 382 ? -34.627 -5.930 7.850 1.00 89.94 382 ASP A CA 1
ATOM 3070 C C . ASP A 1 382 ? -33.502 -6.954 8.041 1.00 89.94 382 ASP A C 1
ATOM 3072 O O . ASP A 1 382 ? -33.056 -7.514 7.040 1.00 89.94 382 ASP A O 1
ATOM 3076 N N . LEU A 1 383 ? -33.108 -7.290 9.274 1.00 90.06 383 LEU A N 1
ATOM 3077 C CA . LEU A 1 383 ? -32.165 -8.381 9.559 1.00 90.06 383 LEU A CA 1
ATOM 3078 C C . LEU A 1 383 ? -32.686 -9.734 9.037 1.00 90.06 383 LEU A C 1
ATOM 3080 O O . LEU A 1 383 ? -31.943 -10.465 8.381 1.00 90.06 383 LEU A O 1
ATOM 3084 N N . ALA A 1 384 ? -33.973 -10.039 9.218 1.00 93.19 384 ALA A N 1
ATOM 3085 C CA . ALA A 1 384 ? -34.608 -11.244 8.682 1.00 93.19 384 ALA A CA 1
ATOM 3086 C C . ALA A 1 384 ? -34.570 -11.293 7.141 1.00 93.19 384 ALA A C 1
ATOM 3088 O O . ALA A 1 384 ? -34.235 -12.324 6.552 1.00 93.19 384 ALA A O 1
ATOM 3089 N N . LYS A 1 385 ? -34.819 -10.161 6.461 1.00 89.69 385 LYS A N 1
ATOM 3090 C CA . LYS A 1 385 ? -34.682 -10.063 4.994 1.00 89.69 385 LYS A CA 1
ATOM 3091 C C . LYS A 1 385 ? -33.228 -10.284 4.536 1.00 89.69 385 LYS A C 1
ATOM 3093 O O . LYS A 1 385 ? -33.021 -10.773 3.428 1.00 89.69 385 LYS A O 1
ATOM 3098 N N . LEU A 1 386 ? -32.219 -9.977 5.358 1.00 87.12 386 LEU A N 1
ATOM 3099 C CA . LEU A 1 386 ? -30.817 -10.304 5.050 1.00 87.12 386 LEU A CA 1
ATOM 3100 C C . LEU A 1 386 ? -30.545 -11.803 5.151 1.00 87.12 386 LEU A C 1
ATOM 3102 O O . LEU A 1 386 ? -29.963 -12.352 4.218 1.00 87.12 386 LEU A O 1
ATOM 3106 N N . LYS A 1 387 ? -31.009 -12.460 6.227 1.00 91.94 387 LYS A N 1
ATOM 3107 C CA . LYS A 1 387 ? -30.905 -13.923 6.386 1.00 91.94 387 LYS A CA 1
ATOM 3108 C C . LYS A 1 387 ? -31.548 -14.669 5.211 1.00 91.94 387 LYS A C 1
ATOM 3110 O O . LYS A 1 387 ? -31.013 -15.682 4.779 1.00 91.94 387 LYS A O 1
ATOM 3115 N N . LYS A 1 388 ? -32.669 -14.152 4.683 1.00 90.25 388 LYS A N 1
ATOM 3116 C CA . LYS A 1 388 ? -33.449 -14.782 3.602 1.00 90.25 388 LYS A CA 1
ATOM 3117 C C . LYS A 1 388 ? -32.954 -14.490 2.175 1.00 90.25 388 LYS A C 1
ATOM 3119 O O . LYS A 1 388 ? -33.088 -15.359 1.321 1.00 90.25 388 LYS A O 1
ATOM 3124 N N . TYR A 1 389 ? -32.442 -13.287 1.884 1.00 86.62 389 TYR A N 1
ATOM 3125 C CA . TYR A 1 389 ? -32.197 -12.834 0.496 1.00 86.62 389 TYR A CA 1
ATOM 3126 C C . TYR A 1 389 ? -30.748 -12.423 0.166 1.00 86.62 389 TYR A C 1
ATOM 3128 O O . TYR A 1 389 ? -30.478 -12.021 -0.967 1.00 86.62 389 TYR A O 1
ATOM 3136 N N . CYS A 1 390 ? -29.813 -12.451 1.120 1.00 85.12 390 CYS A N 1
ATOM 3137 C CA . CYS A 1 390 ? -28.393 -12.150 0.868 1.00 85.12 390 CYS A CA 1
ATOM 3138 C C . CYS A 1 390 ? -27.543 -13.427 0.876 1.00 85.12 390 CYS A C 1
ATOM 3140 O O . CYS A 1 390 ? -27.995 -14.464 1.346 1.00 85.12 390 CYS A O 1
ATOM 3142 N N . THR A 1 391 ? -26.331 -13.370 0.313 1.00 83.12 391 THR A N 1
ATOM 3143 C CA . THR A 1 391 ? -25.613 -14.597 -0.098 1.00 83.12 391 THR A CA 1
ATOM 3144 C C . THR A 1 391 ? -24.162 -14.714 0.386 1.00 83.12 391 THR A C 1
ATOM 3146 O O . THR A 1 391 ? -23.655 -15.816 0.550 1.00 83.12 391 THR A O 1
ATOM 3149 N N . VAL A 1 392 ? -23.515 -13.597 0.713 1.00 84.88 392 VAL A N 1
ATOM 3150 C CA . VAL A 1 392 ? -22.274 -13.505 1.522 1.00 84.88 392 VAL A CA 1
ATOM 3151 C C . VAL A 1 392 ? -22.524 -12.441 2.600 1.00 84.88 392 VAL A C 1
ATOM 3153 O O . VAL A 1 392 ? -23.589 -11.828 2.592 1.00 84.88 392 VAL A O 1
ATOM 3156 N N . ILE A 1 393 ? -21.587 -12.169 3.515 1.00 86.88 393 ILE A N 1
ATOM 3157 C CA . ILE A 1 393 ? -21.708 -11.124 4.545 1.00 86.88 393 ILE A CA 1
ATOM 3158 C C . ILE A 1 393 ? -20.386 -10.297 4.691 1.00 86.88 393 ILE A C 1
ATOM 3160 O O . ILE A 1 393 ? -19.312 -10.798 4.380 1.00 86.88 393 ILE A O 1
ATOM 3164 N N . ARG A 1 394 ? -20.429 -9.004 5.087 1.00 85.56 394 ARG A N 1
ATOM 3165 C CA . ARG A 1 394 ? -19.309 -8.046 5.262 1.00 85.56 394 ARG A CA 1
ATOM 3166 C C . ARG A 1 394 ? -19.640 -6.963 6.296 1.00 85.56 394 ARG A C 1
ATOM 3168 O O . ARG A 1 394 ? -20.704 -6.365 6.218 1.00 85.56 394 ARG A O 1
ATOM 3175 N N . VAL A 1 395 ? -18.691 -6.589 7.145 1.00 84.50 395 VAL A N 1
ATOM 3176 C CA . VAL A 1 395 ? -18.838 -5.510 8.137 1.00 84.50 395 VAL A CA 1
ATOM 3177 C C . VAL A 1 395 ? -18.427 -4.136 7.565 1.00 84.50 395 VAL A C 1
ATOM 3179 O O . VAL A 1 395 ? -17.427 -4.048 6.847 1.00 84.50 395 VAL A O 1
ATOM 3182 N N . ILE A 1 396 ? -19.141 -3.039 7.871 1.00 84.94 396 ILE A N 1
ATOM 3183 C CA . ILE A 1 396 ? -18.772 -1.662 7.441 1.00 84.94 396 ILE A CA 1
ATOM 3184 C C . ILE A 1 396 ? -17.829 -0.972 8.456 1.00 84.94 396 ILE A C 1
ATOM 3186 O O . ILE A 1 396 ? -18.244 -0.071 9.189 1.00 84.94 396 ILE A O 1
ATOM 3190 N N . ALA A 1 397 ? -16.567 -1.408 8.541 1.00 84.31 397 ALA A N 1
ATOM 3191 C CA . ALA A 1 397 ? -15.583 -0.946 9.539 1.00 84.31 397 ALA A CA 1
ATOM 3192 C C . ALA A 1 397 ? -15.055 0.487 9.292 1.00 84.31 397 ALA A C 1
ATOM 3194 O O . ALA A 1 397 ? -14.841 0.877 8.147 1.00 84.31 397 ALA A O 1
ATOM 3195 N N . HIS A 1 398 ? -14.770 1.267 10.344 1.00 85.38 398 HIS A N 1
ATOM 3196 C CA . HIS A 1 398 ? -14.188 2.620 10.307 1.00 85.38 398 HIS A CA 1
ATOM 3197 C C . HIS A 1 398 ? -13.054 2.831 11.313 1.00 85.38 398 HIS A C 1
ATOM 3199 O O . HIS A 1 398 ? -13.232 2.703 12.509 1.00 85.38 398 HIS A O 1
ATOM 3205 N N . THR A 1 399 ? -11.889 3.300 10.877 1.00 84.25 399 THR A N 1
ATOM 3206 C CA . THR A 1 399 ? -10.779 3.639 11.799 1.00 84.25 399 THR A CA 1
ATOM 3207 C C . THR A 1 399 ? -11.181 4.692 12.848 1.00 84.25 399 THR A C 1
ATOM 3209 O O . THR A 1 399 ? -11.613 5.785 12.470 1.00 84.25 399 THR A O 1
ATOM 3212 N N . GLN A 1 400 ? -10.981 4.435 14.135 1.00 82.75 400 GLN A N 1
ATOM 3213 C CA . GLN A 1 400 ? -10.935 5.438 15.196 1.00 82.75 400 GLN A CA 1
ATOM 3214 C C . GLN A 1 400 ? -9.694 6.302 14.957 1.00 82.75 400 GLN A C 1
ATOM 3216 O O . GLN A 1 400 ? -8.566 5.812 14.976 1.00 82.75 400 GLN A O 1
ATOM 3221 N N . MET A 1 401 ? -9.879 7.588 14.671 1.00 83.81 401 MET A N 1
ATOM 3222 C CA . MET A 1 401 ? -8.750 8.464 14.359 1.00 83.81 401 MET A CA 1
ATOM 3223 C C . MET A 1 401 ? -8.180 9.116 15.621 1.00 83.81 401 MET A C 1
ATOM 3225 O O . MET A 1 401 ? -6.993 9.418 15.658 1.00 83.81 401 MET A O 1
ATOM 3229 N N . LYS A 1 402 ? -9.003 9.275 16.667 1.00 83.81 402 LYS A N 1
ATOM 3230 C CA . LYS A 1 402 ? -8.618 9.813 17.984 1.00 83.81 402 LYS A CA 1
ATOM 3231 C C . LYS A 1 402 ? -7.455 9.083 18.670 1.00 83.81 402 LYS A C 1
ATOM 3233 O O . LYS A 1 402 ? -6.629 9.759 19.273 1.00 83.81 402 LYS A O 1
ATOM 3238 N N . LEU A 1 403 ? -7.362 7.752 18.566 1.00 82.56 403 LEU A N 1
ATOM 3239 C CA . LEU A 1 403 ? -6.252 6.991 19.168 1.00 82.56 403 LEU A CA 1
ATOM 3240 C C . LEU A 1 403 ? -4.927 7.154 18.401 1.00 82.56 403 LEU A C 1
ATOM 3242 O O . LEU A 1 403 ? -3.853 6.945 18.964 1.00 82.56 403 LEU A O 1
ATOM 3246 N N . MET A 1 404 ? -4.981 7.580 17.135 1.00 79.56 404 MET A N 1
ATOM 3247 C CA . MET A 1 404 ? -3.793 7.842 16.328 1.00 79.56 404 MET A CA 1
ATOM 3248 C C . MET A 1 404 ? -3.280 9.259 16.589 1.00 79.56 404 MET A C 1
ATOM 3250 O O . MET A 1 404 ? -4.019 10.235 16.462 1.00 79.56 404 MET A O 1
ATOM 3254 N N . ARG A 1 405 ? -1.973 9.418 16.837 1.00 81.12 405 ARG A N 1
ATOM 3255 C CA . ARG A 1 405 ? -1.322 10.741 16.964 1.00 81.12 405 ARG A CA 1
ATOM 3256 C C . ARG A 1 405 ? -1.148 11.411 15.586 1.00 81.12 405 ARG A C 1
ATOM 3258 O O . ARG A 1 405 ? -0.040 11.590 15.078 1.00 81.12 405 ARG A O 1
ATOM 3265 N N . HIS A 1 406 ? -2.260 11.686 14.904 1.00 83.88 406 HIS A N 1
ATOM 3266 C CA . HIS A 1 406 ? -2.351 12.230 13.544 1.00 83.88 406 HIS A CA 1
ATOM 3267 C C . HIS A 1 406 ? -3.174 13.533 13.525 1.00 83.88 406 HIS A C 1
ATOM 3269 O O . HIS A 1 406 ? -3.976 13.793 14.415 1.00 83.88 406 HIS A O 1
ATOM 3275 N N . LYS A 1 407 ? -2.962 14.388 12.509 1.00 87.56 407 LYS A N 1
ATOM 3276 C CA . LYS A 1 407 ? -3.703 15.663 12.374 1.00 87.56 407 LYS A CA 1
ATOM 3277 C C . LYS A 1 407 ? -5.118 15.486 11.807 1.00 87.56 407 LYS A C 1
ATOM 3279 O O . LYS A 1 407 ? -5.980 16.327 12.048 1.00 87.56 407 LYS A O 1
ATOM 3284 N N . ASP A 1 408 ? -5.354 14.419 11.046 1.00 87.56 408 ASP A N 1
ATOM 3285 C CA . ASP A 1 408 ? -6.692 14.063 10.577 1.00 87.56 408 ASP A CA 1
ATOM 3286 C C . ASP A 1 408 ? -7.552 13.580 11.754 1.00 87.56 408 ASP A C 1
ATOM 3288 O O . ASP A 1 408 ? -7.074 12.849 12.610 1.00 87.56 408 ASP A O 1
ATOM 3292 N N . LYS A 1 409 ? -8.839 13.951 11.775 1.00 88.88 409 LYS A N 1
ATOM 3293 C CA . LYS A 1 409 ? -9.850 13.455 12.738 1.00 88.88 409 LYS A CA 1
ATOM 3294 C C . LYS A 1 409 ? -11.025 12.756 12.034 1.00 88.88 409 LYS A C 1
ATOM 3296 O O . LYS A 1 409 ? -12.152 12.789 12.514 1.00 88.88 409 LYS A O 1
ATOM 3301 N N . LYS A 1 410 ? -10.801 12.231 10.821 1.00 90.06 410 LYS A N 1
ATOM 3302 C CA . LYS A 1 410 ? -11.842 11.621 9.974 1.00 90.06 410 LYS A CA 1
ATOM 3303 C C . LYS A 1 410 ? -11.562 10.145 9.752 1.00 90.06 410 LYS A C 1
ATOM 3305 O O . LYS A 1 410 ? -10.594 9.808 9.069 1.00 90.06 410 LYS A O 1
ATOM 3310 N N . ALA A 1 411 ? -12.465 9.293 10.218 1.00 89.19 411 ALA A N 1
ATOM 3311 C CA . ALA A 1 411 ? -12.381 7.858 10.025 1.00 89.19 411 ALA A CA 1
ATOM 3312 C C . ALA A 1 411 ? -12.252 7.447 8.548 1.00 89.19 411 ALA A C 1
ATOM 3314 O O . ALA A 1 411 ? -12.636 8.161 7.605 1.00 89.19 411 ALA A O 1
ATOM 3315 N N . HIS A 1 412 ? -11.693 6.265 8.331 1.00 88.81 412 HIS A N 1
ATOM 3316 C CA . HIS A 1 412 ? -11.595 5.609 7.040 1.00 88.81 412 HIS A CA 1
ATOM 3317 C C . HIS A 1 412 ? -12.519 4.400 7.044 1.00 88.81 412 HIS A C 1
ATOM 3319 O O . HIS A 1 412 ? -12.186 3.365 7.608 1.00 88.81 412 HIS A O 1
ATOM 3325 N N . ILE A 1 413 ? -13.685 4.584 6.428 1.00 87.19 413 ILE A N 1
ATOM 3326 C CA . ILE A 1 413 ? -14.721 3.559 6.308 1.00 87.19 413 ILE A CA 1
ATOM 3327 C C . ILE A 1 413 ? -14.368 2.590 5.164 1.00 87.19 413 ILE A C 1
ATOM 3329 O O . ILE A 1 413 ? -13.958 3.033 4.081 1.00 87.19 413 ILE A O 1
ATOM 3333 N N . ILE A 1 414 ? -14.558 1.295 5.404 1.00 86.56 414 ILE A N 1
ATOM 3334 C CA . ILE A 1 414 ? -14.435 0.166 4.473 1.00 86.56 414 ILE A CA 1
ATOM 3335 C C . ILE A 1 414 ? -15.625 -0.784 4.609 1.00 86.56 414 ILE A C 1
ATOM 3337 O O . ILE A 1 414 ? -16.410 -0.674 5.537 1.00 86.56 414 ILE A O 1
ATOM 3341 N N . GLU A 1 415 ? -15.702 -1.739 3.687 1.00 84.81 415 GLU A N 1
ATOM 3342 C CA . GLU A 1 415 ? -16.410 -3.008 3.856 1.00 84.81 415 GLU A CA 1
ATOM 3343 C C . GLU A 1 415 ? -15.337 -4.098 4.073 1.00 84.81 415 GLU A C 1
ATOM 3345 O O . GLU A 1 415 ? -14.285 -4.031 3.427 1.00 84.81 415 GLU A O 1
ATOM 3350 N N . VAL A 1 416 ? -15.585 -5.097 4.923 1.00 87.81 416 VAL A N 1
ATOM 3351 C CA . VAL A 1 416 ? -14.700 -6.256 5.185 1.00 87.81 416 VAL A CA 1
ATOM 3352 C C . VAL A 1 416 ? -15.525 -7.525 5.149 1.00 87.81 416 VAL A C 1
ATOM 3354 O O . VAL A 1 416 ? -16.452 -7.631 5.935 1.00 87.81 416 VAL A O 1
ATOM 3357 N N . GLN A 1 417 ? -15.201 -8.494 4.296 1.00 87.25 417 GLN A N 1
ATOM 3358 C CA . GLN A 1 417 ? -15.991 -9.724 4.201 1.00 87.25 417 GLN A CA 1
ATOM 3359 C C . GLN A 1 417 ? -15.835 -10.619 5.426 1.00 87.25 417 GLN A C 1
ATOM 3361 O O . GLN A 1 417 ? -14.727 -10.764 5.946 1.00 87.25 417 GLN A O 1
ATOM 3366 N N . ILE A 1 418 ? -16.964 -11.170 5.856 1.00 90.75 418 ILE A N 1
ATOM 3367 C CA . ILE A 1 418 ? -17.074 -12.279 6.787 1.00 90.75 418 ILE A CA 1
ATOM 3368 C C . ILE A 1 418 ? -17.176 -13.536 5.927 1.00 90.75 418 ILE A C 1
ATOM 3370 O O . ILE A 1 418 ? -18.077 -13.631 5.091 1.00 90.75 418 ILE A O 1
ATOM 3374 N N . ASN A 1 419 ? -16.253 -14.467 6.135 1.00 92.44 419 ASN A N 1
ATOM 3375 C CA . ASN A 1 419 ? -16.276 -15.791 5.523 1.00 92.44 419 ASN A CA 1
ATOM 3376 C C . ASN A 1 419 ? -16.427 -16.847 6.636 1.00 92.44 419 ASN A C 1
ATOM 3378 O O . ASN A 1 419 ? -16.078 -16.572 7.784 1.00 92.44 419 ASN A O 1
ATOM 3382 N N . GLY A 1 420 ? -16.908 -18.045 6.295 1.00 93.00 420 GLY A N 1
ATOM 3383 C CA . GLY A 1 420 ? -17.151 -19.132 7.257 1.00 93.00 420 GLY A CA 1
ATOM 3384 C C . GLY A 1 420 ? -18.539 -19.104 7.903 1.00 93.00 420 GLY A C 1
ATOM 3385 O O . GLY A 1 420 ? -19.065 -18.022 8.159 1.00 93.00 420 GLY A O 1
ATOM 3386 N N . GLY A 1 421 ? -19.143 -20.275 8.127 1.00 94.25 421 GLY A N 1
ATOM 3387 C CA . GLY A 1 421 ? -20.530 -20.450 8.585 1.00 94.25 421 GLY A CA 1
ATOM 3388 C C . GLY A 1 421 ? -21.604 -20.228 7.506 1.00 94.25 421 GLY A C 1
ATOM 3389 O O . GLY A 1 421 ? -21.307 -19.911 6.344 1.00 94.25 421 GLY A O 1
ATOM 3390 N N . THR A 1 422 ? -22.877 -20.368 7.881 1.00 94.31 422 THR A N 1
ATOM 3391 C CA . THR A 1 422 ? -24.034 -20.076 7.012 1.00 94.31 422 THR A CA 1
ATOM 3392 C C . THR A 1 422 ? -24.366 -18.576 6.963 1.00 94.31 422 THR A C 1
ATOM 3394 O O . THR A 1 422 ? -23.853 -17.772 7.742 1.00 94.31 422 THR A O 1
ATOM 3397 N N . VAL A 1 423 ? -25.215 -18.142 6.020 1.00 90.81 423 VAL A N 1
ATOM 3398 C CA . VAL A 1 423 ? -25.622 -16.723 5.939 1.00 90.81 423 VAL A CA 1
ATOM 3399 C C . VAL A 1 423 ? -26.361 -16.249 7.204 1.00 90.81 423 VAL A C 1
ATOM 3401 O O . VAL A 1 423 ? -25.985 -15.184 7.693 1.00 90.81 423 VAL A O 1
ATOM 3404 N N . PRO A 1 424 ? -27.339 -16.987 7.775 1.00 93.62 424 PRO A N 1
ATOM 3405 C CA . PRO A 1 424 ? -27.942 -16.644 9.064 1.00 93.62 424 PRO A CA 1
ATOM 3406 C C . PRO A 1 424 ? -26.919 -16.414 10.181 1.00 93.62 424 PRO A C 1
ATOM 3408 O O . PRO A 1 424 ? -26.908 -15.333 10.764 1.00 93.62 424 PRO A O 1
ATOM 3411 N N . GLU A 1 425 ? -25.998 -17.354 10.401 1.00 94.19 425 GLU A N 1
ATOM 3412 C CA . GLU A 1 425 ? -24.961 -17.235 11.435 1.00 94.19 425 GLU A CA 1
ATOM 3413 C C . GLU A 1 425 ? -24.062 -16.014 11.216 1.00 94.19 425 GLU A C 1
ATOM 3415 O O . GLU A 1 425 ? -23.743 -15.296 12.158 1.00 94.19 425 GLU A O 1
ATOM 3420 N N . LYS A 1 426 ? -23.686 -15.718 9.966 1.00 92.12 426 LYS A N 1
ATOM 3421 C CA . LYS A 1 426 ? -22.919 -14.509 9.632 1.00 92.12 426 LYS A CA 1
ATOM 3422 C C . LYS A 1 426 ? -23.708 -13.222 9.910 1.00 92.12 426 LYS A C 1
ATOM 3424 O O . LYS A 1 426 ? -23.095 -12.197 10.213 1.00 92.12 426 LYS A O 1
ATOM 3429 N N . VAL A 1 427 ? -25.042 -13.243 9.786 1.00 90.75 427 VAL A N 1
ATOM 3430 C CA . VAL A 1 427 ? -25.914 -12.122 10.183 1.00 90.75 427 VAL A CA 1
ATOM 3431 C C . VAL A 1 427 ? -25.911 -11.964 11.705 1.00 90.75 427 VAL A C 1
ATOM 3433 O O . VAL A 1 427 ? -25.762 -10.846 12.195 1.00 90.75 427 VAL A O 1
ATOM 3436 N N . ASP A 1 428 ? -26.025 -13.069 12.440 1.00 93.50 428 ASP A N 1
ATOM 3437 C CA . ASP A 1 428 ? -26.105 -13.067 13.902 1.00 93.50 428 ASP A CA 1
ATOM 3438 C C . ASP A 1 428 ? -24.767 -12.730 14.566 1.00 93.50 428 ASP A C 1
ATOM 3440 O O . ASP A 1 428 ? -24.727 -11.814 15.382 1.00 93.50 428 ASP A O 1
ATOM 3444 N N . TRP A 1 429 ? -23.657 -13.347 14.142 1.00 92.50 429 TRP A N 1
ATOM 3445 C CA . TRP A 1 429 ? -22.296 -13.029 14.599 1.00 92.50 429 TRP A CA 1
ATOM 3446 C C . TRP A 1 429 ? -22.032 -11.527 14.527 1.00 92.50 429 TRP A C 1
ATOM 3448 O O . TRP A 1 429 ? -21.668 -10.889 15.513 1.00 92.50 429 TRP A O 1
ATOM 3458 N N . ALA A 1 430 ? -22.297 -10.919 13.369 1.00 89.31 430 ALA A N 1
ATOM 3459 C CA . ALA A 1 430 ? -22.018 -9.505 13.176 1.00 89.31 430 ALA A CA 1
ATOM 3460 C C . ALA A 1 430 ? -23.102 -8.566 13.734 1.00 89.31 430 ALA A C 1
ATOM 3462 O O . ALA A 1 430 ? -22.877 -7.355 13.687 1.00 89.31 430 ALA A O 1
ATOM 3463 N N . ARG A 1 431 ? -24.226 -9.091 14.261 1.00 88.69 431 ARG A N 1
ATOM 3464 C CA . ARG A 1 431 ? -25.194 -8.386 15.130 1.00 88.69 431 ARG A CA 1
ATOM 3465 C C . ARG A 1 431 ? -24.769 -8.436 16.596 1.00 88.69 431 ARG A C 1
ATOM 3467 O O . ARG A 1 431 ? -24.785 -7.408 17.266 1.00 88.69 431 ARG A O 1
ATOM 3474 N N . GLU A 1 432 ? -24.363 -9.606 17.071 1.00 90.81 432 GLU A N 1
ATOM 3475 C CA . GLU A 1 432 ? -23.846 -9.852 18.418 1.00 90.81 432 GLU A CA 1
ATOM 3476 C C . GLU A 1 432 ? -22.551 -9.069 18.667 1.00 90.81 432 GLU A C 1
ATOM 3478 O O . GLU A 1 432 ? -22.363 -8.512 19.748 1.00 90.81 432 GLU A O 1
ATOM 3483 N N . HIS A 1 433 ? -21.724 -8.909 17.634 1.00 88.69 433 HIS A N 1
ATOM 3484 C CA . HIS A 1 433 ? -20.519 -8.089 17.659 1.00 88.69 433 HIS A CA 1
ATOM 3485 C C . HIS A 1 433 ? -20.762 -6.565 17.535 1.00 88.69 433 HIS A C 1
ATOM 3487 O O . HIS A 1 433 ? -19.794 -5.840 17.325 1.00 88.69 433 HIS A O 1
ATOM 3493 N N . PHE A 1 434 ? -22.000 -6.050 17.650 1.00 84.44 434 PHE A N 1
ATOM 3494 C CA . PHE A 1 434 ? -22.267 -4.598 17.715 1.00 84.44 434 PHE A CA 1
ATOM 3495 C C . PHE A 1 434 ? -21.582 -3.944 18.937 1.00 84.44 434 PHE A C 1
ATOM 3497 O O . PHE A 1 434 ? -21.536 -4.526 20.015 1.00 84.44 434 PHE A O 1
ATOM 3504 N N . GLU A 1 435 ? -21.031 -2.738 18.750 1.00 82.25 435 GLU A N 1
ATOM 3505 C CA . GLU A 1 435 ? -20.304 -1.884 19.716 1.00 82.25 435 GLU A CA 1
ATOM 3506 C C . GLU A 1 435 ? -19.037 -2.488 20.385 1.00 82.25 435 GLU A C 1
ATOM 3508 O O . GLU A 1 435 ? -18.206 -1.738 20.904 1.00 82.25 435 GLU A O 1
ATOM 3513 N N . LYS A 1 436 ? -18.802 -3.803 20.274 1.00 84.38 436 LYS A N 1
ATOM 3514 C CA . LYS A 1 436 ? -17.667 -4.564 20.846 1.00 84.38 436 LYS A CA 1
ATOM 3515 C C . LYS A 1 436 ? -16.360 -4.449 20.061 1.00 84.38 436 LYS A C 1
ATOM 3517 O O . LYS A 1 436 ? -16.388 -4.468 18.832 1.00 84.38 436 LYS A O 1
ATOM 3522 N N . GLN A 1 437 ? -15.213 -4.421 20.756 1.00 83.06 437 GLN A N 1
ATOM 3523 C CA . GLN A 1 437 ? -13.874 -4.351 20.142 1.00 83.06 437 GLN A CA 1
ATOM 3524 C C . GLN A 1 437 ? -13.375 -5.698 19.570 1.00 83.06 437 GLN A C 1
ATOM 3526 O O . GLN A 1 437 ? -13.552 -6.725 20.213 1.00 83.06 437 GLN A O 1
ATOM 3531 N N . ILE A 1 438 ? -12.717 -5.691 18.395 1.00 85.75 438 ILE A N 1
ATOM 3532 C CA . ILE A 1 438 ? -12.060 -6.876 17.780 1.00 85.75 438 ILE A CA 1
ATOM 3533 C C . ILE A 1 438 ? -10.576 -6.552 17.483 1.00 85.75 438 ILE A C 1
ATOM 3535 O O . ILE A 1 438 ? -10.285 -5.882 16.490 1.00 85.75 438 ILE A O 1
ATOM 3539 N N . PRO A 1 439 ? -9.601 -6.956 18.314 1.00 87.06 439 PRO A N 1
ATOM 3540 C CA . PRO A 1 439 ? -8.174 -6.786 18.016 1.00 87.06 439 PRO A CA 1
ATOM 3541 C C . PRO A 1 439 ? -7.695 -7.511 16.739 1.00 87.06 439 PRO A C 1
ATOM 3543 O O . PRO A 1 439 ? -8.402 -8.307 16.123 1.00 87.06 439 PRO A O 1
ATOM 3546 N N . VAL A 1 440 ? -6.494 -7.163 16.263 1.00 85.88 440 VAL A N 1
ATOM 3547 C CA . VAL A 1 440 ? -5.976 -7.636 14.960 1.00 85.88 440 VAL A CA 1
ATOM 3548 C C . VAL A 1 440 ? -5.623 -9.122 14.928 1.00 85.88 440 VAL A C 1
ATOM 3550 O O . VAL A 1 440 ? -5.684 -9.736 13.866 1.00 85.88 440 VAL A O 1
ATOM 3553 N N . ASP A 1 441 ? -5.303 -9.690 16.085 1.00 88.94 441 ASP A N 1
ATOM 3554 C CA . ASP A 1 441 ? -5.032 -11.110 16.327 1.00 88.94 441 ASP A CA 1
ATOM 3555 C C . ASP A 1 441 ? -6.273 -12.000 16.116 1.00 88.94 441 ASP A C 1
ATOM 3557 O O . ASP A 1 441 ? -6.156 -13.126 15.640 1.00 88.94 441 ASP A O 1
ATOM 3561 N N . GLN A 1 442 ? -7.476 -11.473 16.362 1.00 89.06 442 GLN A N 1
ATOM 3562 C CA . GLN A 1 442 ? -8.745 -12.137 16.036 1.00 89.06 442 GLN A CA 1
ATOM 3563 C C . GLN A 1 442 ? -9.029 -12.175 14.521 1.00 89.06 442 GLN A C 1
ATOM 3565 O O . GLN A 1 442 ? -9.892 -12.925 14.066 1.00 89.06 442 GLN A O 1
ATOM 3570 N N . VAL A 1 443 ? -8.314 -11.377 13.718 1.00 90.56 443 VAL A N 1
ATOM 3571 C CA . VAL A 1 443 ? -8.472 -11.324 12.253 1.00 90.56 443 VAL A CA 1
ATOM 3572 C C . VAL A 1 443 ? -7.310 -12.003 11.531 1.00 90.56 443 VAL A C 1
ATOM 3574 O O . VAL A 1 443 ? -7.526 -12.697 10.533 1.00 90.56 443 VAL A O 1
ATOM 3577 N N . PHE A 1 444 ? -6.081 -11.821 12.015 1.00 92.38 444 PHE A N 1
ATOM 3578 C CA . PHE A 1 444 ? -4.874 -12.374 11.412 1.00 92.38 444 PHE A CA 1
ATOM 3579 C C . PHE A 1 444 ? -4.019 -13.133 12.413 1.00 92.38 444 PHE A C 1
ATOM 3581 O O . PHE A 1 444 ? -3.892 -12.745 13.566 1.00 92.38 444 PHE A O 1
ATOM 3588 N N . GLN A 1 445 ? -3.380 -14.187 11.927 1.00 92.69 445 GLN A N 1
ATOM 3589 C CA . GLN A 1 445 ? -2.464 -15.015 12.698 1.00 92.69 445 GLN A CA 1
ATOM 3590 C C . GLN A 1 445 ? -1.013 -14.641 12.378 1.00 92.69 445 GLN A C 1
ATOM 3592 O O . GLN A 1 445 ? -0.687 -14.196 11.271 1.00 92.69 445 GLN A O 1
ATOM 3597 N N . GLN A 1 446 ? -0.116 -14.844 13.345 1.00 90.56 446 GLN A N 1
ATOM 3598 C CA . GLN A 1 446 ? 1.319 -14.808 13.073 1.00 90.56 446 GLN A CA 1
ATOM 3599 C C . GLN A 1 446 ? 1.676 -15.872 12.017 1.00 90.56 446 GLN A C 1
ATOM 3601 O O . GLN A 1 446 ? 0.991 -16.881 11.874 1.00 90.56 446 GLN A O 1
ATOM 3606 N N . ASP A 1 447 ? 2.719 -15.611 11.232 1.00 92.31 447 ASP A N 1
ATOM 3607 C CA . ASP A 1 447 ? 3.215 -16.457 10.139 1.00 92.31 447 ASP A CA 1
ATOM 3608 C C . ASP A 1 447 ? 2.284 -16.669 8.930 1.00 92.31 447 ASP A C 1
ATOM 3610 O O . ASP A 1 447 ? 2.718 -17.251 7.927 1.00 92.31 447 ASP A O 1
ATOM 3614 N N . GLU A 1 448 ? 1.062 -16.126 8.940 1.00 91.62 448 GLU A N 1
ATOM 3615 C CA . GLU A 1 448 ? 0.135 -16.228 7.808 1.00 91.62 448 GLU A CA 1
ATOM 3616 C C . GLU A 1 448 ? 0.541 -15.332 6.609 1.00 91.62 448 GLU A C 1
ATOM 3618 O O . GLU A 1 448 ? 1.256 -14.326 6.725 1.00 91.62 448 GLU A O 1
ATOM 3623 N N . PHE A 1 449 ? 0.070 -15.713 5.413 1.00 93.12 449 PHE A N 1
ATOM 3624 C CA . PHE A 1 449 ? 0.260 -14.974 4.162 1.00 93.12 449 PHE A CA 1
ATOM 3625 C C . PHE A 1 449 ? -0.946 -14.100 3.797 1.00 93.12 449 PHE A C 1
ATOM 3627 O O . PHE A 1 449 ? -2.089 -14.553 3.733 1.00 93.12 449 PHE A O 1
ATOM 3634 N N . VAL A 1 450 ? -0.667 -12.843 3.457 1.00 92.69 450 VAL A N 1
ATOM 3635 C CA . VAL A 1 450 ? -1.677 -11.785 3.359 1.00 92.69 450 VAL A CA 1
ATOM 3636 C C . VAL A 1 450 ? -1.366 -10.778 2.221 1.00 92.69 450 VAL A C 1
ATOM 3638 O O . VAL A 1 450 ? -0.213 -10.579 1.817 1.00 92.69 450 VAL A O 1
ATOM 3641 N N . ASP A 1 451 ? -2.394 -10.076 1.718 1.00 94.31 451 ASP A N 1
ATOM 3642 C CA . ASP A 1 451 ? -2.325 -9.027 0.678 1.00 94.31 451 ASP A CA 1
ATOM 3643 C C . ASP A 1 451 ? -2.896 -7.668 1.146 1.00 94.31 451 ASP A C 1
ATOM 3645 O O . ASP A 1 451 ? -3.830 -7.621 1.934 1.00 94.31 451 ASP A O 1
ATOM 3649 N N . THR A 1 452 ? -2.421 -6.530 0.615 1.00 92.06 452 THR A N 1
ATOM 3650 C CA . THR A 1 452 ? -2.989 -5.196 0.890 1.00 92.06 452 THR A CA 1
ATOM 3651 C C . THR A 1 452 ? -3.267 -4.467 -0.370 1.00 92.06 452 THR A C 1
ATOM 3653 O O . THR A 1 452 ? -2.541 -4.490 -1.360 1.00 92.06 452 THR A O 1
ATOM 3656 N N . ILE A 1 453 ? -4.279 -3.643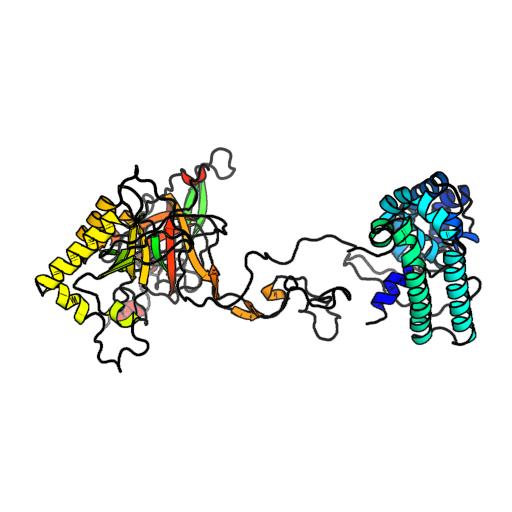 -0.207 1.00 94.31 453 ILE A N 1
ATOM 3657 C CA . ILE A 1 453 ? -4.591 -2.578 -1.092 1.00 94.31 453 ILE A CA 1
ATOM 3658 C C . ILE A 1 453 ? -4.101 -1.256 -0.488 1.00 94.31 453 ILE A C 1
ATOM 3660 O O . ILE A 1 453 ? -4.346 -0.935 0.674 1.00 94.31 453 ILE A O 1
ATOM 3664 N N . GLY A 1 454 ? -3.433 -0.444 -1.301 1.00 93.62 454 GLY A N 1
ATOM 3665 C CA . GLY A 1 454 ? -2.891 0.849 -0.904 1.00 93.62 454 GLY A CA 1
ATOM 3666 C C . GLY A 1 454 ? -2.800 1.850 -2.050 1.00 93.62 454 GLY A C 1
ATOM 3667 O O . GLY A 1 454 ? -3.152 1.571 -3.198 1.00 93.62 454 GLY A O 1
ATOM 3668 N N . VAL A 1 455 ? -2.302 3.050 -1.743 1.00 95.56 455 VAL A N 1
ATOM 3669 C CA . VAL A 1 455 ? -2.011 4.083 -2.748 1.00 95.56 455 VAL A CA 1
ATOM 3670 C C . VAL A 1 455 ? -0.538 4.470 -2.673 1.00 95.56 455 VAL A C 1
ATOM 3672 O O . VAL A 1 455 ? -0.063 5.035 -1.689 1.00 95.56 455 VAL A O 1
ATOM 3675 N N . THR A 1 456 ? 0.183 4.171 -3.756 1.00 96.31 456 THR A N 1
ATOM 3676 C CA . THR A 1 456 ? 1.628 4.428 -3.905 1.00 96.31 456 THR A CA 1
ATOM 3677 C C . THR A 1 456 ? 2.016 5.886 -3.638 1.00 96.31 456 THR A C 1
ATOM 3679 O O . THR A 1 456 ? 1.277 6.811 -3.974 1.00 96.31 456 THR A O 1
ATOM 3682 N N . LYS A 1 457 ? 3.234 6.118 -3.124 1.00 96.19 457 LYS A N 1
ATOM 3683 C CA . LYS A 1 457 ? 3.789 7.470 -2.921 1.00 96.19 457 LYS A CA 1
ATOM 3684 C C . LYS A 1 457 ? 3.735 8.269 -4.229 1.00 96.19 457 LYS A C 1
ATOM 3686 O O . LYS A 1 457 ? 4.304 7.854 -5.241 1.00 96.19 457 LYS A O 1
ATOM 3691 N N . GLY A 1 458 ? 3.036 9.404 -4.211 1.00 96.31 458 GLY A N 1
ATOM 3692 C CA . GLY A 1 458 ? 2.957 10.316 -5.352 1.00 96.31 458 GLY A CA 1
ATOM 3693 C C . GLY A 1 458 ? 4.326 10.898 -5.700 1.00 96.31 458 GLY A C 1
ATOM 3694 O O . GLY A 1 458 ? 5.113 11.203 -4.808 1.00 96.31 458 GLY A O 1
ATOM 3695 N N . ARG A 1 459 ? 4.616 11.041 -6.998 1.00 97.19 459 ARG A N 1
ATOM 3696 C CA . ARG A 1 459 ? 5.825 11.708 -7.512 1.00 97.19 459 ARG A CA 1
ATOM 3697 C C . ARG A 1 459 ? 5.507 12.792 -8.558 1.00 97.19 459 ARG A C 1
ATOM 3699 O O . ARG A 1 459 ? 6.416 13.229 -9.256 1.00 97.19 459 ARG A O 1
ATOM 3706 N N . GLY A 1 460 ? 4.240 13.207 -8.664 1.00 96.94 460 GLY A N 1
ATOM 3707 C CA . GLY A 1 460 ? 3.760 14.226 -9.607 1.00 96.94 460 GLY A CA 1
ATOM 3708 C C . GLY A 1 460 ? 3.884 13.823 -11.081 1.00 96.94 460 GLY A C 1
ATOM 3709 O O . GLY A 1 460 ? 3.963 12.636 -11.417 1.00 96.94 460 GLY A O 1
ATOM 3710 N N . PHE A 1 461 ? 3.917 14.824 -11.961 1.00 98.06 461 PHE A N 1
ATOM 3711 C CA . PHE A 1 461 ? 4.237 14.653 -13.378 1.00 98.06 461 PHE A CA 1
ATOM 3712 C C . PHE A 1 461 ? 5.724 14.303 -13.552 1.00 98.06 461 PHE A C 1
ATOM 3714 O O . PHE A 1 461 ? 6.594 14.905 -12.917 1.00 98.06 461 PHE A O 1
ATOM 3721 N N . LYS A 1 462 ? 6.040 13.322 -14.408 1.00 98.00 462 LYS A N 1
ATOM 3722 C CA . LYS A 1 462 ? 7.418 12.941 -14.755 1.00 98.00 462 LYS A CA 1
ATOM 3723 C C . LYS A 1 462 ? 7.565 12.587 -16.239 1.00 98.00 462 LYS A C 1
ATOM 3725 O O . LYS A 1 462 ? 6.687 11.966 -16.841 1.00 98.00 462 LYS A O 1
ATOM 3730 N N . GLY A 1 463 ? 8.720 12.959 -16.797 1.00 96.88 463 GLY A N 1
ATOM 3731 C CA . GLY A 1 463 ? 9.144 12.620 -18.158 1.00 96.88 463 GLY A CA 1
ATOM 3732 C C . GLY A 1 463 ? 9.350 11.117 -18.378 1.00 96.88 463 GLY A C 1
ATOM 3733 O O . GLY A 1 463 ? 9.434 10.338 -17.420 1.00 96.88 463 GLY A O 1
ATOM 3734 N N . VAL A 1 464 ? 9.434 10.711 -19.649 1.00 96.94 464 VAL A N 1
ATOM 3735 C CA . VAL A 1 464 ? 9.316 9.303 -20.070 1.00 96.94 464 VAL A CA 1
ATOM 3736 C C . VAL A 1 464 ? 10.346 8.397 -19.394 1.00 96.94 464 VAL A C 1
ATOM 3738 O O . VAL A 1 464 ? 9.955 7.414 -18.765 1.00 96.94 464 VAL A O 1
ATOM 3741 N N . THR A 1 465 ? 11.625 8.791 -19.404 1.00 96.00 465 THR A N 1
ATOM 3742 C CA . THR A 1 465 ? 12.737 8.064 -18.767 1.00 96.00 465 THR A CA 1
ATOM 3743 C C . THR A 1 465 ? 12.445 7.703 -17.308 1.00 96.00 465 THR A C 1
ATOM 3745 O O . THR A 1 465 ? 12.708 6.586 -16.886 1.00 96.00 465 THR A O 1
ATOM 3748 N N . SER A 1 466 ? 11.838 8.600 -16.518 1.00 96.31 466 SER A N 1
ATOM 3749 C CA . SER A 1 466 ? 11.495 8.274 -15.125 1.00 96.31 466 SER A CA 1
ATOM 3750 C C . SER A 1 466 ? 10.163 7.525 -15.003 1.00 96.31 466 SER A C 1
ATOM 3752 O O . SER A 1 466 ? 10.004 6.718 -14.091 1.00 96.31 466 SER A O 1
ATOM 3754 N N . ARG A 1 467 ? 9.180 7.774 -15.876 1.00 96.81 467 ARG A N 1
ATOM 3755 C CA . ARG A 1 467 ? 7.838 7.163 -15.786 1.00 96.81 467 ARG A CA 1
ATOM 3756 C C . ARG A 1 467 ? 7.776 5.719 -16.306 1.00 96.81 467 ARG A C 1
ATOM 3758 O O . ARG A 1 467 ? 6.935 4.956 -15.830 1.00 96.81 467 ARG A O 1
ATOM 3765 N N . TRP A 1 468 ? 8.650 5.368 -17.246 1.00 96.38 468 TRP A N 1
ATOM 3766 C CA . TRP A 1 468 ? 8.662 4.082 -17.957 1.00 96.38 468 TRP A CA 1
ATOM 3767 C C . TRP A 1 468 ? 10.029 3.388 -17.991 1.00 96.38 468 TRP A C 1
ATOM 3769 O O . TRP A 1 468 ? 10.099 2.265 -18.477 1.00 96.38 468 TRP A O 1
ATOM 3779 N N . HIS A 1 469 ? 11.087 4.030 -17.478 1.00 95.44 469 HIS A N 1
ATOM 3780 C CA . HIS A 1 469 ? 12.447 3.470 -17.433 1.00 95.44 469 HIS A CA 1
ATOM 3781 C C . HIS A 1 469 ? 13.025 3.154 -18.823 1.00 95.44 469 HIS A C 1
ATOM 3783 O O . HIS A 1 469 ? 13.758 2.189 -19.004 1.00 95.44 469 HIS A O 1
ATOM 3789 N N . THR A 1 470 ? 12.699 3.997 -19.810 1.00 94.81 470 THR A N 1
ATOM 3790 C CA . THR A 1 470 ? 13.291 3.950 -21.155 1.00 94.81 470 THR A CA 1
ATOM 3791 C C . THR A 1 470 ? 14.767 4.354 -21.120 1.00 94.81 470 THR A C 1
ATOM 3793 O O . THR A 1 470 ? 15.130 5.249 -20.347 1.00 94.81 470 THR A O 1
ATOM 3796 N N . LYS A 1 471 ? 15.607 3.773 -21.994 1.00 94.50 471 LYS A N 1
ATOM 3797 C CA . LYS A 1 471 ? 17.003 4.222 -22.190 1.00 94.50 471 LYS A CA 1
ATOM 3798 C C . LYS A 1 471 ? 17.029 5.739 -22.472 1.00 94.50 471 LYS A C 1
ATOM 3800 O O . LYS A 1 471 ? 16.111 6.279 -23.095 1.00 94.50 471 LYS A O 1
ATOM 3805 N N . LYS A 1 472 ? 18.045 6.444 -21.961 1.00 95.94 472 LYS A N 1
ATOM 3806 C CA . LYS A 1 472 ? 18.331 7.839 -22.348 1.00 95.94 472 LYS A CA 1
ATOM 3807 C C . LYS A 1 472 ? 18.880 7.845 -23.780 1.00 95.94 472 LYS A C 1
ATOM 3809 O O . LYS A 1 472 ? 19.535 6.882 -24.172 1.00 95.94 472 LYS A O 1
ATOM 3814 N N . LEU A 1 473 ? 18.661 8.922 -24.529 1.00 94.75 473 LEU A N 1
ATOM 3815 C CA . LEU A 1 473 ? 19.364 9.123 -25.799 1.00 94.75 473 LEU A CA 1
ATOM 3816 C C . LEU A 1 473 ? 20.838 9.533 -25.553 1.00 94.75 473 LEU A C 1
ATOM 3818 O O . LEU A 1 473 ? 21.157 9.955 -24.434 1.00 94.75 473 LEU A O 1
ATOM 3822 N N . PRO A 1 474 ? 21.733 9.419 -26.557 1.00 96.25 474 PRO A N 1
A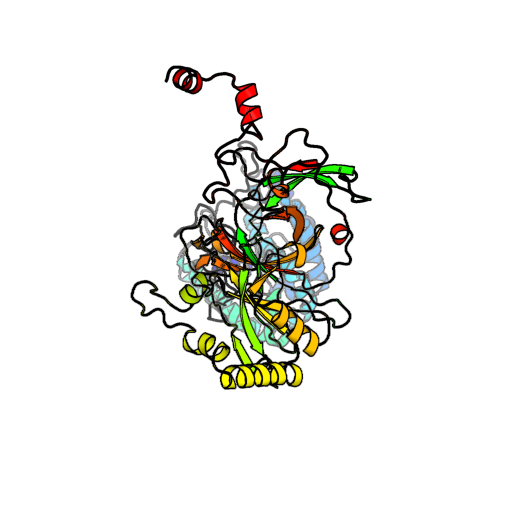TOM 3823 C CA . PRO A 1 474 ? 23.129 9.856 -26.450 1.00 96.25 474 PRO A CA 1
ATOM 3824 C C . PRO A 1 474 ? 23.294 11.327 -26.036 1.00 96.25 474 PRO A C 1
ATOM 3826 O O . PRO A 1 474 ? 22.432 12.163 -26.308 1.00 96.25 474 PRO A O 1
ATOM 3829 N N . ARG A 1 475 ? 24.438 11.673 -25.425 1.00 96.12 475 ARG A N 1
ATOM 3830 C CA . ARG A 1 475 ? 24.727 13.043 -24.947 1.00 96.12 475 ARG A CA 1
ATOM 3831 C C . ARG A 1 475 ? 24.591 14.099 -26.052 1.00 96.12 475 ARG A C 1
ATOM 3833 O O . ARG A 1 475 ? 24.030 15.158 -25.795 1.00 96.12 475 ARG A O 1
ATOM 3840 N N . LYS A 1 476 ? 25.054 13.788 -27.271 1.00 95.00 476 LYS A N 1
ATOM 3841 C CA . LYS A 1 476 ? 25.060 14.686 -28.441 1.00 95.00 476 LYS A CA 1
ATOM 3842 C C . LYS A 1 476 ? 23.655 14.958 -29.051 1.00 95.00 476 LYS A C 1
ATOM 3844 O O . LYS A 1 476 ? 23.568 15.663 -30.049 1.00 95.00 476 LYS A O 1
ATOM 3849 N N . THR A 1 477 ? 22.533 14.437 -28.518 1.00 92.12 477 THR A N 1
ATOM 3850 C CA . THR A 1 477 ? 21.211 14.645 -29.165 1.00 92.12 477 THR A CA 1
ATOM 3851 C C . THR A 1 477 ? 20.595 16.028 -28.932 1.00 92.12 477 THR A C 1
ATOM 3853 O O . THR A 1 477 ? 20.228 16.377 -27.806 1.00 92.12 477 THR A O 1
ATOM 3856 N N . HIS A 1 478 ? 20.336 16.750 -30.025 1.00 91.50 478 HIS A N 1
ATOM 3857 C CA . HIS A 1 478 ? 19.617 18.026 -30.028 1.00 91.50 478 HIS A CA 1
ATOM 3858 C C . HIS A 1 478 ? 18.162 17.911 -29.501 1.00 91.50 478 HIS A C 1
ATOM 3860 O O . HIS A 1 478 ? 17.501 16.863 -29.580 1.00 91.50 478 HIS A O 1
ATOM 3866 N N . LYS A 1 479 ? 17.655 19.015 -28.930 1.00 90.56 479 LYS A N 1
ATOM 3867 C CA . LYS A 1 479 ? 16.346 19.143 -28.260 1.00 90.56 479 LYS A CA 1
ATOM 3868 C C . LYS A 1 479 ? 16.126 18.092 -27.151 1.00 90.56 479 LYS A C 1
ATOM 3870 O O . LYS A 1 479 ? 15.045 17.514 -27.034 1.00 90.56 479 LYS A O 1
ATOM 3875 N N . GLY A 1 480 ? 17.173 17.809 -26.369 1.00 92.19 480 GLY A N 1
ATOM 3876 C CA . GLY A 1 480 ? 17.134 17.059 -25.104 1.00 92.19 480 GLY A CA 1
ATOM 3877 C C . GLY A 1 480 ? 17.102 15.523 -25.202 1.00 92.19 480 GLY A C 1
ATOM 3878 O O . GLY A 1 480 ? 16.389 14.940 -26.014 1.00 92.19 480 GLY A O 1
ATOM 3879 N N . LEU A 1 481 ? 17.828 14.859 -24.293 1.00 95.38 481 LEU A N 1
ATOM 3880 C CA . LEU A 1 481 ? 18.078 13.403 -24.302 1.00 95.38 481 LEU A CA 1
ATOM 3881 C C . LEU A 1 481 ? 17.089 12.531 -23.495 1.00 95.38 481 LEU A C 1
ATOM 3883 O O . LEU A 1 481 ? 17.137 11.303 -23.561 1.00 95.38 481 LEU A O 1
ATOM 3887 N N . ARG A 1 482 ? 16.192 13.130 -22.694 1.00 96.12 482 ARG A N 1
ATOM 3888 C CA . ARG A 1 482 ? 15.276 12.414 -21.765 1.00 96.12 482 ARG A CA 1
ATOM 3889 C C . ARG A 1 482 ? 13.898 12.109 -22.388 1.00 96.12 482 ARG A C 1
ATOM 3891 O O . ARG A 1 482 ? 12.864 12.200 -21.720 1.00 96.12 482 ARG A O 1
ATOM 3898 N N . LYS A 1 483 ? 13.897 11.770 -23.681 1.00 95.31 483 LYS A N 1
ATOM 3899 C CA . LYS A 1 483 ? 12.724 11.502 -24.533 1.00 95.31 483 LYS A CA 1
ATOM 3900 C C . LYS A 1 483 ? 12.822 10.120 -25.190 1.00 95.31 483 LYS A C 1
ATOM 3902 O O . LYS A 1 483 ? 13.884 9.509 -25.191 1.00 95.31 483 LYS A O 1
ATOM 3907 N N . VAL A 1 484 ? 11.716 9.645 -25.756 1.00 94.62 484 VAL A N 1
ATOM 3908 C CA . VAL A 1 484 ? 11.716 8.522 -26.708 1.00 94.62 484 VAL A CA 1
ATOM 3909 C C . VAL A 1 484 ? 11.916 9.108 -28.107 1.00 94.62 484 VAL A C 1
ATOM 3911 O O . VAL A 1 484 ? 11.309 10.132 -28.410 1.00 94.62 484 VAL A O 1
ATOM 3914 N N . ALA A 1 485 ? 12.777 8.499 -28.927 1.00 92.31 485 ALA A N 1
ATOM 3915 C CA . ALA A 1 485 ? 13.109 9.018 -30.257 1.00 92.31 485 ALA A CA 1
ATOM 3916 C C . ALA A 1 485 ? 11.984 8.792 -31.284 1.00 92.31 485 ALA A C 1
ATOM 3918 O O . ALA A 1 485 ? 11.548 9.740 -31.928 1.00 92.31 485 ALA A O 1
ATOM 3919 N N . CYS A 1 486 ? 11.488 7.556 -31.396 1.00 91.00 486 CYS A N 1
ATOM 3920 C CA . CYS A 1 486 ? 10.390 7.182 -32.287 1.00 91.00 486 CYS A CA 1
ATOM 3921 C C . CYS A 1 486 ? 9.130 6.862 -31.468 1.00 91.00 486 CYS A C 1
ATOM 3923 O O . CYS A 1 486 ? 9.166 6.005 -30.585 1.00 91.00 486 CYS A O 1
ATOM 3925 N N . ILE A 1 487 ? 8.023 7.561 -31.739 1.00 93.56 487 ILE A N 1
ATOM 3926 C CA . ILE A 1 487 ? 6.743 7.398 -31.021 1.00 93.56 487 ILE A CA 1
ATOM 3927 C C . ILE A 1 487 ? 5.722 6.525 -31.770 1.00 93.56 487 ILE A C 1
ATOM 3929 O O . ILE A 1 487 ? 4.605 6.361 -31.288 1.00 93.56 487 ILE A O 1
ATOM 3933 N N . GLY A 1 488 ? 6.093 5.980 -32.928 1.00 87.81 488 GLY A N 1
ATOM 3934 C CA . GLY A 1 488 ? 5.246 5.173 -33.803 1.00 87.81 488 GLY A CA 1
ATOM 3935 C C . GLY A 1 488 ? 5.811 5.138 -35.225 1.00 87.81 488 GLY A C 1
ATOM 3936 O O . GLY A 1 488 ? 6.610 6.000 -35.591 1.00 87.81 488 GLY A O 1
ATOM 3937 N N . ALA A 1 489 ? 5.403 4.144 -36.011 1.00 84.19 489 ALA A N 1
ATOM 3938 C CA . ALA A 1 489 ? 5.606 4.152 -37.459 1.00 84.19 489 ALA A CA 1
ATOM 3939 C C . ALA A 1 489 ? 4.682 5.191 -38.131 1.00 84.19 489 ALA A C 1
ATOM 3941 O O . ALA A 1 489 ? 3.832 5.788 -37.472 1.00 84.19 489 ALA A O 1
ATOM 3942 N N . TRP A 1 490 ? 4.841 5.399 -39.442 1.00 80.94 490 TRP A N 1
ATOM 3943 C CA . TRP A 1 490 ? 3.929 6.242 -40.232 1.00 80.94 490 TRP A CA 1
ATOM 3944 C C . TRP A 1 490 ? 2.526 5.622 -40.276 1.00 80.94 490 TRP A C 1
ATOM 3946 O O . TRP A 1 490 ? 1.544 6.277 -39.939 1.00 80.94 490 TRP A O 1
ATOM 3956 N N . HIS A 1 491 ? 2.451 4.332 -40.601 1.00 73.12 491 HIS A N 1
ATOM 3957 C CA . HIS A 1 491 ? 1.221 3.549 -40.577 1.00 73.12 491 HIS A CA 1
ATOM 3958 C C . HIS A 1 491 ? 1.253 2.583 -39.376 1.00 73.12 491 HIS A C 1
ATOM 3960 O O . HIS A 1 491 ? 2.257 1.892 -39.195 1.00 73.12 491 HIS A O 1
ATOM 3966 N N . PRO A 1 492 ? 0.202 2.525 -38.532 1.00 87.81 492 PRO A N 1
ATOM 3967 C CA . PRO A 1 492 ? -1.002 3.360 -38.556 1.00 87.81 492 PRO A CA 1
ATOM 3968 C C . PRO A 1 492 ? -0.720 4.804 -38.105 1.00 87.81 492 PRO A C 1
ATOM 3970 O O . PRO A 1 492 ? 0.036 5.018 -37.158 1.00 87.81 492 PRO A O 1
ATOM 3973 N N . ALA A 1 493 ? -1.407 5.778 -38.711 1.00 92.19 493 ALA A N 1
ATOM 3974 C CA . ALA A 1 493 ? -1.216 7.222 -38.502 1.00 92.19 493 ALA A CA 1
ATOM 3975 C C . ALA A 1 493 ? -1.759 7.756 -37.152 1.00 92.19 493 ALA A C 1
ATOM 3977 O O . ALA A 1 493 ? -2.376 8.815 -37.072 1.00 92.19 493 ALA A O 1
ATOM 3978 N N . ARG A 1 494 ? -1.553 7.012 -36.058 1.00 91.31 494 ARG A N 1
ATOM 3979 C CA . ARG A 1 494 ? -1.964 7.379 -34.695 1.00 91.31 494 ARG A CA 1
ATOM 3980 C C . ARG A 1 494 ? -0.970 6.870 -33.656 1.00 91.31 494 ARG A C 1
ATOM 3982 O O . ARG A 1 494 ? -0.561 5.709 -33.678 1.00 91.31 494 ARG A O 1
ATOM 3989 N N . VAL A 1 495 ? -0.627 7.712 -32.680 1.00 93.50 495 VAL A N 1
ATOM 3990 C CA . VAL A 1 495 ? 0.243 7.305 -31.565 1.00 93.50 495 VAL A CA 1
ATOM 3991 C C . VAL A 1 495 ? -0.504 6.308 -30.679 1.00 93.50 495 VAL A C 1
ATOM 3993 O O . VAL A 1 495 ? -1.460 6.668 -29.994 1.00 93.50 495 VAL A O 1
ATOM 3996 N N . GLN A 1 496 ? -0.064 5.050 -30.674 1.00 93.31 496 GLN A N 1
ATOM 3997 C CA . GLN A 1 496 ? -0.714 3.990 -29.902 1.00 93.31 496 GLN A CA 1
ATOM 3998 C C . GLN A 1 496 ? -0.691 4.281 -28.388 1.00 93.31 496 GLN A C 1
ATOM 4000 O O . GLN A 1 496 ? 0.301 4.767 -27.841 1.00 93.31 496 GLN A O 1
ATOM 4005 N N . PHE A 1 497 ? -1.743 3.872 -27.667 1.00 94.56 497 PHE A N 1
ATOM 4006 C CA . PHE A 1 497 ? -1.814 3.959 -26.194 1.00 94.56 497 PHE A CA 1
ATOM 4007 C C . PHE A 1 497 ? -0.707 3.159 -25.473 1.00 94.56 497 PHE A C 1
ATOM 4009 O O . PHE A 1 497 ? -0.437 3.365 -24.288 1.00 94.56 497 PHE A O 1
ATOM 4016 N N . THR A 1 498 ? -0.075 2.233 -26.196 1.00 94.88 498 THR A N 1
ATOM 4017 C CA . THR A 1 498 ? 1.068 1.417 -25.783 1.00 94.88 498 THR A CA 1
ATOM 4018 C C . THR A 1 498 ? 2.376 2.217 -25.714 1.00 94.88 498 THR A C 1
ATOM 4020 O O . THR A 1 498 ? 3.337 1.745 -25.104 1.00 94.88 498 THR A O 1
ATOM 4023 N N . VAL A 1 499 ? 2.455 3.404 -26.320 1.00 94.94 499 VAL A N 1
ATOM 4024 C CA . VAL A 1 499 ? 3.695 4.184 -26.423 1.00 94.94 499 VAL A CA 1
ATOM 4025 C C . VAL A 1 499 ? 4.027 4.847 -25.087 1.00 94.94 499 VAL A C 1
ATOM 4027 O O . VAL A 1 499 ? 3.187 5.465 -24.429 1.00 94.94 499 VAL A O 1
ATOM 4030 N N . ALA A 1 500 ? 5.293 4.760 -24.679 1.00 96.38 500 ALA A N 1
ATOM 4031 C CA . ALA A 1 500 ? 5.767 5.375 -23.447 1.00 96.38 500 ALA A CA 1
ATOM 4032 C C . ALA A 1 500 ? 5.721 6.917 -23.551 1.00 96.38 500 ALA A C 1
ATOM 4034 O O . ALA A 1 500 ? 6.567 7.545 -24.185 1.00 96.38 500 ALA A O 1
ATOM 4035 N N . ARG A 1 501 ? 4.732 7.548 -22.902 1.00 97.06 501 ARG A N 1
ATOM 4036 C CA . ARG A 1 501 ? 4.581 9.018 -22.816 1.00 97.06 501 ARG A CA 1
ATOM 4037 C C . ARG A 1 501 ? 4.766 9.536 -21.384 1.00 97.06 501 ARG A C 1
ATOM 4039 O O . ARG A 1 501 ? 4.538 8.809 -20.409 1.00 97.06 501 ARG A O 1
ATOM 4046 N N . ALA A 1 502 ? 5.152 10.806 -21.248 1.00 97.56 502 ALA A N 1
ATOM 4047 C CA . ALA A 1 502 ? 5.252 11.515 -19.967 1.00 97.56 502 ALA A CA 1
ATOM 4048 C C . ALA A 1 502 ? 3.888 11.608 -19.246 1.00 97.56 502 ALA A C 1
ATOM 4050 O O . ALA A 1 502 ? 2.852 11.290 -19.827 1.00 97.56 502 ALA A O 1
ATOM 4051 N N . GLY A 1 503 ? 3.881 11.976 -17.962 1.00 97.62 503 GLY A N 1
ATOM 4052 C CA . GLY A 1 503 ? 2.649 12.120 -17.175 1.00 97.62 503 GLY A CA 1
ATOM 4053 C C . GLY A 1 503 ? 2.808 11.740 -15.703 1.00 97.62 503 GLY A C 1
ATOM 4054 O O . GLY A 1 503 ? 3.920 11.596 -15.199 1.00 97.62 503 GLY A O 1
ATOM 4055 N N . GLN A 1 504 ? 1.686 11.533 -15.010 1.00 97.69 504 GLN A N 1
ATOM 4056 C CA . GLN A 1 504 ? 1.655 11.149 -13.592 1.00 97.69 504 GLN A CA 1
ATOM 4057 C C . GLN A 1 504 ? 2.494 9.889 -13.294 1.00 97.69 504 GLN A C 1
ATOM 4059 O O . GLN A 1 504 ? 2.309 8.850 -13.939 1.00 97.69 504 GLN A O 1
ATOM 4064 N N . LYS A 1 505 ? 3.344 9.955 -12.258 1.00 97.50 505 LYS A N 1
ATOM 4065 C CA . LYS A 1 505 ? 4.026 8.808 -11.630 1.00 97.50 505 LYS A CA 1
ATOM 4066 C C . LYS A 1 505 ? 3.646 8.704 -10.146 1.00 97.50 505 LYS A C 1
ATOM 4068 O O . LYS A 1 505 ? 3.804 9.657 -9.384 1.00 97.50 505 LYS A O 1
ATOM 4073 N N . GLY A 1 506 ? 3.201 7.525 -9.715 1.00 96.19 506 GLY A N 1
ATOM 4074 C CA . GLY A 1 506 ? 2.766 7.274 -8.336 1.00 96.19 506 GLY A CA 1
ATOM 4075 C C . GLY A 1 506 ? 1.388 7.869 -8.020 1.00 96.19 506 GLY A C 1
ATOM 4076 O O . GLY A 1 506 ? 0.730 8.445 -8.887 1.00 96.19 506 GLY A O 1
ATOM 4077 N N . TYR A 1 507 ? 0.938 7.725 -6.770 1.00 97.44 507 TYR A N 1
ATOM 4078 C CA . TYR A 1 507 ? -0.462 7.942 -6.369 1.00 97.44 507 TYR A CA 1
ATOM 4079 C C . TYR A 1 507 ? -1.443 7.043 -7.146 1.00 97.44 507 TYR A C 1
ATOM 4081 O O . TYR A 1 507 ? -2.593 7.400 -7.383 1.00 97.44 507 TYR A O 1
ATOM 4089 N N . HIS A 1 508 ? -0.982 5.866 -7.568 1.00 97.12 508 HIS A N 1
ATOM 4090 C CA . HIS A 1 508 ? -1.798 4.815 -8.170 1.00 97.12 508 HIS A CA 1
ATOM 4091 C C . HIS A 1 508 ? -2.293 3.859 -7.074 1.00 97.12 508 HIS A C 1
ATOM 4093 O O . HIS A 1 508 ? -1.509 3.515 -6.182 1.00 97.12 508 HIS A O 1
ATOM 4099 N N . HIS A 1 509 ? -3.550 3.409 -7.180 1.00 96.19 509 HIS A N 1
ATOM 4100 C CA . HIS A 1 509 ? -4.091 2.265 -6.428 1.00 96.19 509 HIS A CA 1
ATOM 4101 C C . HIS A 1 509 ? -3.289 1.009 -6.785 1.00 96.19 509 HIS A C 1
ATOM 4103 O O . HIS A 1 509 ? -3.073 0.735 -7.972 1.00 96.19 509 HIS A O 1
ATOM 4109 N N . ARG A 1 510 ? -2.757 0.337 -5.767 1.00 95.06 510 ARG A N 1
ATOM 4110 C CA . ARG A 1 510 ? -1.787 -0.756 -5.869 1.00 95.06 510 ARG A CA 1
ATOM 4111 C C . ARG A 1 510 ? -1.881 -1.699 -4.671 1.00 95.06 510 ARG A C 1
ATOM 4113 O O . ARG A 1 510 ? -2.726 -1.542 -3.796 1.00 95.06 510 ARG A O 1
ATOM 4120 N N . THR A 1 511 ? -0.978 -2.655 -4.757 1.00 93.31 511 THR A N 1
ATOM 4121 C CA . THR A 1 511 ? -0.907 -4.033 -4.286 1.00 93.31 511 THR A CA 1
ATOM 4122 C C . THR A 1 511 ? 0.528 -4.458 -4.791 1.00 93.31 511 THR A C 1
ATOM 4124 O O . THR A 1 511 ? 0.926 -3.917 -5.836 1.00 93.31 511 THR A O 1
ATOM 4127 N N . GLU A 1 512 ? 1.324 -5.395 -4.198 1.00 92.94 512 GLU A N 1
ATOM 4128 C CA . GLU A 1 512 ? 2.628 -5.897 -4.797 1.00 92.94 512 GLU A CA 1
ATOM 4129 C C . GLU A 1 512 ? 3.290 -7.382 -4.935 1.00 92.94 512 GLU A C 1
ATOM 4131 O O . GLU A 1 512 ? 4.390 -7.324 -5.468 1.00 92.94 512 GLU A O 1
ATOM 4136 N N . VAL A 1 513 ? 2.999 -8.728 -4.734 1.00 93.00 513 VAL A N 1
ATOM 4137 C CA . VAL A 1 513 ? 2.057 -9.857 -4.277 1.00 93.00 513 VAL A CA 1
ATOM 4138 C C . VAL A 1 513 ? 2.563 -10.672 -3.035 1.00 93.00 513 VAL A C 1
ATOM 4140 O O . VAL A 1 513 ? 3.769 -10.895 -2.965 1.00 93.00 513 VAL A O 1
ATOM 4143 N N . ASN A 1 514 ? 1.691 -11.151 -2.114 1.00 91.56 514 ASN A N 1
ATOM 4144 C CA . ASN A 1 514 ? 1.969 -12.035 -0.938 1.00 91.56 514 ASN A CA 1
ATOM 4145 C C . ASN A 1 514 ? 3.036 -11.544 0.088 1.00 91.56 514 ASN A C 1
ATOM 4147 O O . ASN A 1 514 ? 4.238 -11.690 -0.147 1.00 91.56 514 ASN A O 1
ATOM 4151 N N . LYS A 1 515 ? 2.651 -11.022 1.268 1.00 91.12 515 LYS A N 1
ATOM 4152 C CA . LYS A 1 515 ? 3.598 -10.848 2.404 1.00 91.12 515 LYS A CA 1
ATOM 4153 C C . LYS A 1 515 ? 3.270 -11.790 3.546 1.00 91.12 515 LYS A C 1
ATOM 4155 O O . LYS A 1 515 ? 2.102 -12.065 3.791 1.00 91.12 515 LYS A O 1
ATOM 4160 N N . LYS A 1 516 ? 4.312 -12.181 4.270 1.00 91.31 516 LYS A N 1
ATOM 4161 C CA . LYS A 1 516 ? 4.216 -12.906 5.529 1.00 91.31 516 LYS A CA 1
ATOM 4162 C C . LYS A 1 516 ? 4.185 -11.928 6.707 1.00 91.31 516 LYS A C 1
ATOM 4164 O O . LYS A 1 516 ? 4.924 -10.934 6.684 1.00 91.31 516 LYS A O 1
ATOM 4169 N N . ILE A 1 517 ? 3.333 -12.216 7.686 1.00 91.88 517 ILE A N 1
ATOM 4170 C CA . ILE A 1 517 ? 3.375 -11.620 9.026 1.00 91.88 517 ILE A CA 1
ATOM 4171 C C . ILE A 1 517 ? 4.507 -12.301 9.804 1.00 91.88 517 ILE A C 1
ATOM 4173 O O . ILE A 1 517 ? 4.629 -13.516 9.749 1.00 91.88 517 ILE A O 1
ATOM 4177 N N . PHE A 1 518 ? 5.345 -11.529 10.491 1.00 90.94 518 PHE A N 1
ATOM 4178 C CA . PHE A 1 518 ? 6.475 -12.023 11.292 1.00 90.94 518 PHE A CA 1
ATOM 4179 C C . PHE A 1 518 ? 6.241 -11.926 12.802 1.00 90.94 518 PHE A C 1
ATOM 4181 O O . PHE A 1 518 ? 6.863 -12.656 13.561 1.00 90.94 518 PHE A O 1
ATOM 4188 N N . ARG A 1 519 ? 5.369 -11.015 13.246 1.00 90.12 519 ARG A N 1
ATOM 4189 C CA . ARG A 1 519 ? 4.939 -10.882 14.643 1.00 90.12 519 ARG A CA 1
ATOM 4190 C C . ARG A 1 519 ? 3.635 -10.105 14.708 1.00 90.12 519 ARG A C 1
ATOM 4192 O O . ARG A 1 519 ? 3.479 -9.153 13.947 1.00 90.12 519 ARG A O 1
ATOM 4199 N N . ILE A 1 520 ? 2.760 -10.454 15.646 1.00 91.19 520 ILE A N 1
ATOM 4200 C CA . ILE A 1 520 ? 1.670 -9.584 16.104 1.00 91.19 520 ILE A CA 1
ATOM 4201 C C . ILE A 1 520 ? 2.013 -9.145 17.531 1.00 91.19 520 ILE A C 1
ATOM 4203 O O . ILE A 1 520 ? 2.109 -9.977 18.424 1.00 91.19 520 ILE A O 1
ATOM 4207 N N . GLY A 1 521 ? 2.301 -7.859 17.731 1.00 89.25 521 GLY A N 1
ATOM 4208 C CA . GLY A 1 521 ? 2.674 -7.290 19.025 1.00 89.25 521 GLY A CA 1
ATOM 4209 C C . GLY A 1 521 ? 1.550 -6.440 19.610 1.00 89.25 521 GLY A C 1
ATOM 4210 O O . GLY A 1 521 ? 0.911 -5.682 18.885 1.00 89.25 521 GLY A O 1
ATOM 4211 N N . LYS A 1 522 ? 1.327 -6.544 20.923 1.00 90.25 522 LYS A N 1
ATOM 4212 C CA . LYS A 1 522 ? 0.311 -5.777 21.663 1.00 90.25 522 LYS A CA 1
ATOM 4213 C C . LYS A 1 522 ? 0.706 -4.309 21.872 1.00 90.25 522 LYS A C 1
ATOM 4215 O O . LYS A 1 522 ? 1.884 -3.948 21.823 1.00 90.25 522 LYS A O 1
ATOM 4220 N N . SER A 1 523 ? -0.283 -3.468 22.161 1.00 87.31 523 SER A N 1
ATOM 4221 C CA . SER A 1 523 ? -0.144 -2.048 22.485 1.00 87.31 523 SER A CA 1
ATOM 4222 C C . SER A 1 523 ? 0.814 -1.793 23.637 1.00 87.31 523 SER A C 1
ATOM 4224 O O . SER A 1 523 ? 0.624 -2.311 24.733 1.00 87.31 523 SER A O 1
ATOM 4226 N N . CYS A 1 524 ? 1.772 -0.884 23.448 1.00 85.69 524 CYS A N 1
ATOM 4227 C CA . CYS A 1 524 ? 2.683 -0.479 24.520 1.00 85.69 524 CYS A CA 1
ATOM 4228 C C . CYS A 1 524 ? 2.059 0.438 25.588 1.00 85.69 524 CYS A C 1
ATOM 4230 O O . CYS A 1 524 ? 2.779 0.984 26.421 1.00 85.69 524 CYS A O 1
ATOM 4232 N N . LEU A 1 525 ? 0.739 0.645 25.538 1.00 85.69 525 LEU A N 1
ATOM 4233 C CA . LEU A 1 525 ? -0.053 1.203 26.635 1.00 85.69 525 LEU A CA 1
ATOM 4234 C C . LEU A 1 525 ? -0.647 0.099 27.531 1.00 85.69 525 LEU A C 1
ATOM 4236 O O . LEU A 1 525 ? -0.996 0.381 28.673 1.00 85.69 525 LEU A O 1
ATOM 4240 N N . SER A 1 526 ? -0.745 -1.141 27.037 1.00 85.12 526 SER A N 1
ATOM 4241 C CA . SER A 1 526 ? -1.083 -2.319 27.849 1.00 85.12 526 SER A CA 1
ATOM 4242 C C . SER A 1 526 ? 0.135 -2.807 28.640 1.00 85.12 526 SER A C 1
ATOM 4244 O O . SER A 1 526 ? 1.275 -2.553 28.245 1.00 85.12 526 SER A O 1
ATOM 4246 N N . ALA A 1 527 ? -0.094 -3.530 29.741 1.00 83.50 527 ALA A N 1
ATOM 4247 C CA . ALA A 1 527 ? 0.985 -4.129 30.529 1.00 83.50 527 ALA A CA 1
ATOM 4248 C C . ALA A 1 527 ? 1.787 -5.156 29.707 1.00 83.50 527 ALA A C 1
ATOM 4250 O O . ALA A 1 527 ? 3.006 -5.032 29.612 1.00 83.50 527 ALA A O 1
ATOM 4251 N N . GLU A 1 528 ? 1.090 -6.084 29.039 1.00 81.12 528 GLU A N 1
ATOM 4252 C CA . GLU A 1 528 ? 1.653 -7.098 28.131 1.00 81.12 528 GLU A CA 1
ATOM 4253 C C . GLU A 1 528 ? 2.529 -6.480 27.029 1.00 81.12 528 GLU A C 1
ATOM 4255 O O . GLU A 1 528 ? 3.616 -6.961 26.716 1.00 81.12 528 GLU A O 1
ATOM 4260 N N . GLY A 1 529 ? 2.054 -5.393 26.416 1.00 81.50 529 GLY A N 1
ATOM 4261 C CA . GLY A 1 529 ? 2.684 -4.805 25.240 1.00 81.50 529 GLY A CA 1
ATOM 4262 C C . GLY A 1 529 ? 3.798 -3.798 25.521 1.00 81.50 529 GLY A C 1
ATOM 4263 O O . GLY A 1 529 ? 4.364 -3.277 24.558 1.00 81.50 529 GLY A O 1
ATOM 4264 N N . LYS A 1 530 ? 4.151 -3.500 26.784 1.00 84.88 530 LYS A N 1
ATOM 4265 C CA . LYS A 1 530 ? 5.279 -2.591 27.106 1.00 84.88 530 LYS A CA 1
ATOM 4266 C C . LYS A 1 530 ? 6.555 -2.987 26.355 1.00 84.88 530 LYS A C 1
ATOM 4268 O O . LYS A 1 530 ? 7.203 -2.137 25.740 1.00 84.88 530 LYS A O 1
ATOM 4273 N N . ASN A 1 531 ? 6.824 -4.293 26.338 1.00 88.25 531 ASN A N 1
ATOM 4274 C CA . ASN A 1 531 ? 8.046 -4.912 25.827 1.00 88.25 531 ASN A CA 1
ATOM 4275 C C . ASN A 1 531 ? 7.805 -5.641 24.496 1.00 88.25 531 ASN A C 1
ATOM 4277 O O . ASN A 1 531 ? 8.468 -6.615 24.161 1.00 88.25 531 ASN A O 1
ATOM 4281 N N . ASN A 1 532 ? 6.843 -5.157 23.703 1.00 88.81 532 ASN A N 1
ATOM 4282 C CA . ASN A 1 532 ? 6.360 -5.804 22.479 1.00 88.81 532 ASN A CA 1
ATOM 4283 C C . ASN A 1 532 ? 7.408 -6.045 21.365 1.00 88.81 532 ASN A C 1
ATOM 4285 O O . ASN A 1 532 ? 7.063 -6.636 20.335 1.00 88.81 532 ASN A O 1
ATOM 4289 N N . ALA A 1 533 ? 8.664 -5.616 21.530 1.00 89.62 533 ALA A N 1
ATOM 4290 C CA . ALA A 1 533 ? 9.764 -5.846 20.596 1.00 89.62 533 ALA A CA 1
ATOM 4291 C C . ALA A 1 533 ? 11.014 -6.505 21.208 1.00 89.62 533 ALA A C 1
ATOM 4293 O O . ALA A 1 533 ? 12.010 -6.626 20.493 1.00 89.62 533 ALA A O 1
ATOM 4294 N N . SER A 1 534 ? 10.986 -6.973 22.462 1.00 90.81 534 SER A N 1
ATOM 4295 C CA . SER A 1 534 ? 11.973 -7.962 22.914 1.00 90.81 534 SER A CA 1
ATOM 4296 C C . SER A 1 534 ? 11.718 -9.319 22.245 1.00 90.81 534 SER A C 1
ATOM 4298 O O . SER A 1 534 ? 10.666 -9.582 21.650 1.00 90.81 534 SER A O 1
ATOM 4300 N N . THR A 1 535 ? 12.712 -10.187 22.283 1.00 90.19 535 THR A N 1
ATOM 4301 C CA . THR A 1 535 ? 12.683 -11.554 21.763 1.00 90.19 535 THR A CA 1
ATOM 4302 C C . THR A 1 535 ? 13.195 -12.495 22.848 1.00 90.19 535 THR A C 1
ATOM 4304 O O . THR A 1 535 ? 13.761 -12.030 23.833 1.00 90.19 535 THR A O 1
ATOM 4307 N N . GLU A 1 536 ? 13.039 -13.805 22.665 1.00 88.69 536 GLU A N 1
ATOM 4308 C CA . GLU A 1 536 ? 13.561 -14.832 23.589 1.00 88.69 536 GLU A CA 1
ATOM 4309 C C . GLU A 1 536 ? 15.086 -14.725 23.809 1.00 88.69 536 GLU A C 1
ATOM 4311 O O . GLU A 1 536 ? 15.605 -15.210 24.808 1.00 88.69 536 GLU A O 1
ATOM 4316 N N . TYR A 1 537 ? 15.795 -14.055 22.892 1.00 89.38 537 TYR A N 1
ATOM 4317 C CA . TYR A 1 537 ? 17.244 -13.842 22.909 1.00 89.38 537 TYR A CA 1
ATOM 4318 C C . TYR A 1 537 ? 17.652 -12.423 23.359 1.00 89.38 537 TYR A C 1
ATOM 4320 O O . TYR A 1 537 ? 18.838 -12.155 23.555 1.00 89.38 537 TYR A O 1
ATOM 4328 N N . ASP A 1 538 ? 16.706 -11.486 23.504 1.00 88.00 538 ASP A N 1
ATOM 4329 C CA . ASP A 1 538 ? 16.997 -10.111 23.923 1.00 88.00 538 ASP A CA 1
ATOM 4330 C C . ASP A 1 538 ? 17.014 -9.996 25.454 1.00 88.00 538 ASP A C 1
ATOM 4332 O O . ASP A 1 538 ? 15.969 -9.883 26.088 1.00 88.00 538 ASP A O 1
ATOM 4336 N N . ILE A 1 539 ? 18.213 -9.883 26.033 1.00 88.75 539 ILE A N 1
ATOM 4337 C CA . ILE A 1 539 ? 18.425 -9.572 27.464 1.00 88.75 539 ILE A CA 1
ATOM 4338 C C . ILE A 1 539 ? 17.785 -8.218 27.855 1.00 88.75 539 ILE A C 1
ATOM 4340 O O . ILE A 1 539 ? 17.477 -7.977 29.019 1.00 88.75 539 ILE A O 1
ATOM 4344 N N . THR A 1 540 ? 17.588 -7.309 26.890 1.00 86.81 540 THR A N 1
ATOM 4345 C CA . THR A 1 540 ? 17.022 -5.974 27.142 1.00 86.81 540 THR A CA 1
ATOM 4346 C C . THR A 1 540 ? 15.557 -5.878 26.735 1.00 86.81 540 THR A C 1
ATOM 4348 O O . THR A 1 540 ? 15.188 -6.060 25.571 1.00 86.81 540 THR A O 1
ATOM 4351 N N . GLU A 1 541 ? 14.718 -5.507 27.700 1.00 89.50 541 GLU A N 1
ATOM 4352 C CA . GLU A 1 541 ? 13.325 -5.157 27.455 1.00 89.50 541 GLU A CA 1
ATOM 4353 C C . GLU A 1 541 ? 13.229 -3.933 26.533 1.00 89.50 541 GLU A C 1
ATOM 4355 O O . GLU A 1 541 ? 13.806 -2.874 26.806 1.00 89.50 541 GLU A O 1
ATOM 4360 N N . LYS A 1 542 ? 12.509 -4.070 25.412 1.00 90.62 542 LYS A N 1
ATOM 4361 C CA . LYS A 1 542 ? 12.388 -3.000 24.416 1.00 90.62 542 LYS A CA 1
ATOM 4362 C C . LYS A 1 542 ? 11.034 -2.970 23.715 1.00 90.62 542 LYS A C 1
ATOM 4364 O O . LYS A 1 542 ? 10.387 -3.982 23.447 1.00 90.62 542 LYS A O 1
ATOM 4369 N N . ASN A 1 543 ? 10.639 -1.750 23.387 1.00 91.19 543 ASN A N 1
ATOM 4370 C CA . ASN A 1 543 ? 9.414 -1.388 22.691 1.00 91.19 543 ASN A CA 1
ATOM 4371 C C . ASN A 1 543 ? 9.706 -1.226 21.189 1.00 91.19 543 ASN A C 1
ATOM 4373 O O . ASN A 1 543 ? 10.780 -0.763 20.816 1.00 91.19 543 ASN A O 1
ATOM 4377 N N . ILE A 1 544 ? 8.746 -1.549 20.319 1.00 90.50 544 ILE A N 1
ATOM 4378 C CA . ILE A 1 544 ? 8.867 -1.448 18.852 1.00 90.50 544 ILE A CA 1
ATOM 4379 C C . ILE A 1 544 ? 9.225 -0.040 18.336 1.00 90.50 544 ILE A C 1
ATOM 4381 O O . ILE A 1 544 ? 9.661 0.133 17.193 1.00 90.50 544 ILE A O 1
ATOM 4385 N N . ASN A 1 545 ? 9.042 0.983 19.171 1.00 91.56 545 ASN A N 1
ATOM 4386 C CA . ASN A 1 545 ? 9.457 2.349 18.897 1.00 91.56 545 ASN A CA 1
ATOM 4387 C C . ASN A 1 545 ? 10.980 2.511 18.892 1.00 91.56 545 ASN A C 1
ATOM 4389 O O . ASN A 1 545 ? 11.608 2.371 19.941 1.00 91.56 545 ASN A O 1
ATOM 4393 N N . PRO A 1 546 ? 11.587 2.926 17.765 1.00 91.25 546 PRO A N 1
ATOM 4394 C CA . PRO A 1 546 ? 12.996 3.261 17.767 1.00 91.25 546 PRO A CA 1
ATOM 4395 C C . PRO A 1 546 ? 13.266 4.523 18.591 1.00 91.25 546 PRO A C 1
ATOM 4397 O O . PRO A 1 546 ? 12.377 5.366 18.740 1.00 91.25 546 PRO A O 1
ATOM 4400 N N . MET A 1 547 ? 14.504 4.710 19.055 1.00 92.75 547 MET A N 1
ATOM 4401 C CA . MET A 1 547 ? 14.906 5.919 19.790 1.00 92.75 547 MET A CA 1
ATOM 4402 C C . MET A 1 547 ? 14.508 7.206 19.039 1.00 92.75 547 MET A C 1
ATOM 4404 O O . MET A 1 547 ? 14.862 7.396 17.873 1.00 92.75 547 MET A O 1
ATOM 4408 N N . GLY A 1 548 ? 13.764 8.099 19.703 1.00 91.12 548 GLY A N 1
ATOM 4409 C CA . GLY A 1 548 ? 13.204 9.320 19.095 1.00 91.12 548 GLY A CA 1
ATOM 4410 C C . GLY A 1 548 ? 11.955 9.115 18.215 1.00 91.12 548 GLY A C 1
ATOM 4411 O O . GLY A 1 548 ? 11.472 10.068 17.602 1.00 91.12 548 GLY A O 1
ATOM 4412 N N . GLY A 1 549 ? 11.411 7.898 18.158 1.00 91.06 549 GLY A N 1
ATOM 4413 C CA . GLY A 1 549 ? 10.210 7.528 17.411 1.00 91.06 549 GLY A CA 1
ATOM 4414 C C . GLY A 1 549 ? 10.419 7.363 15.901 1.00 91.06 549 GLY A C 1
ATOM 4415 O O . GLY A 1 549 ? 11.455 7.686 15.312 1.00 91.06 549 GLY A O 1
ATOM 4416 N N . PHE A 1 550 ? 9.395 6.859 15.211 1.00 89.81 550 PHE A N 1
ATOM 4417 C CA . PHE A 1 550 ? 9.461 6.681 13.765 1.00 89.81 550 PHE A CA 1
ATOM 4418 C C . PHE A 1 550 ? 9.436 8.034 13.042 1.00 89.81 550 PHE A C 1
ATOM 4420 O O . PHE A 1 550 ? 8.421 8.727 13.004 1.00 89.81 550 PHE A O 1
ATOM 4427 N N . VAL A 1 551 ? 10.534 8.367 12.355 1.00 90.44 551 VAL A N 1
ATOM 4428 C CA . VAL A 1 551 ? 10.744 9.639 11.628 1.00 90.44 551 VAL A CA 1
ATOM 4429 C C . VAL A 1 551 ? 9.516 10.088 10.822 1.00 90.44 551 VAL A C 1
ATOM 4431 O O . VAL A 1 551 ? 9.069 9.351 9.938 1.00 90.44 551 VAL A O 1
ATOM 4434 N N . ARG A 1 552 ? 9.000 11.299 11.088 1.00 90.38 552 ARG A N 1
ATOM 4435 C CA . ARG A 1 552 ? 7.773 11.913 10.506 1.00 90.38 552 ARG A CA 1
ATOM 4436 C C . ARG A 1 552 ? 6.441 11.205 10.822 1.00 90.38 552 ARG A C 1
ATOM 4438 O O . ARG A 1 552 ? 5.379 11.705 10.436 1.00 90.38 552 ARG A O 1
ATOM 4445 N N . TYR A 1 553 ? 6.466 10.088 11.540 1.00 89.31 553 TYR A N 1
ATOM 4446 C CA . TYR A 1 553 ? 5.281 9.403 12.046 1.00 89.31 553 TYR A CA 1
ATOM 4447 C C . TYR A 1 553 ? 4.987 9.811 13.494 1.00 89.31 553 TYR A C 1
ATOM 4449 O O . TYR A 1 553 ? 3.989 10.490 13.724 1.00 89.31 553 TYR A O 1
ATOM 4457 N N . GLY A 1 554 ? 5.894 9.508 14.419 1.00 89.75 554 GLY A N 1
ATOM 4458 C CA . GLY A 1 554 ? 5.682 9.615 15.863 1.00 89.75 554 GLY A CA 1
ATOM 4459 C C . GLY A 1 554 ? 5.973 8.277 16.537 1.00 89.75 554 GLY A C 1
ATOM 4460 O O . GLY A 1 554 ? 6.696 7.453 15.971 1.00 89.75 554 GLY A O 1
ATOM 4461 N N . LEU A 1 555 ? 5.395 8.069 17.716 1.00 89.75 555 LEU A N 1
ATOM 4462 C CA . LEU A 1 555 ? 5.376 6.767 18.375 1.00 89.75 555 LEU A CA 1
ATOM 4463 C C . LEU A 1 555 ? 4.249 5.889 17.803 1.00 89.75 555 LEU A C 1
ATOM 4465 O O . LEU A 1 555 ? 3.205 6.413 17.411 1.00 89.75 555 LEU A O 1
ATOM 4469 N N . VAL A 1 556 ? 4.492 4.580 17.763 1.00 89.31 556 VAL A N 1
ATOM 4470 C CA . VAL A 1 556 ? 3.497 3.506 17.672 1.00 89.31 556 VAL A CA 1
ATOM 4471 C C . VAL A 1 556 ? 3.070 3.204 19.104 1.00 89.31 556 VAL A C 1
ATOM 4473 O O . VAL A 1 556 ? 3.855 2.670 19.878 1.00 89.31 556 VAL A O 1
ATOM 4476 N N . ASN A 1 557 ? 1.875 3.623 19.499 1.00 87.88 557 ASN A N 1
ATOM 4477 C CA . ASN A 1 557 ? 1.383 3.469 20.875 1.00 87.88 557 ASN A CA 1
ATOM 4478 C C . ASN A 1 557 ? 0.563 2.185 21.060 1.00 87.88 557 ASN A C 1
ATOM 4480 O O . ASN A 1 557 ? 0.236 1.789 22.177 1.00 87.88 557 ASN A O 1
ATOM 4484 N N . GLN A 1 558 ? 0.154 1.588 19.954 1.00 88.12 558 GLN A N 1
ATOM 4485 C CA . GLN A 1 558 ? -0.902 0.597 19.888 1.00 88.12 558 GLN A CA 1
ATOM 4486 C C . GLN A 1 558 ? -0.352 -0.747 19.385 1.00 88.12 558 GLN A C 1
ATOM 4488 O O . GLN A 1 558 ? 0.866 -0.888 19.261 1.00 88.12 558 GLN A O 1
ATOM 4493 N N . ASP A 1 559 ? -1.214 -1.745 19.168 1.00 88.44 559 ASP A N 1
ATOM 4494 C CA . ASP A 1 559 ? -0.801 -3.033 18.588 1.00 88.44 559 ASP A CA 1
ATOM 4495 C C . ASP A 1 559 ? -0.029 -2.814 17.263 1.00 88.44 559 ASP A C 1
ATOM 4497 O O . ASP A 1 559 ? -0.134 -1.747 16.654 1.00 88.44 559 ASP A O 1
ATOM 4501 N N . TYR A 1 560 ? 0.738 -3.796 16.781 1.00 89.94 560 TYR A N 1
ATOM 4502 C CA . TYR A 1 560 ? 1.343 -3.790 15.435 1.00 89.94 560 TYR A CA 1
ATOM 4503 C C . TYR A 1 560 ? 1.515 -5.218 14.860 1.00 89.94 560 TYR A C 1
ATOM 4505 O O . TYR A 1 560 ? 1.580 -6.193 15.602 1.00 89.94 560 TYR A O 1
ATOM 4513 N N . VAL A 1 561 ? 1.621 -5.361 13.533 1.00 90.88 561 VAL A N 1
ATOM 4514 C CA . VAL A 1 561 ? 1.707 -6.648 12.793 1.00 90.88 561 VAL A CA 1
ATOM 4515 C C . VAL A 1 561 ? 2.919 -6.645 11.858 1.00 90.88 561 VAL A C 1
ATOM 4517 O O . VAL A 1 561 ? 2.814 -6.412 10.658 1.00 90.88 561 VAL A O 1
ATOM 4520 N N . MET A 1 562 ? 4.112 -6.884 12.397 1.00 90.81 562 MET A N 1
ATOM 4521 C CA . MET A 1 562 ? 5.366 -6.774 11.647 1.00 90.81 562 MET A CA 1
ATOM 4522 C C . MET A 1 562 ? 5.335 -7.539 10.318 1.00 90.81 562 MET A C 1
ATOM 4524 O O . MET A 1 562 ? 5.104 -8.747 10.282 1.00 90.81 562 MET A O 1
ATOM 4528 N N . ILE A 1 563 ? 5.640 -6.848 9.219 1.00 89.38 563 ILE A N 1
ATOM 4529 C CA . ILE A 1 563 ? 5.538 -7.394 7.861 1.00 89.38 563 ILE A CA 1
ATOM 4530 C C . ILE A 1 563 ? 6.880 -7.473 7.165 1.00 89.38 563 ILE A C 1
ATOM 4532 O O . ILE A 1 563 ? 7.629 -6.495 7.094 1.00 89.38 563 ILE A O 1
ATOM 4536 N N . ARG A 1 564 ? 7.119 -8.610 6.511 1.00 89.62 564 ARG A N 1
ATOM 4537 C CA . ARG A 1 564 ? 8.283 -8.811 5.650 1.00 89.62 564 ARG A CA 1
ATOM 4538 C C . ARG A 1 564 ? 8.381 -7.768 4.530 1.00 89.62 564 ARG A C 1
ATOM 4540 O O . ARG A 1 564 ? 7.474 -7.609 3.713 1.00 89.62 564 ARG A O 1
ATOM 4547 N N . GLY A 1 565 ? 9.552 -7.156 4.392 1.00 87.56 565 GLY A N 1
ATOM 4548 C CA . GLY A 1 565 ? 9.941 -6.346 3.241 1.00 87.56 565 GLY A CA 1
ATOM 4549 C C . GLY A 1 565 ? 9.332 -4.944 3.182 1.00 87.56 565 GLY A C 1
ATOM 4550 O O . GLY A 1 565 ? 8.722 -4.428 4.119 1.00 87.56 565 GLY A O 1
ATOM 4551 N N . CYS A 1 566 ? 9.521 -4.293 2.031 1.00 88.25 566 CYS A N 1
ATOM 4552 C CA . CYS A 1 566 ? 8.908 -3.000 1.736 1.00 88.25 566 CYS A CA 1
ATOM 4553 C C . CYS A 1 566 ? 7.404 -3.139 1.456 1.00 88.25 566 CYS A C 1
ATOM 4555 O O . CYS A 1 566 ? 6.890 -4.244 1.306 1.00 88.25 566 CYS A O 1
ATOM 4557 N N . CYS A 1 567 ? 6.680 -2.017 1.480 1.00 87.31 567 CYS A N 1
ATOM 4558 C CA . CYS A 1 567 ? 5.221 -2.034 1.498 1.00 87.31 567 CYS A CA 1
ATOM 4559 C C . CYS A 1 567 ? 4.628 -0.659 1.095 1.00 87.31 567 CYS A C 1
ATOM 4561 O O . CYS A 1 567 ? 5.287 0.383 1.245 1.00 87.31 567 CYS A O 1
ATOM 4563 N N . ILE A 1 568 ? 3.415 -0.639 0.530 1.00 91.94 568 ILE A N 1
ATOM 4564 C CA . ILE A 1 568 ? 2.976 0.384 -0.446 1.00 91.94 568 ILE A CA 1
ATOM 4565 C C . ILE A 1 568 ? 2.690 1.774 0.144 1.00 91.94 568 ILE A C 1
ATOM 4567 O O . ILE A 1 568 ? 1.626 2.051 0.692 1.00 91.94 568 ILE A O 1
ATOM 4571 N N . GLY A 1 569 ? 3.561 2.733 -0.172 1.00 92.88 569 GLY A N 1
ATOM 4572 C CA . GLY A 1 569 ? 3.285 4.160 0.013 1.00 92.88 569 GLY A CA 1
ATOM 4573 C C . GLY A 1 569 ? 4.154 4.834 1.077 1.00 92.88 569 GLY A C 1
ATOM 4574 O O . GLY A 1 569 ? 5.151 4.268 1.520 1.00 92.88 569 GLY A O 1
ATOM 4575 N N . PRO A 1 570 ? 3.861 6.105 1.408 1.00 92.75 570 PRO A N 1
ATOM 4576 C CA . PRO A 1 570 ? 4.596 6.849 2.428 1.00 92.75 570 PRO A CA 1
ATOM 4577 C C . PRO A 1 570 ? 4.175 6.437 3.847 1.00 92.75 570 PRO A C 1
ATOM 4579 O O . PRO A 1 570 ? 3.176 5.749 4.027 1.00 92.75 570 PRO A O 1
ATOM 4582 N N . LYS A 1 571 ? 4.894 6.935 4.857 1.00 89.62 571 LYS A N 1
ATOM 4583 C CA . LYS A 1 571 ? 4.420 6.938 6.248 1.00 89.62 571 LYS A CA 1
ATOM 4584 C C . LYS A 1 571 ? 3.116 7.745 6.391 1.00 89.62 571 LYS A C 1
ATOM 4586 O O . LYS A 1 571 ? 2.844 8.600 5.542 1.00 89.62 571 LYS A O 1
ATOM 4591 N N . LYS A 1 572 ? 2.315 7.467 7.428 1.00 89.81 572 LYS A N 1
ATOM 4592 C CA . LYS A 1 572 ? 0.949 7.999 7.649 1.00 89.81 572 LYS A CA 1
ATOM 4593 C C . LYS A 1 572 ? -0.029 7.729 6.490 1.00 89.81 572 LYS A C 1
ATOM 4595 O O . LYS A 1 572 ? -1.028 8.421 6.320 1.00 89.81 572 LYS A O 1
ATOM 4600 N N . ARG A 1 573 ? 0.264 6.744 5.631 1.00 90.06 573 ARG A N 1
ATOM 4601 C CA . ARG A 1 573 ? -0.633 6.309 4.549 1.00 90.06 573 ARG A CA 1
ATOM 4602 C C . ARG A 1 573 ? -1.673 5.349 5.115 1.00 90.06 573 ARG A C 1
ATOM 4604 O O . ARG A 1 573 ? -1.244 4.342 5.674 1.00 90.06 573 ARG A O 1
ATOM 4611 N N . PRO A 1 574 ? -2.976 5.596 4.895 1.00 90.25 574 PRO A N 1
ATOM 4612 C CA . PRO A 1 574 ? -4.004 4.621 5.184 1.00 90.25 574 PRO A CA 1
ATOM 4613 C C . PRO A 1 574 ? -4.226 3.620 4.047 1.00 90.25 574 PRO A C 1
ATOM 4615 O O . PRO A 1 574 ? -3.980 3.922 2.873 1.00 90.25 574 PRO A O 1
ATOM 4618 N N . ILE A 1 575 ? -4.671 2.420 4.411 1.00 90.88 575 ILE A N 1
ATOM 4619 C CA . ILE A 1 575 ? -4.324 1.157 3.732 1.00 90.88 575 ILE A CA 1
ATOM 4620 C C . ILE A 1 575 ? -5.395 0.073 3.964 1.00 90.88 575 ILE A C 1
ATOM 4622 O O . ILE A 1 575 ? -6.299 0.321 4.742 1.00 90.88 575 ILE A O 1
ATOM 4626 N N . THR A 1 576 ? -5.344 -1.121 3.354 1.00 91.44 576 THR A N 1
ATOM 4627 C CA . THR A 1 576 ? -6.236 -2.243 3.741 1.00 91.44 576 THR A CA 1
ATOM 4628 C C . THR A 1 576 ? -5.591 -3.629 3.630 1.00 91.44 576 THR A C 1
ATOM 4630 O O . THR A 1 576 ? -5.380 -4.064 2.501 1.00 91.44 576 THR A O 1
ATOM 4633 N N . ILE A 1 577 ? -5.286 -4.280 4.769 1.00 91.12 577 ILE A N 1
ATOM 4634 C CA . ILE A 1 577 ? -5.006 -5.726 4.936 1.00 91.12 577 ILE A CA 1
ATOM 4635 C C . ILE A 1 577 ? -6.185 -6.533 4.436 1.00 91.12 577 ILE A C 1
ATOM 4637 O O . ILE A 1 577 ? -7.333 -6.145 4.628 1.00 91.12 577 ILE A O 1
ATOM 4641 N N . ARG A 1 578 ? -5.876 -7.655 3.798 1.00 92.75 578 ARG A N 1
ATOM 4642 C CA . ARG A 1 578 ? -6.768 -8.753 3.478 1.00 92.75 578 ARG A CA 1
ATOM 4643 C C . ARG A 1 578 ? -5.985 -10.066 3.615 1.00 92.75 578 ARG A C 1
ATOM 4645 O O . ARG A 1 578 ? -4.798 -10.094 3.282 1.00 92.75 578 ARG A O 1
ATOM 4652 N N . LYS A 1 579 ? -6.639 -11.159 4.014 1.00 93.31 579 LYS A N 1
ATOM 4653 C CA . LYS A 1 579 ? -6.087 -12.513 3.826 1.00 93.31 579 LYS A CA 1
ATOM 4654 C C . LYS A 1 579 ? -5.762 -12.760 2.339 1.00 93.31 579 LYS A C 1
ATOM 4656 O O . LYS A 1 579 ? -6.236 -12.032 1.450 1.00 93.31 579 LYS A O 1
ATOM 4661 N N . SER A 1 580 ? -4.895 -13.729 2.050 1.00 92.12 580 SER A N 1
ATOM 4662 C CA . SER A 1 580 ? -4.554 -14.062 0.659 1.00 92.12 580 SER A CA 1
ATOM 4663 C C . SER A 1 580 ? -5.795 -14.467 -0.155 1.00 92.12 580 SER A C 1
ATOM 4665 O O . SER A 1 580 ? -6.780 -14.958 0.390 1.00 92.12 580 SER A O 1
ATOM 4667 N N . LEU A 1 581 ? -5.758 -14.253 -1.475 1.00 89.62 581 LEU A N 1
ATOM 4668 C CA . LEU A 1 581 ? -6.782 -14.778 -2.396 1.00 89.62 581 LEU A CA 1
ATOM 4669 C C . LEU A 1 581 ? -6.526 -16.230 -2.814 1.00 89.62 581 LEU A C 1
ATOM 4671 O O . LEU A 1 581 ? -7.376 -16.819 -3.475 1.00 89.62 581 LEU A O 1
ATOM 4675 N N . VAL A 1 582 ? -5.334 -16.760 -2.533 1.00 83.81 582 VAL A N 1
ATOM 4676 C CA . VAL A 1 582 ? -4.860 -18.037 -3.071 1.00 83.81 582 VAL A CA 1
ATOM 4677 C C . VAL A 1 582 ? -4.168 -18.810 -1.960 1.00 83.81 582 VAL A C 1
ATOM 4679 O O . VAL A 1 582 ? -3.244 -18.296 -1.332 1.00 83.81 582 VAL A O 1
ATOM 4682 N N . GLU A 1 583 ? -4.579 -20.054 -1.748 1.00 86.12 583 GLU A N 1
ATOM 4683 C CA . GLU A 1 583 ? -3.938 -20.953 -0.790 1.00 86.12 583 GLU A CA 1
ATOM 4684 C C . GLU A 1 583 ? -2.490 -21.255 -1.209 1.00 86.12 583 GLU A C 1
ATOM 4686 O O . GLU A 1 583 ? -2.189 -21.547 -2.371 1.00 86.12 583 GLU A O 1
ATOM 4691 N N . HIS A 1 584 ? -1.554 -21.164 -0.265 1.00 89.19 584 HIS A N 1
ATOM 4692 C CA . HIS A 1 584 ? -0.127 -21.189 -0.578 1.00 89.19 584 HIS A CA 1
ATOM 4693 C C . HIS A 1 584 ? 0.528 -22.529 -0.246 1.00 89.19 584 HIS A C 1
ATOM 4695 O O . HIS A 1 584 ? 1.114 -22.702 0.814 1.00 89.19 584 HIS A O 1
ATOM 4701 N N . LYS A 1 585 ? 0.565 -23.440 -1.223 1.00 91.12 585 LYS A N 1
ATOM 4702 C CA . LYS A 1 585 ? 1.244 -24.750 -1.119 1.00 91.12 585 LYS A CA 1
ATOM 4703 C C . LYS A 1 585 ? 2.791 -24.686 -1.162 1.00 91.12 585 LYS A C 1
ATOM 4705 O O . LYS A 1 585 ? 3.445 -25.665 -1.498 1.00 91.12 585 LYS A O 1
ATOM 4710 N N . LYS A 1 586 ? 3.412 -23.532 -0.873 1.00 90.25 586 LYS A N 1
ATOM 4711 C CA . LYS A 1 586 ? 4.883 -23.352 -0.885 1.00 90.25 586 LYS A CA 1
ATOM 4712 C C . LYS A 1 586 ? 5.433 -23.405 0.538 1.00 90.25 586 LYS A C 1
ATOM 4714 O O . LYS A 1 586 ? 4.894 -22.716 1.391 1.00 90.25 586 LYS A O 1
ATOM 4719 N N . ARG A 1 587 ? 6.564 -24.093 0.769 1.00 89.31 587 ARG A N 1
ATOM 4720 C CA . ARG A 1 587 ? 7.218 -24.228 2.097 1.00 89.31 587 ARG A CA 1
ATOM 4721 C C . ARG A 1 587 ? 7.311 -22.911 2.893 1.00 89.31 587 ARG A C 1
ATOM 4723 O O . ARG A 1 587 ? 6.997 -22.896 4.073 1.00 89.31 587 ARG A O 1
ATOM 4730 N N . PHE A 1 588 ? 7.623 -21.789 2.233 1.00 88.31 588 PHE A N 1
ATOM 4731 C CA . PHE A 1 588 ? 7.710 -20.465 2.877 1.00 88.31 588 PHE A CA 1
ATOM 4732 C C . PHE A 1 588 ? 6.389 -19.964 3.517 1.00 88.31 588 PHE A C 1
ATOM 4734 O O . PHE A 1 588 ? 6.406 -19.070 4.363 1.00 88.31 588 PHE A O 1
ATOM 4741 N N . ALA A 1 589 ? 5.237 -20.536 3.152 1.00 89.56 589 ALA A N 1
ATOM 4742 C CA . ALA A 1 589 ? 3.966 -20.285 3.832 1.00 89.56 589 ALA A CA 1
ATOM 4743 C C . ALA A 1 589 ? 3.942 -20.891 5.239 1.00 89.56 589 ALA A C 1
ATOM 4745 O O . ALA A 1 589 ? 3.528 -20.217 6.173 1.00 89.56 589 ALA A O 1
ATOM 4746 N N . PHE A 1 590 ? 4.443 -22.118 5.386 1.00 91.06 590 PHE A N 1
ATOM 4747 C CA . PHE A 1 590 ? 4.342 -22.922 6.608 1.00 91.06 590 PHE A CA 1
ATOM 4748 C C . PHE A 1 590 ? 5.560 -22.793 7.544 1.00 91.06 590 PHE A C 1
ATOM 4750 O O . PHE A 1 590 ? 5.482 -23.192 8.698 1.00 91.06 590 PHE A O 1
ATOM 4757 N N . GLU A 1 591 ? 6.671 -22.214 7.071 1.00 90.19 591 GLU A N 1
ATOM 4758 C CA . GLU A 1 591 ? 7.851 -21.848 7.880 1.00 90.19 591 GLU A CA 1
ATOM 4759 C C . GLU A 1 591 ? 7.451 -20.966 9.075 1.00 90.19 591 GLU A C 1
ATOM 4761 O O . GLU A 1 591 ? 7.050 -19.819 8.866 1.00 90.19 591 GLU A O 1
ATOM 4766 N N . LYS A 1 592 ? 7.556 -21.472 10.309 1.00 91.56 592 LYS A N 1
ATOM 4767 C CA . LYS A 1 592 ? 7.338 -20.657 11.514 1.00 91.56 592 LYS A CA 1
ATOM 4768 C C . LYS A 1 592 ? 8.468 -19.631 11.662 1.00 91.56 592 LYS A C 1
ATOM 4770 O O . LYS A 1 592 ? 9.624 -19.959 11.398 1.00 91.56 592 LYS A O 1
ATOM 4775 N N . ILE A 1 593 ? 8.161 -18.397 12.059 1.00 90.12 593 ILE A N 1
ATOM 4776 C CA . ILE A 1 593 ? 9.152 -17.316 12.162 1.00 90.12 593 ILE A CA 1
ATOM 4777 C C . ILE A 1 593 ? 9.487 -17.060 13.631 1.00 90.12 593 ILE A C 1
ATOM 4779 O O . ILE A 1 593 ? 8.808 -16.289 14.308 1.00 90.12 593 ILE A O 1
ATOM 4783 N N . ASN A 1 594 ? 10.581 -17.663 14.111 1.00 89.44 594 ASN A N 1
ATOM 4784 C CA . ASN A 1 594 ? 11.239 -17.167 15.321 1.00 89.44 594 ASN A CA 1
ATOM 4785 C C . ASN A 1 594 ? 12.050 -15.902 14.969 1.00 89.44 594 ASN A C 1
ATOM 4787 O O . ASN A 1 594 ? 12.707 -15.844 13.926 1.00 89.44 594 ASN A O 1
ATOM 4791 N N . LEU A 1 595 ? 11.981 -14.877 15.818 1.00 90.62 595 LEU A N 1
ATOM 4792 C CA . LEU A 1 595 ? 12.725 -13.627 15.690 1.00 90.62 595 LEU A CA 1
ATOM 4793 C C . LEU A 1 595 ? 13.829 -13.605 16.743 1.00 90.62 595 LEU A C 1
ATOM 4795 O O . LEU A 1 595 ? 13.535 -13.618 17.931 1.00 90.62 595 LEU A O 1
ATOM 4799 N N . LYS A 1 596 ? 15.085 -13.506 16.301 1.00 92.19 596 LYS A N 1
ATOM 4800 C CA . LYS A 1 596 ? 16.252 -13.408 17.188 1.00 92.19 596 LYS A CA 1
ATOM 4801 C C . LYS A 1 596 ? 16.501 -12.000 17.708 1.00 92.19 596 LYS A C 1
ATOM 4803 O O . LYS A 1 596 ? 17.082 -11.841 18.769 1.00 92.19 596 LYS A O 1
ATOM 4808 N N . TRP A 1 597 ? 16.130 -10.978 16.934 1.00 92.12 597 TRP A N 1
ATOM 4809 C CA . TRP A 1 597 ? 16.368 -9.584 17.303 1.00 92.12 597 TRP A CA 1
ATOM 4810 C C . TRP A 1 597 ? 15.551 -8.611 16.448 1.00 92.12 597 TRP A C 1
ATOM 4812 O O . TRP A 1 597 ? 15.305 -8.855 15.263 1.00 92.12 597 TRP A O 1
ATOM 4822 N N . ILE A 1 598 ? 15.180 -7.469 17.031 1.00 92.12 598 ILE A N 1
ATOM 4823 C CA . ILE A 1 598 ? 14.475 -6.361 16.368 1.00 92.12 598 ILE A CA 1
ATOM 4824 C C . ILE A 1 598 ? 15.262 -5.054 16.579 1.00 92.12 598 ILE A C 1
ATOM 4826 O O . ILE A 1 598 ? 15.603 -4.717 17.714 1.00 92.12 598 ILE A O 1
ATOM 4830 N N . ASP A 1 599 ? 15.517 -4.307 15.495 1.00 92.12 599 ASP A N 1
ATOM 4831 C CA . ASP A 1 599 ? 16.292 -3.055 15.501 1.00 92.12 599 ASP A CA 1
ATOM 4832 C C . ASP A 1 599 ? 15.464 -1.827 15.949 1.00 92.12 599 ASP A C 1
ATOM 4834 O O . ASP A 1 599 ? 14.738 -1.211 15.153 1.00 92.12 599 ASP A O 1
ATOM 4838 N N . THR A 1 600 ? 15.640 -1.399 17.199 1.00 92.69 600 THR A N 1
ATOM 4839 C CA . THR A 1 600 ? 15.060 -0.190 17.813 1.00 92.69 600 THR A CA 1
ATOM 4840 C C . THR A 1 600 ? 16.014 1.020 17.802 1.00 92.69 600 THR A C 1
ATOM 4842 O O . THR A 1 600 ? 15.729 2.060 18.399 1.00 92.69 600 THR A O 1
ATOM 4845 N N . SER A 1 601 ? 17.120 0.974 17.053 1.00 92.25 601 SER A N 1
ATOM 4846 C CA . SER A 1 601 ? 18.024 2.129 16.935 1.00 92.25 601 SER A CA 1
ATOM 4847 C C . SER A 1 601 ? 17.369 3.373 16.320 1.00 92.25 601 SER A C 1
ATOM 4849 O O . SER A 1 601 ? 16.429 3.275 15.521 1.00 92.25 601 SER A O 1
ATOM 4851 N N . SER A 1 602 ? 17.873 4.571 16.646 1.00 94.38 602 SER A N 1
ATOM 4852 C CA . SER A 1 602 ? 17.388 5.817 16.025 1.00 94.38 602 SER A CA 1
ATOM 4853 C C . SER A 1 602 ? 17.452 5.743 14.499 1.00 94.38 602 SER A C 1
ATOM 4855 O O . SER A 1 602 ? 18.521 5.620 13.902 1.00 94.38 602 SER A O 1
ATOM 4857 N N . LYS A 1 603 ? 16.294 5.923 13.858 1.00 88.81 603 LYS A N 1
ATOM 4858 C CA . LYS A 1 603 ? 16.181 6.047 12.396 1.00 88.81 603 LYS A CA 1
ATOM 4859 C C . LYS A 1 603 ? 16.352 7.501 11.917 1.00 88.81 603 LYS A C 1
ATOM 4861 O O . LYS A 1 603 ? 16.159 7.787 10.735 1.00 88.81 603 LYS A O 1
ATOM 4866 N N . MET A 1 604 ? 16.664 8.429 12.829 1.00 91.88 604 MET A N 1
ATOM 4867 C CA . MET A 1 604 ? 17.057 9.810 12.535 1.00 91.88 604 MET A CA 1
ATOM 4868 C C . MET A 1 604 ? 18.585 9.895 12.556 1.00 91.88 604 MET A C 1
ATOM 4870 O O . MET A 1 604 ? 19.189 9.962 13.625 1.00 91.88 604 MET A O 1
ATOM 4874 N N . GLY A 1 605 ? 19.199 9.847 11.371 1.00 92.19 605 GLY A N 1
ATOM 4875 C CA . GLY A 1 605 ? 20.642 9.645 11.228 1.00 92.19 605 GLY A CA 1
ATOM 4876 C C . GLY A 1 605 ? 21.020 8.170 11.380 1.00 92.19 605 GLY A C 1
ATOM 4877 O O . GLY A 1 605 ? 20.252 7.292 10.985 1.00 92.19 605 GLY A O 1
ATOM 4878 N N . HIS A 1 606 ? 22.198 7.914 11.949 1.00 94.25 606 HIS A N 1
ATOM 4879 C CA . HIS A 1 606 ? 22.735 6.574 12.190 1.00 94.25 606 HIS A CA 1
ATOM 4880 C C . HIS A 1 606 ? 22.696 6.269 13.695 1.00 94.25 606 HIS A C 1
ATOM 4882 O O . HIS A 1 606 ? 23.601 6.653 14.436 1.00 94.25 606 HIS A O 1
ATOM 4888 N N . GLY A 1 607 ? 21.625 5.627 14.167 1.00 93.31 607 GLY A N 1
ATOM 4889 C CA . GLY A 1 607 ? 21.536 5.170 15.553 1.00 93.31 607 GLY A CA 1
ATOM 4890 C C . GLY A 1 607 ? 22.549 4.061 15.845 1.00 93.31 607 GLY A C 1
ATOM 4891 O O . GLY A 1 607 ? 22.577 3.065 15.132 1.00 93.31 607 GLY A O 1
ATOM 4892 N N . ARG A 1 608 ? 23.367 4.239 16.891 1.00 94.62 608 ARG A N 1
ATOM 4893 C CA . ARG A 1 608 ? 24.308 3.215 17.389 1.00 94.62 608 ARG A CA 1
ATOM 4894 C C . ARG A 1 608 ? 23.751 2.374 18.540 1.00 94.62 608 ARG A C 1
ATOM 4896 O O . ARG A 1 608 ? 24.196 1.252 18.711 1.00 94.62 608 ARG A O 1
ATOM 4903 N N . PHE A 1 609 ? 22.789 2.920 19.283 1.00 95.38 609 PHE A N 1
ATOM 4904 C CA . PHE A 1 609 ? 22.188 2.297 20.464 1.00 95.38 609 PHE A CA 1
ATOM 4905 C C . PHE A 1 609 ? 20.756 1.860 20.170 1.00 95.38 609 PHE A C 1
ATOM 4907 O O . PHE A 1 609 ? 20.077 2.521 19.377 1.00 95.38 609 PHE A O 1
ATOM 4914 N N . GLN A 1 610 ? 20.298 0.791 20.816 1.00 93.06 610 GLN A N 1
ATOM 4915 C CA . GLN A 1 610 ? 18.940 0.252 20.730 1.00 93.06 610 GLN A CA 1
ATOM 4916 C C . GLN A 1 610 ? 17.999 0.872 21.769 1.00 93.06 610 GLN A C 1
ATOM 4918 O O . GLN A 1 610 ? 16.831 1.120 21.456 1.00 93.06 610 GLN A O 1
ATOM 4923 N N . THR A 1 611 ? 18.493 1.161 22.978 1.00 93.56 611 THR A N 1
ATOM 4924 C CA . THR A 1 611 ? 17.684 1.699 24.087 1.00 93.56 611 THR A CA 1
ATOM 4925 C C . THR A 1 611 ? 18.238 3.004 24.678 1.00 93.56 611 THR A C 1
ATOM 4927 O O . THR A 1 611 ? 19.392 3.394 24.489 1.00 93.56 611 THR A O 1
ATOM 4930 N N . HIS A 1 612 ? 17.386 3.728 25.414 1.00 92.00 612 HIS A N 1
ATOM 4931 C CA . HIS A 1 612 ? 17.790 4.944 26.131 1.00 92.00 612 HIS A CA 1
ATOM 4932 C C . HIS A 1 612 ? 18.642 4.653 27.379 1.00 92.00 612 HIS A C 1
ATOM 4934 O O . HIS A 1 612 ? 19.449 5.503 27.754 1.00 92.00 612 HIS A O 1
ATOM 4940 N N . THR A 1 613 ? 18.491 3.477 27.994 1.00 92.31 613 THR A N 1
ATOM 4941 C CA . THR A 1 613 ? 19.299 3.004 29.128 1.00 92.31 613 THR A CA 1
ATOM 4942 C C . THR A 1 613 ? 20.709 2.633 28.680 1.00 92.31 613 THR A C 1
ATOM 4944 O O . THR A 1 613 ? 21.667 3.193 29.200 1.00 92.31 613 THR A O 1
ATOM 4947 N N . GLU A 1 614 ? 20.842 1.812 27.636 1.00 94.06 614 GLU A N 1
ATOM 4948 C CA . GLU A 1 614 ? 22.115 1.489 26.969 1.00 94.06 614 GLU A CA 1
ATOM 4949 C C . GLU A 1 614 ? 22.886 2.755 26.564 1.00 94.06 614 GLU A C 1
ATOM 4951 O O . GLU A 1 614 ? 24.059 2.911 26.900 1.00 94.06 614 GLU A O 1
ATOM 4956 N N . LYS A 1 615 ? 22.212 3.717 25.914 1.00 94.56 615 LYS A N 1
ATOM 4957 C CA . LYS A 1 615 ? 22.840 4.993 25.547 1.00 94.56 615 LYS A CA 1
ATOM 4958 C C . LYS A 1 615 ? 23.326 5.784 26.770 1.00 94.56 615 LYS A C 1
ATOM 4960 O O . LYS A 1 615 ? 24.377 6.412 26.680 1.00 94.56 615 LYS A O 1
ATOM 4965 N N . LYS A 1 616 ? 22.571 5.801 27.878 1.00 93.81 616 LYS A N 1
ATOM 4966 C CA . LYS A 1 616 ? 23.001 6.456 29.128 1.00 93.81 616 LYS A CA 1
ATOM 4967 C C . LYS A 1 616 ? 24.219 5.749 29.728 1.00 93.81 616 LYS A C 1
ATOM 4969 O O . LYS A 1 616 ? 25.183 6.425 30.056 1.00 93.81 616 LYS A O 1
ATOM 4974 N N . ALA A 1 617 ? 24.198 4.418 29.808 1.00 94.69 617 ALA A N 1
ATOM 4975 C CA . ALA A 1 617 ? 25.307 3.625 30.333 1.00 94.69 617 ALA A CA 1
ATOM 4976 C C . ALA A 1 617 ? 26.601 3.840 29.526 1.00 94.69 617 ALA A C 1
ATOM 4978 O O . ALA A 1 617 ? 27.650 4.081 30.110 1.00 94.69 617 ALA A O 1
ATOM 4979 N N . PHE A 1 618 ? 26.517 3.848 28.191 1.00 96.00 618 PHE A N 1
ATOM 4980 C CA . PHE A 1 618 ? 27.676 4.085 27.323 1.00 96.00 618 PHE A CA 1
ATOM 4981 C C . PHE A 1 618 ? 28.197 5.533 27.365 1.00 96.00 618 PHE A C 1
ATOM 4983 O O . PHE A 1 618 ? 29.393 5.759 27.217 1.00 96.00 618 PHE A O 1
ATOM 4990 N N . MET A 1 619 ? 27.317 6.534 27.503 1.00 95.50 619 MET A N 1
ATOM 4991 C CA . MET A 1 619 ? 27.712 7.953 27.463 1.00 95.50 619 MET A CA 1
ATOM 4992 C C . MET A 1 619 ? 28.051 8.565 28.830 1.00 95.50 619 MET A C 1
ATOM 4994 O O . MET A 1 619 ? 28.571 9.678 28.860 1.00 95.50 619 MET A O 1
ATOM 4998 N N . GLY A 1 620 ? 27.748 7.881 29.936 1.00 94.62 620 GLY A N 1
ATOM 4999 C CA . GLY A 1 620 ? 27.919 8.414 31.289 1.00 94.62 620 GLY A CA 1
ATOM 5000 C C . GLY A 1 620 ? 27.053 9.651 31.573 1.00 94.62 620 GLY A C 1
ATOM 5001 O O . GLY A 1 620 ? 26.049 9.910 30.898 1.00 94.62 620 GLY A O 1
ATOM 5002 N N . LYS A 1 621 ? 27.445 10.436 32.588 1.00 92.94 621 LYS A N 1
ATOM 5003 C CA . LYS A 1 621 ? 26.851 11.756 32.856 1.00 92.94 621 LYS A CA 1
ATOM 5004 C C . LYS A 1 621 ? 27.315 12.759 31.795 1.00 92.94 621 LYS A C 1
ATOM 5006 O O . LYS A 1 621 ? 28.512 12.968 31.617 1.00 92.94 621 LYS A O 1
ATOM 5011 N N . LEU A 1 622 ? 26.378 13.420 31.116 1.00 94.75 622 LEU A N 1
ATOM 5012 C CA . LEU A 1 622 ? 26.677 14.511 30.182 1.00 94.75 622 LEU A CA 1
ATOM 5013 C C . LEU A 1 622 ? 26.454 15.869 30.865 1.00 94.75 622 LEU A C 1
ATOM 5015 O O . LEU A 1 622 ? 25.738 15.954 31.857 1.00 94.75 622 LEU A O 1
ATOM 5019 N N . LYS A 1 623 ? 26.978 16.965 30.292 1.00 94.81 623 LYS A N 1
ATOM 5020 C CA . LYS A 1 623 ? 26.809 18.338 30.831 1.00 94.81 623 LYS A CA 1
ATOM 5021 C C . LYS A 1 623 ? 25.354 18.687 31.193 1.00 94.81 623 LYS A C 1
ATOM 5023 O O . LYS A 1 623 ? 25.115 19.347 32.194 1.00 94.81 623 LYS A O 1
ATOM 5028 N N . LYS A 1 624 ? 24.383 18.222 30.398 1.00 93.81 624 LYS A N 1
ATOM 5029 C CA . LYS A 1 624 ? 22.943 18.425 30.643 1.00 93.81 624 LYS A CA 1
ATOM 5030 C C . LYS A 1 624 ? 22.390 17.687 31.871 1.00 93.81 624 LYS A C 1
ATOM 5032 O O . LYS A 1 624 ? 21.329 18.058 32.343 1.00 93.81 624 LYS A O 1
ATOM 5037 N N . ASP A 1 625 ? 23.051 16.618 32.309 1.00 91.50 625 ASP A N 1
ATOM 5038 C CA . ASP A 1 625 ? 22.630 15.810 33.453 1.00 91.50 625 ASP A CA 1
ATOM 5039 C C . ASP A 1 625 ? 23.194 16.430 34.736 1.00 91.50 625 ASP A C 1
ATOM 5041 O O . ASP A 1 625 ? 22.433 16.646 35.663 1.00 91.50 625 ASP A O 1
ATOM 5045 N N . PHE A 1 626 ? 24.458 16.880 34.732 1.00 91.94 626 PHE A N 1
ATOM 5046 C CA . PHE A 1 626 ? 25.003 17.725 35.806 1.00 91.94 626 PHE A CA 1
ATOM 5047 C C . PHE A 1 626 ? 24.174 19.006 36.021 1.00 91.94 626 PHE A C 1
ATOM 5049 O O . PHE A 1 626 ? 23.831 19.331 37.150 1.00 91.94 626 PHE A O 1
ATOM 5056 N N . LEU A 1 627 ? 23.777 19.694 34.940 1.00 94.12 627 LEU A N 1
ATOM 5057 C CA . LEU A 1 627 ? 22.901 20.878 35.011 1.00 94.12 627 LEU A CA 1
ATOM 5058 C C . LEU A 1 627 ? 21.473 20.584 35.513 1.00 94.12 627 LEU A C 1
ATOM 5060 O O . LEU A 1 627 ? 20.750 21.524 35.822 1.00 94.12 627 LEU A O 1
ATOM 5064 N N . ALA A 1 628 ? 21.061 19.314 35.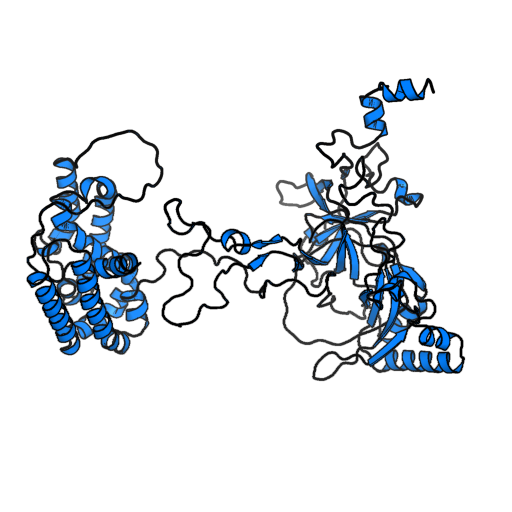556 1.00 91.12 628 ALA A N 1
ATOM 5065 C CA . ALA A 1 628 ? 19.780 18.856 36.102 1.00 91.12 628 ALA A CA 1
ATOM 5066 C C . ALA A 1 628 ? 19.936 18.147 37.465 1.00 91.12 628 ALA A C 1
ATOM 5068 O O . ALA A 1 628 ? 18.961 17.643 38.011 1.00 91.12 628 ALA A O 1
ATOM 5069 N N . GLU A 1 629 ? 21.163 18.077 37.988 1.00 91.62 629 GLU A N 1
ATOM 5070 C CA . GLU A 1 629 ? 21.481 17.725 39.377 1.00 91.62 629 GLU A CA 1
ATOM 5071 C C . GLU A 1 629 ? 21.755 18.991 40.214 1.00 91.62 629 GLU A C 1
ATOM 5073 O O . GLU A 1 629 ? 21.740 18.935 41.439 1.00 91.62 629 GLU A O 1
ATOM 5078 N N . SER A 1 630 ? 21.990 20.136 39.557 1.00 87.75 630 SER A N 1
ATOM 5079 C CA . SER A 1 630 ? 22.241 21.449 40.165 1.00 87.75 630 SER A CA 1
ATOM 5080 C C . SER A 1 630 ? 21.039 22.409 40.124 1.00 87.75 630 SER A C 1
ATOM 5082 O O . SER A 1 630 ? 21.240 23.613 40.296 1.00 87.75 630 SER A O 1
ATOM 5084 N N . ALA A 1 631 ? 19.838 21.924 39.789 1.00 81.25 631 ALA A N 1
ATOM 5085 C CA . ALA A 1 631 ? 18.628 22.720 39.549 1.00 81.25 631 ALA A CA 1
ATOM 5086 C C . ALA A 1 631 ? 17.360 21.941 39.928 1.00 81.25 631 ALA A C 1
ATOM 5088 O O . ALA A 1 631 ? 16.423 22.594 40.433 1.00 81.25 631 ALA A O 1
#

Secondary structure (DSSP, 8-state):
--HHHHTTTHHHHSSSS------S-------------------PPPHHHHHHHHHHTHHHHTTT--HHHHTS--HHHHHSS-HHHHHHHHHHHHHHHHHTTTTTTTTTTSTTHHHHHHHHHHHHHIIIIIIHHHHHHTHHHHHHHHTSHHHHHHHHHHHHHHHHHHTTS-TT-HHHHHHHHHHHHHHHHHTHHHHHHHSHHHHHHHHTS---SS----SS-STT-S----S-SS-----PPPP-TTSPPEE-EE--B----EEEEEEE--TTSTTTTEEEEEEEE------EEB----------------------EEE-B-----EETTEE------B-S---HHHHHHH-SSSTTS---SSHHHHHTTTSHHHHHHHHHHHHHHHHH--SEEE-EEE-STTS-SS-----B--EEEESS-HHHHHHHHHHTBS-EE-GGGT--TT-EEEEEEEPPP--EE-HHHHH-PPPPPTT-TT-SSS-S----SSSSS--TTS---EE-S--EE--S-EEEEEEE--TTSSGGGGTT--TT-SS---SSPTT-BTTTB---S-EEEEES--SS-TT-B-EEEE-SS---SHHHH-----SEE--S-TTTT---SSHHHHHHHH-S-HHHHTTT--

Foldseek 3Di:
DVVVVLVQLCLAPVQDADDDDDPDPDDPPDDDDDDDDDDDDDDQDDPVLVVQLVVLCVQVVVLPCDQVVLLRPDPCVLQVDDLVSNVSNLVSLVSSCVSCVVVVVHHCVDPPNVSRHVNVNSNSVCCSPQQPVLCSVLSVQVSVLCPDPQNVVLSVQLNVQLVVLVVPDDPDDPVSSVSNVVSSVSSLVSSQVSCCVRSHDCCNCRVPNDDDPDDDDAQDDDVQPPQDFDPDLEFADPDAADFDQADAKAWFKAKWFFFAKFWFWFQDCDPPDPRHRHIDIFIWGWTFFFKEAFWEKEDFDDDDDDDAFADGYHAHKYFFKYWYWFADPVGTHTDGMQGDADDDPQALQVVDPDPVPDPSCPCVVRNVLVVDPVSVVVNVVVLVCRLVGGDWMWTFIWGCCVVFPDPRSHIDTHTITIHYHHRNVSSVVRNVRHPPIGGPCRHDPALAKWKKKRFAAWPFWDFQCVQRVDDFADPPDPPHGRHDDDQDDVPVVDRDPSGRGIGTDTSRTDHHHIKGFQDKAFFCVDPRRVQRFDAPQRPDRDHLAAVVGHPPRGHRRGIITMITDDDGYDGRRMMMMGHHNDDDPDPSSVDRIGTNHIARADPPPDGPDNDPVVVCVVVPDDPVNVVVVVD